Protein AF-A0A954WGZ7-F1 (afdb_monomer_lite)

Radius of gyration: 26.02 Å; chains: 1; bounding box: 59×74×72 Å

Foldseek 3Di:
DKDKAFDQQCPVFFHVVRPSPTIFIDDFADWDPVACPDPVGRTHHDDPADLFLQPLQAQARDPVSNVLQCPPPFLLAGDWVPLDQAPTAAHFQDCVSRVVHGDAADQVPPDDSRRDGRGSDNDCQQFLLSRLVSRLLSSQLSVQSNVVCVVPVVDTSNRSNVVSSLLSSLLSLLQCPPFVCCQALNPCLAPPFPAADQVFDLHQDCCCVLALVCLVQQQDDQWQFFADLVRDGDPVGIDGRLCGGSDCVCCVPRPSLRRLQSLLQDGTHAQALDGDCCQQQAPNHGHVGPGHGNVVNSLSNLVSNVPAAQQVLCVVLVHHGDFALCQQAVDPVLSVVCVVPDVGSNRHRNNNSFSHHDDDVRHRTHPSSSSSVSVSSCSSQNNDCSNPVNPPDDPVSSVVSNPDYPQNSDVVRYPNPDGDPRSSDNFLCVVLVHDPLLLVLQLCLQPVQQLQDADPQGQHGSNRHHPVLCVVQVNPDCSPHRSVSNSNSNQLSVQCVVVVNPLLLSQLCSVPNNVQCVVVVHRHPDPVSVVRSVSSVVSSVVSVD

Structure (mmCIF, N/CA/C/O backbone):
data_AF-A0A954WGZ7-F1
#
_entry.id   AF-A0A954WGZ7-F1
#
loop_
_atom_site.group_PDB
_atom_site.id
_atom_site.type_symbol
_atom_site.label_atom_id
_atom_site.label_alt_id
_atom_site.label_comp_id
_atom_site.label_asym_id
_atom_site.label_entity_id
_atom_site.label_seq_id
_atom_site.pdbx_PDB_ins_code
_atom_site.Cartn_x
_atom_site.Cartn_y
_atom_site.Cartn_z
_atom_site.occupancy
_atom_site.B_iso_or_equiv
_atom_site.auth_seq_id
_atom_site.auth_comp_id
_atom_site.auth_asym_id
_atom_site.auth_atom_id
_atom_site.pdbx_PDB_model_num
ATOM 1 N N . GLU A 1 1 ? -13.674 23.316 -2.506 1.00 91.44 1 GLU A N 1
ATOM 2 C CA . GLU A 1 1 ? -14.527 23.990 -1.492 1.00 91.44 1 GLU A CA 1
ATOM 3 C C . GLU A 1 1 ? -13.855 23.815 -0.132 1.00 91.44 1 GLU A C 1
ATOM 5 O O . GLU A 1 1 ? -13.364 22.717 0.100 1.00 91.44 1 GLU A O 1
ATOM 10 N N . ALA A 1 2 ? -13.756 24.846 0.712 1.00 93.81 2 ALA A N 1
ATOM 11 C CA . ALA A 1 2 ? -13.197 24.692 2.064 1.00 93.81 2 ALA A CA 1
ATOM 12 C C . ALA A 1 2 ? -14.184 23.929 2.965 1.00 93.81 2 ALA A C 1
ATOM 14 O O . ALA A 1 2 ? -15.397 24.124 2.854 1.00 93.81 2 ALA A O 1
ATOM 15 N N . PHE A 1 3 ? -13.672 23.044 3.815 1.00 94.56 3 PHE A N 1
ATOM 16 C CA . PHE A 1 3 ? -14.440 22.211 4.743 1.00 94.56 3 PHE A CA 1
ATOM 17 C C . PHE A 1 3 ? -13.649 21.968 6.030 1.00 94.56 3 PHE A C 1
ATOM 19 O O . PHE A 1 3 ? -13.439 20.835 6.470 1.00 94.56 3 PHE A O 1
ATOM 26 N N . ASP A 1 4 ? -13.188 23.082 6.585 1.00 93.38 4 ASP A N 1
ATOM 27 C CA . ASP A 1 4 ? -12.249 23.137 7.694 1.00 93.38 4 ASP A CA 1
ATOM 28 C C . ASP A 1 4 ? -12.831 22.528 8.974 1.00 93.38 4 ASP A C 1
ATOM 30 O O . ASP A 1 4 ? -14.043 22.538 9.218 1.00 93.38 4 ASP A O 1
ATOM 34 N N . MET A 1 5 ? -11.941 21.988 9.799 1.00 93.50 5 MET A N 1
ATOM 35 C CA . MET A 1 5 ? -12.273 21.335 11.057 1.00 93.50 5 MET A CA 1
ATOM 36 C C . MET A 1 5 ? -12.006 22.303 12.212 1.00 93.50 5 MET A C 1
ATOM 38 O O . MET A 1 5 ? -10.862 22.736 12.373 1.00 93.50 5 MET A O 1
ATOM 42 N N . PRO A 1 6 ? -13.017 22.662 13.022 1.00 93.62 6 PRO A N 1
ATOM 43 C CA . PRO A 1 6 ? -12.785 23.469 14.211 1.00 93.62 6 PRO A CA 1
ATOM 44 C C . PRO A 1 6 ? -11.958 22.678 15.227 1.00 93.62 6 PRO A C 1
ATOM 46 O O . PRO A 1 6 ? -12.286 21.533 15.542 1.00 93.62 6 PRO A O 1
ATOM 49 N N . VAL A 1 7 ? -10.903 23.302 15.746 1.00 93.56 7 VAL A N 1
ATOM 50 C CA . VAL A 1 7 ? -10.070 22.719 16.801 1.00 93.56 7 VAL A CA 1
ATOM 51 C C . VAL A 1 7 ? -10.772 22.919 18.150 1.00 93.56 7 VAL A C 1
ATOM 53 O O . VAL A 1 7 ? -11.239 24.029 18.430 1.00 93.56 7 VAL A O 1
ATOM 56 N N . PRO A 1 8 ? -10.881 21.884 19.005 1.00 94.06 8 PRO A N 1
ATOM 57 C CA . PRO A 1 8 ? -11.407 22.044 20.356 1.00 94.06 8 PRO A CA 1
ATOM 58 C C . PRO A 1 8 ? -10.612 23.081 21.159 1.00 94.06 8 PRO A C 1
ATOM 60 O O . PRO A 1 8 ? -9.384 23.078 21.145 1.00 94.06 8 PRO A O 1
ATOM 63 N N . THR A 1 9 ? -11.305 23.951 21.897 1.00 95.19 9 THR A N 1
ATOM 64 C CA . THR A 1 9 ? -10.639 24.976 22.710 1.00 95.19 9 THR A CA 1
ATOM 65 C C . THR A 1 9 ? -9.693 24.348 23.728 1.00 95.19 9 THR A C 1
ATOM 67 O O . THR A 1 9 ? -10.113 23.518 24.538 1.00 95.19 9 THR A O 1
ATOM 70 N N . GLY A 1 10 ? -8.439 24.796 23.726 1.00 92.69 10 GLY A N 1
ATOM 71 C CA . GLY A 1 10 ? -7.408 24.280 24.626 1.00 92.69 10 GLY A CA 1
ATOM 72 C C . GLY A 1 10 ? -6.817 22.942 24.184 1.00 92.69 10 GLY A C 1
ATOM 73 O O . GLY A 1 10 ? -6.220 22.252 25.013 1.00 92.69 10 GLY A O 1
ATOM 74 N N . ASP A 1 11 ? -6.996 22.558 22.914 1.00 93.44 11 ASP A N 1
ATOM 75 C CA . ASP A 1 11 ? -6.272 21.432 22.332 1.00 93.44 11 ASP A CA 1
ATOM 76 C C . ASP A 1 11 ? -4.757 21.632 22.529 1.00 93.44 11 ASP A C 1
ATOM 78 O O . ASP A 1 11 ? -4.218 22.673 22.146 1.00 93.44 11 ASP A O 1
ATOM 82 N N . PRO A 1 12 ? -4.045 20.663 23.129 1.00 89.88 12 PRO A N 1
ATOM 83 C CA . PRO A 1 12 ? -2.659 20.861 23.542 1.00 89.88 12 PRO A CA 1
ATOM 84 C C . PRO A 1 12 ? -1.691 21.080 22.376 1.00 89.88 12 PRO A C 1
ATOM 86 O O . PRO A 1 12 ? -0.606 21.613 22.601 1.00 89.88 12 PRO A O 1
ATOM 89 N N . GLN A 1 13 ? -2.052 20.658 21.162 1.00 89.00 13 GLN A N 1
ATOM 90 C CA . GLN A 1 13 ? -1.202 20.767 19.981 1.00 89.00 13 GLN A CA 1
ATOM 91 C C . GLN A 1 13 ? -1.642 21.937 19.101 1.00 89.00 13 GLN A C 1
ATOM 93 O O . GLN A 1 13 ? -0.827 22.783 18.736 1.00 89.00 13 GLN A O 1
ATOM 98 N N . PHE A 1 14 ? -2.932 22.009 18.780 1.00 88.44 14 PHE A N 1
ATOM 99 C CA . PHE A 1 14 ? -3.457 22.924 17.771 1.00 88.44 14 PHE A CA 1
ATOM 100 C C . PHE A 1 14 ? -4.070 24.209 18.345 1.00 88.44 14 PHE A C 1
ATOM 102 O O . PHE A 1 14 ? -4.158 25.186 17.609 1.00 88.44 14 PHE A O 1
ATOM 109 N N . ASP A 1 15 ? -4.444 24.254 19.630 1.00 90.69 15 ASP A N 1
ATOM 110 C CA . ASP A 1 15 ? -4.907 25.467 20.333 1.00 90.69 15 ASP A CA 1
ATOM 111 C C . ASP A 1 15 ? -4.331 25.563 21.766 1.00 90.69 15 ASP A C 1
ATOM 113 O O . ASP A 1 15 ? -5.075 25.623 22.753 1.00 90.69 15 ASP A O 1
ATOM 117 N N . PRO A 1 16 ? -2.993 25.597 21.934 1.00 89.12 16 PRO A N 1
ATOM 118 C CA . PRO A 1 16 ? -2.365 25.552 23.258 1.00 89.12 16 PRO A CA 1
ATOM 119 C C . PRO A 1 16 ? -2.657 26.792 24.118 1.00 89.12 16 PRO A C 1
ATOM 121 O O . PRO A 1 16 ? -2.441 26.776 25.332 1.00 89.12 16 PRO A O 1
ATOM 124 N N . PHE A 1 17 ? -3.132 27.881 23.506 1.00 91.31 17 PHE A N 1
ATOM 125 C CA . PHE A 1 17 ? -3.508 29.114 24.199 1.00 91.31 17 PHE A CA 1
ATOM 126 C C . PHE A 1 17 ? -4.993 29.163 24.576 1.00 91.31 17 PHE A C 1
ATOM 128 O O . PHE A 1 17 ? -5.389 30.059 25.325 1.00 91.31 17 PHE A O 1
ATOM 135 N N . GLY A 1 18 ? -5.794 28.200 24.111 1.00 91.38 18 GLY A N 1
ATOM 136 C CA . GLY A 1 18 ? -7.210 28.089 24.438 1.00 91.38 18 GLY A CA 1
ATOM 137 C C . GLY A 1 18 ? -8.041 29.259 23.926 1.00 91.38 18 GLY A C 1
ATOM 138 O O . GLY A 1 18 ? -8.961 29.696 24.621 1.00 91.38 18 GLY A O 1
ATOM 139 N N . ASP A 1 19 ? -7.702 29.803 22.756 1.00 93.00 19 ASP A N 1
ATOM 140 C CA . ASP A 1 19 ? -8.421 30.945 22.190 1.00 93.00 19 ASP A CA 1
ATOM 141 C C . ASP A 1 19 ? -9.704 30.535 21.449 1.00 93.00 19 ASP A C 1
ATOM 143 O O . ASP A 1 19 ? -10.597 31.366 21.255 1.00 93.00 19 ASP A O 1
ATOM 147 N N . GLY A 1 20 ? -9.831 29.248 21.096 1.00 92.19 20 GLY A N 1
ATOM 148 C CA . GLY A 1 20 ? -10.996 28.683 20.421 1.00 92.19 20 GLY A CA 1
ATOM 149 C C . GLY A 1 20 ? -11.215 29.190 18.993 1.00 92.19 20 GLY A C 1
ATOM 150 O O . GLY A 1 20 ? -12.318 29.043 18.466 1.00 92.19 20 GLY A O 1
ATOM 151 N N . MET A 1 21 ? -10.207 29.805 18.369 1.00 92.19 21 MET A N 1
ATOM 152 C CA . MET A 1 21 ? -10.271 30.343 17.004 1.00 92.19 21 MET A CA 1
ATOM 153 C C . MET A 1 21 ? -9.560 29.455 15.974 1.00 92.19 21 MET A C 1
ATOM 155 O O . MET A 1 21 ? -9.631 29.732 14.776 1.00 92.19 21 MET A O 1
ATOM 159 N N . GLN A 1 22 ? -8.866 28.408 16.423 1.00 90.69 22 GLN A N 1
ATOM 160 C CA . GLN A 1 22 ? -8.029 27.569 15.570 1.00 90.69 22 GLN A CA 1
ATOM 161 C C . GLN A 1 22 ? -8.862 26.602 14.717 1.00 90.69 22 GLN A C 1
ATOM 163 O O . GLN A 1 22 ? -9.893 26.068 15.137 1.00 90.69 22 GLN A O 1
ATOM 168 N N . THR A 1 23 ? -8.399 26.371 13.489 1.00 91.50 23 THR A N 1
ATOM 169 C CA . THR A 1 23 ? -8.996 25.411 12.552 1.00 91.50 23 THR A CA 1
ATOM 170 C C . THR A 1 23 ? -7.901 24.623 11.847 1.00 91.50 23 THR A C 1
ATOM 172 O O . THR A 1 23 ? -6.823 25.153 11.582 1.00 91.50 23 THR A O 1
ATOM 175 N N . ILE A 1 24 ? -8.186 23.363 11.523 1.00 90.69 24 ILE A N 1
ATOM 176 C CA . ILE A 1 24 ? -7.359 22.553 10.627 1.00 90.69 24 ILE A CA 1
ATOM 177 C C . ILE A 1 24 ? -8.016 22.592 9.246 1.00 90.69 24 ILE A C 1
ATOM 179 O O . ILE A 1 24 ? -9.169 22.182 9.080 1.00 90.69 24 ILE A O 1
ATOM 183 N N . GLY A 1 25 ? -7.287 23.117 8.261 1.00 88.56 25 GLY A N 1
ATOM 184 C CA . GLY A 1 25 ? -7.800 23.315 6.909 1.00 88.56 25 GLY A CA 1
ATOM 185 C C . GLY A 1 25 ? -8.010 22.001 6.157 1.00 88.56 25 GLY A C 1
ATOM 186 O O . GLY A 1 25 ? -7.159 21.113 6.185 1.00 88.56 25 GLY A O 1
ATOM 187 N N . LEU A 1 26 ? -9.126 21.889 5.434 1.00 90.81 26 LEU A N 1
ATOM 188 C CA . LEU A 1 26 ? -9.377 20.776 4.516 1.00 90.81 26 LEU A CA 1
ATOM 189 C C . LEU A 1 26 ? -10.132 21.279 3.289 1.00 90.81 26 LEU A C 1
ATOM 191 O O . LEU A 1 26 ? -11.188 21.897 3.400 1.00 90.81 26 LEU A O 1
ATOM 195 N N . PHE A 1 27 ? -9.658 20.927 2.096 1.00 92.44 27 PHE A N 1
ATOM 196 C CA . PHE A 1 27 ? -10.444 2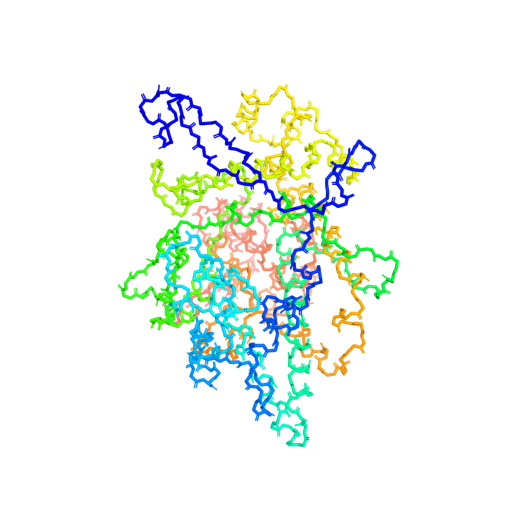1.102 0.878 1.00 92.44 27 PHE A CA 1
ATOM 197 C C . PHE A 1 27 ? -11.245 19.839 0.560 1.00 92.44 27 PHE A C 1
ATOM 199 O O . PHE A 1 27 ? -10.710 18.722 0.529 1.00 92.44 27 PHE A O 1
ATOM 206 N N . ARG A 1 28 ? -12.542 20.026 0.287 1.00 94.25 28 ARG A N 1
ATOM 207 C CA . ARG A 1 28 ? -13.427 18.978 -0.238 1.00 94.25 28 ARG A CA 1
ATOM 208 C C . ARG A 1 28 ? -12.847 18.375 -1.507 1.00 94.25 28 ARG A C 1
ATOM 210 O O . ARG A 1 28 ? -12.218 19.080 -2.298 1.00 94.25 28 ARG A O 1
ATOM 217 N N . ALA A 1 29 ? -13.071 17.081 -1.679 1.00 93.44 29 ALA A N 1
ATOM 218 C CA . ALA A 1 29 ? -12.554 16.329 -2.805 1.00 93.44 29 ALA A CA 1
ATOM 219 C C . ALA A 1 29 ? -13.171 16.851 -4.105 1.00 93.44 29 ALA A C 1
ATOM 221 O O . ALA A 1 29 ? -14.303 17.350 -4.122 1.00 93.44 29 ALA A O 1
ATOM 222 N N . GLY A 1 30 ? -12.430 16.700 -5.206 1.00 92.56 30 GLY A N 1
ATOM 223 C CA . GLY A 1 30 ? -12.993 16.879 -6.540 1.00 92.56 30 GLY A CA 1
ATOM 224 C C . GLY A 1 30 ? -14.230 15.997 -6.717 1.00 92.56 30 GLY A C 1
ATOM 225 O O . GLY A 1 30 ? -14.329 14.920 -6.124 1.00 92.56 30 GLY A O 1
ATOM 226 N N . PHE A 1 31 ? -15.197 16.470 -7.494 1.00 94.56 31 PHE A N 1
ATOM 227 C CA . PHE A 1 31 ? -16.448 15.763 -7.741 1.00 94.56 31 PHE A CA 1
ATOM 228 C C . PHE A 1 31 ? -16.866 15.901 -9.202 1.00 94.56 31 PHE A C 1
ATOM 230 O O . PHE A 1 31 ? -16.431 16.831 -9.882 1.00 94.56 31 PHE A O 1
ATOM 237 N N . ASP A 1 32 ? -17.698 14.976 -9.675 1.00 94.62 32 ASP A N 1
ATOM 238 C CA . ASP A 1 32 ? -18.278 15.036 -11.015 1.00 94.62 32 ASP A CA 1
ATOM 239 C C . ASP A 1 32 ? -19.285 16.200 -11.086 1.00 94.62 32 ASP A C 1
ATOM 241 O O . ASP A 1 32 ? -20.305 16.151 -10.385 1.00 94.62 32 ASP A O 1
ATOM 245 N N . PRO A 1 33 ? -19.054 17.227 -11.930 1.00 94.69 33 PRO A N 1
ATOM 246 C CA . PRO A 1 33 ? -19.950 18.376 -12.055 1.00 94.69 33 PRO A CA 1
ATOM 247 C C . PRO A 1 33 ? -21.384 18.034 -12.489 1.00 94.69 33 PRO A C 1
ATOM 249 O O . PRO A 1 33 ? -22.269 18.875 -12.336 1.00 94.69 33 PRO A O 1
ATOM 252 N N . ALA A 1 34 ? -21.631 16.836 -13.034 1.00 96.25 34 ALA A N 1
ATOM 253 C CA . ALA A 1 34 ? -22.969 16.348 -13.377 1.00 96.25 34 ALA A CA 1
ATOM 254 C C . ALA A 1 34 ? -23.739 15.753 -12.177 1.00 96.25 34 ALA A C 1
ATOM 256 O O . ALA A 1 34 ? -24.905 15.376 -12.313 1.00 96.25 34 ALA A O 1
ATOM 257 N N . THR A 1 35 ? -23.108 15.665 -11.004 1.00 96.12 35 THR A N 1
ATOM 258 C CA . THR A 1 35 ? -23.662 15.065 -9.780 1.00 96.12 35 THR A CA 1
ATOM 259 C C . THR A 1 35 ? -23.760 16.083 -8.644 1.00 96.12 35 THR A C 1
ATOM 261 O O . THR A 1 35 ? -23.229 17.190 -8.727 1.00 96.12 35 THR A O 1
ATOM 264 N N . GLY A 1 36 ? -24.445 15.726 -7.555 1.00 94.12 36 GLY A N 1
ATOM 265 C CA . GLY A 1 36 ? -24.653 16.626 -6.418 1.00 94.12 36 GLY A CA 1
ATOM 266 C C . GLY A 1 36 ? -25.691 17.711 -6.696 1.00 94.12 36 GLY A C 1
ATOM 267 O O . GLY A 1 36 ? -25.577 18.814 -6.164 1.00 94.12 36 GLY A O 1
ATOM 268 N N . THR A 1 37 ? -26.677 17.408 -7.545 1.00 94.75 37 THR A N 1
ATOM 269 C CA . THR A 1 37 ? -27.742 18.344 -7.932 1.00 94.75 37 THR A CA 1
ATOM 270 C C . THR A 1 37 ? -28.934 18.309 -6.978 1.00 94.75 37 THR A C 1
ATOM 272 O O . THR A 1 37 ? -29.560 19.343 -6.751 1.00 94.75 37 THR A O 1
ATOM 275 N N . ASP A 1 38 ? -29.242 17.140 -6.411 1.00 94.44 38 ASP A N 1
ATOM 276 C CA . ASP A 1 38 ? -30.390 16.887 -5.533 1.00 94.44 38 ASP A CA 1
ATOM 277 C C . ASP A 1 38 ? -30.226 15.544 -4.784 1.00 94.44 38 ASP A C 1
ATOM 279 O O . ASP A 1 38 ? -29.176 14.904 -4.856 1.00 94.44 38 ASP A O 1
ATOM 283 N N . THR A 1 39 ? -31.247 15.126 -4.027 1.00 92.50 39 THR A N 1
ATOM 284 C CA . THR A 1 39 ? -31.217 13.906 -3.201 1.00 92.50 39 THR A CA 1
ATOM 285 C C . THR A 1 39 ? -31.200 12.604 -3.998 1.00 92.50 39 THR A C 1
ATOM 287 O O . THR A 1 39 ? -30.720 11.603 -3.478 1.00 92.50 39 THR A O 1
ATOM 290 N N . GLU A 1 40 ? -31.697 12.606 -5.235 1.00 95.56 40 GLU A N 1
ATOM 291 C CA . GLU A 1 40 ? -31.704 11.431 -6.117 1.00 95.56 40 GLU A CA 1
ATOM 292 C C . GLU A 1 40 ? -30.425 11.350 -6.971 1.00 95.56 40 GLU A C 1
ATOM 294 O O . GLU A 1 40 ? -30.124 10.304 -7.544 1.00 95.56 40 GLU A O 1
ATOM 299 N N . ASN A 1 41 ? -29.647 12.436 -7.031 1.00 95.62 41 ASN A N 1
ATOM 300 C CA . ASN A 1 41 ? -28.347 12.512 -7.698 1.00 95.62 41 ASN A CA 1
ATOM 301 C C . ASN A 1 41 ? -27.276 13.102 -6.756 1.00 95.62 41 ASN A C 1
ATOM 303 O O . ASN A 1 41 ? -26.796 14.226 -6.974 1.00 95.62 41 ASN A O 1
ATOM 307 N N . PRO A 1 42 ? -26.904 12.378 -5.681 1.00 95.75 42 PRO A N 1
ATOM 308 C CA . PRO A 1 42 ? -25.914 12.844 -4.719 1.00 95.75 42 PRO A CA 1
ATOM 309 C C . PRO A 1 42 ? -24.533 12.994 -5.365 1.00 95.75 42 PRO A C 1
ATOM 311 O O . PRO A 1 42 ? -24.217 12.342 -6.361 1.00 95.75 42 PRO A O 1
ATOM 314 N N . ARG A 1 43 ? -23.694 13.852 -4.775 1.00 95.50 43 ARG A N 1
ATOM 315 C CA . ARG A 1 43 ? -22.341 14.148 -5.266 1.00 95.50 43 ARG A CA 1
ATOM 316 C C . ARG A 1 43 ? -21.518 12.861 -5.386 1.00 95.50 43 ARG A C 1
ATOM 318 O O . ARG A 1 43 ? -21.433 12.097 -4.431 1.00 95.50 43 ARG A O 1
ATOM 325 N N . GLN A 1 44 ? -20.908 12.649 -6.548 1.00 94.62 44 GLN A N 1
ATOM 326 C CA . GLN A 1 44 ? -20.009 11.533 -6.821 1.00 94.62 44 GLN A CA 1
ATOM 327 C C . GLN A 1 44 ? -18.582 12.039 -6.988 1.00 94.62 44 GLN A C 1
ATOM 329 O O . GLN A 1 44 ? -18.339 13.083 -7.597 1.00 94.62 44 GLN A O 1
ATOM 334 N N . HIS A 1 45 ? -17.632 11.278 -6.463 1.00 94.06 45 HIS A N 1
ATOM 335 C CA . HIS A 1 45 ? -16.219 11.629 -6.471 1.00 94.06 45 HIS A CA 1
ATOM 336 C C . HIS A 1 45 ? -15.479 10.720 -7.457 1.00 94.06 45 HIS A C 1
ATOM 338 O O . HIS A 1 45 ? -15.465 9.503 -7.252 1.00 94.06 45 HIS A O 1
ATOM 344 N N . PRO A 1 46 ? -14.905 11.263 -8.545 1.00 91.69 46 PRO A N 1
ATOM 345 C CA . PRO A 1 46 ? -14.204 10.450 -9.526 1.00 91.69 46 PRO A CA 1
ATOM 346 C C . PRO A 1 46 ? -12.923 9.864 -8.924 1.00 91.69 46 PRO A C 1
ATOM 348 O O . PRO A 1 46 ? -12.198 10.539 -8.193 1.00 91.69 46 PRO A O 1
ATOM 351 N N . ASN A 1 47 ? -12.624 8.613 -9.273 1.00 93.12 47 ASN A N 1
ATOM 352 C CA . ASN A 1 47 ? -11.294 8.053 -9.067 1.00 93.12 47 ASN A CA 1
ATOM 353 C C . ASN A 1 47 ? -10.361 8.614 -10.151 1.00 93.12 47 ASN A C 1
ATOM 355 O O . ASN A 1 47 ? -10.679 8.523 -11.336 1.00 93.12 47 ASN A O 1
ATOM 359 N N . LEU A 1 48 ? -9.242 9.212 -9.744 1.00 91.94 48 LEU A N 1
ATOM 360 C CA . LEU A 1 48 ? -8.286 9.851 -10.658 1.00 91.94 48 LEU A CA 1
ATOM 361 C C . LEU A 1 48 ? -7.268 8.864 -11.247 1.00 91.94 48 LEU A C 1
ATOM 363 O O . LEU A 1 48 ? -6.509 9.232 -12.139 1.00 91.94 48 LEU A O 1
ATOM 367 N N . ILE A 1 49 ? -7.264 7.621 -10.761 1.00 95.50 49 ILE A N 1
ATOM 368 C CA . ILE A 1 49 ? -6.422 6.532 -11.261 1.00 95.50 49 ILE A CA 1
ATOM 369 C C . ILE A 1 49 ? -7.272 5.338 -11.705 1.00 95.50 49 ILE A C 1
ATOM 371 O O . ILE A 1 49 ? -8.477 5.265 -11.433 1.00 95.50 49 ILE A O 1
ATOM 375 N N . THR A 1 50 ? -6.656 4.390 -12.410 1.00 97.31 50 THR A N 1
ATOM 376 C CA . THR A 1 50 ? -7.330 3.151 -12.821 1.00 97.31 50 THR A CA 1
ATOM 377 C C . THR A 1 50 ? -7.799 2.354 -11.593 1.00 97.31 50 THR A C 1
ATOM 379 O O . THR A 1 50 ? -7.182 2.377 -10.532 1.00 97.31 50 THR A O 1
ATOM 382 N N . SER A 1 51 ? -8.951 1.674 -11.698 1.00 97.69 51 SER A N 1
ATOM 383 C CA . SER A 1 51 ? -9.469 0.839 -10.590 1.00 97.69 51 SER A CA 1
ATOM 384 C C . SER A 1 51 ? -8.827 -0.549 -10.536 1.00 97.69 51 SER A C 1
ATOM 386 O O . SER A 1 51 ? -8.942 -1.241 -9.528 1.00 97.69 51 SER A O 1
ATOM 388 N N . PHE A 1 52 ? -8.197 -0.971 -11.630 1.00 98.00 52 PHE A N 1
ATOM 389 C CA . PHE A 1 52 ? -7.545 -2.267 -11.742 1.00 98.00 52 PHE A CA 1
ATOM 390 C C . PHE A 1 52 ? -6.188 -2.252 -11.042 1.00 98.00 52 PHE A C 1
ATOM 392 O O . PHE A 1 52 ? -5.538 -1.215 -10.937 1.00 98.00 52 PHE A O 1
ATOM 399 N N . LEU A 1 53 ? -5.732 -3.426 -10.612 1.00 97.81 53 LEU A N 1
ATOM 400 C CA . LEU A 1 53 ? -4.359 -3.606 -10.154 1.00 97.81 53 LEU A CA 1
ATOM 401 C C . LEU A 1 53 ? -3.473 -3.882 -11.378 1.00 97.81 53 LEU A C 1
ATOM 403 O O . LEU A 1 53 ? -3.120 -5.022 -11.659 1.00 97.81 53 LEU A O 1
ATOM 407 N N . ASP A 1 54 ? -3.195 -2.835 -12.152 1.00 97.94 54 ASP A N 1
ATOM 408 C CA . ASP A 1 54 ? -2.615 -2.890 -13.507 1.00 97.94 54 ASP A CA 1
ATOM 409 C C . ASP A 1 54 ? -1.234 -2.214 -13.609 1.00 97.94 54 ASP A C 1
ATOM 411 O O . ASP A 1 54 ? -0.762 -1.883 -14.700 1.00 97.94 54 ASP A O 1
ATOM 415 N N . ALA A 1 55 ? -0.593 -1.994 -12.458 1.00 98.50 55 ALA A N 1
ATOM 416 C CA . ALA A 1 55 ? 0.653 -1.247 -12.320 1.00 98.50 55 ALA A CA 1
ATOM 417 C C . ALA A 1 55 ? 0.585 0.212 -12.817 1.00 98.50 55 ALA A C 1
ATOM 419 O O . ALA A 1 55 ? 1.623 0.796 -13.134 1.00 98.50 55 ALA A O 1
ATOM 420 N N . SER A 1 56 ? -0.588 0.858 -12.836 1.00 98.50 56 SER A N 1
ATOM 421 C CA . SER A 1 56 ? -0.700 2.300 -13.125 1.00 98.50 56 SER A CA 1
ATOM 422 C C . SER A 1 56 ? 0.160 3.182 -12.209 1.00 98.50 56 SER A C 1
ATOM 424 O O . SER A 1 56 ? 0.613 4.244 -12.626 1.00 98.50 56 SER A O 1
ATOM 426 N N . VAL A 1 57 ? 0.504 2.715 -11.006 1.00 97.94 57 VAL A N 1
ATOM 427 C CA . VAL A 1 57 ? 1.473 3.382 -10.116 1.00 97.94 57 VAL A CA 1
ATOM 428 C C . VAL A 1 57 ? 2.901 3.442 -10.689 1.00 97.94 57 VAL A C 1
ATOM 430 O O . VAL A 1 57 ? 3.675 4.335 -10.345 1.00 97.94 57 VAL A O 1
ATOM 433 N N . VAL A 1 58 ? 3.247 2.534 -11.605 1.00 98.69 58 VAL A N 1
ATOM 434 C CA . VAL A 1 58 ? 4.524 2.503 -12.340 1.00 98.69 58 VAL A CA 1
ATOM 435 C C . VAL A 1 58 ? 4.396 3.245 -13.671 1.00 98.69 58 VAL A C 1
ATOM 437 O O . VAL A 1 58 ? 5.272 4.029 -14.027 1.00 98.69 58 VAL A O 1
ATOM 440 N N . TYR A 1 59 ? 3.291 3.027 -14.391 1.00 98.69 59 TYR A N 1
ATOM 441 C CA . TYR A 1 59 ? 3.141 3.444 -15.791 1.00 98.69 59 TYR A CA 1
ATOM 442 C C . TYR A 1 59 ? 2.302 4.705 -16.013 1.00 98.69 59 TYR A C 1
ATOM 444 O O . TYR A 1 59 ? 2.278 5.213 -17.124 1.00 98.69 59 TYR A O 1
ATOM 452 N N . GLY A 1 60 ? 1.619 5.223 -14.998 1.00 98.12 60 GLY A N 1
ATOM 453 C CA . GLY A 1 60 ? 0.651 6.308 -15.134 1.00 98.12 60 GLY A CA 1
ATOM 454 C C . GLY A 1 60 ? -0.765 5.813 -15.425 1.00 98.12 60 GLY A C 1
ATOM 455 O O . GLY A 1 60 ? -0.979 4.698 -15.901 1.00 98.12 60 GLY A O 1
ATOM 456 N N . SER A 1 61 ? -1.745 6.667 -15.121 1.00 97.69 61 SER A N 1
ATOM 457 C CA . SER A 1 61 ? -3.174 6.416 -15.381 1.00 97.69 61 SER A CA 1
ATOM 458 C C . SER A 1 61 ? -3.697 7.117 -16.640 1.00 97.69 61 SER A C 1
ATOM 460 O O . SER A 1 61 ? -4.874 7.001 -16.974 1.00 97.69 61 SER A O 1
ATOM 462 N N . ASP A 1 62 ? -2.826 7.823 -17.361 1.00 96.50 62 ASP A N 1
ATOM 463 C CA . ASP A 1 62 ? -3.131 8.487 -18.621 1.00 96.50 62 ASP A CA 1
ATOM 464 C C . ASP A 1 62 ? -2.009 8.267 -19.647 1.00 96.50 62 ASP A C 1
ATOM 466 O O . ASP A 1 62 ? -0.856 7.988 -19.307 1.00 96.50 62 ASP A O 1
ATOM 470 N N . ALA A 1 63 ? -2.358 8.386 -20.929 1.00 96.44 63 ALA A N 1
ATOM 471 C CA . ALA A 1 63 ? -1.434 8.111 -22.023 1.00 96.44 63 ALA A CA 1
ATOM 472 C C . ALA A 1 63 ? -0.262 9.102 -22.085 1.00 96.44 63 ALA A C 1
ATOM 474 O O . ALA A 1 63 ? 0.830 8.710 -22.487 1.00 96.44 63 ALA A O 1
ATOM 475 N N . ALA A 1 64 ? -0.461 10.365 -21.691 1.00 96.75 64 ALA A N 1
ATOM 476 C CA . ALA A 1 64 ? 0.595 11.369 -21.757 1.00 96.75 64 ALA A CA 1
ATOM 477 C C . ALA A 1 64 ? 1.688 11.062 -20.728 1.00 96.75 64 ALA A C 1
ATOM 479 O O . ALA A 1 64 ? 2.864 11.008 -21.090 1.00 96.75 64 ALA A O 1
ATOM 480 N N . ARG A 1 65 ? 1.305 10.766 -19.480 1.00 97.62 65 ARG A N 1
ATOM 481 C CA . ARG A 1 65 ? 2.240 10.344 -18.432 1.00 97.62 65 ARG A CA 1
ATOM 482 C C . ARG A 1 65 ? 2.930 9.028 -18.787 1.00 97.62 65 ARG A C 1
ATOM 484 O O . ARG A 1 65 ? 4.154 8.946 -18.691 1.00 97.62 65 ARG A O 1
ATOM 491 N N . ALA A 1 66 ? 2.180 8.043 -19.284 1.00 98.06 66 ALA A N 1
ATOM 492 C CA . ALA A 1 66 ? 2.742 6.761 -19.710 1.00 98.06 66 ALA A CA 1
ATOM 493 C C . ALA A 1 66 ? 3.780 6.906 -20.826 1.00 98.06 66 ALA A C 1
ATOM 495 O O . ALA A 1 66 ? 4.846 6.299 -20.758 1.00 98.06 66 ALA A O 1
ATOM 496 N N . THR A 1 67 ? 3.514 7.738 -21.836 1.00 97.81 67 THR A N 1
ATOM 497 C CA . THR A 1 67 ? 4.485 8.028 -22.898 1.00 97.81 67 THR A CA 1
ATOM 498 C C . THR A 1 67 ? 5.688 8.804 -22.367 1.00 97.81 67 THR A C 1
ATOM 500 O O . THR A 1 67 ? 6.818 8.467 -22.715 1.00 97.81 67 THR A O 1
ATOM 503 N N . ALA A 1 68 ? 5.475 9.805 -21.509 1.00 97.88 68 ALA A N 1
ATOM 504 C CA . ALA A 1 68 ? 6.545 10.657 -20.993 1.00 97.88 68 ALA A CA 1
ATOM 505 C C . ALA A 1 68 ? 7.587 9.887 -20.165 1.00 97.88 68 ALA A C 1
ATOM 507 O O . ALA A 1 68 ? 8.768 10.241 -20.196 1.00 97.88 68 ALA A O 1
ATOM 508 N N . LEU A 1 69 ? 7.170 8.837 -19.452 1.00 98.25 69 LEU A N 1
ATOM 509 C CA . LEU A 1 69 ? 8.044 8.003 -18.619 1.00 98.25 69 LEU A CA 1
ATOM 510 C C . LEU A 1 69 ? 8.906 7.008 -19.419 1.00 98.25 69 LEU A C 1
ATOM 512 O O . LEU A 1 69 ? 9.839 6.432 -18.864 1.00 98.25 69 LEU A O 1
ATOM 516 N N . ARG A 1 70 ? 8.636 6.800 -20.713 1.00 98.00 70 ARG A N 1
ATOM 517 C CA . ARG A 1 70 ? 9.373 5.856 -21.575 1.00 98.00 70 ARG A CA 1
ATOM 518 C C . ARG A 1 70 ? 10.621 6.498 -22.175 1.00 98.00 70 ARG A C 1
ATOM 520 O O . ARG A 1 70 ? 10.623 7.691 -22.470 1.00 98.00 70 ARG A O 1
ATOM 527 N N . THR A 1 71 ? 11.669 5.710 -22.419 1.00 96.50 71 THR A N 1
ATOM 528 C CA . THR A 1 71 ? 12.883 6.197 -23.107 1.00 96.50 71 THR A CA 1
ATOM 529 C C . THR A 1 71 ? 12.635 6.504 -24.586 1.00 96.50 71 THR A C 1
ATOM 531 O O . THR A 1 71 ? 13.246 7.418 -25.132 1.00 96.50 71 THR A O 1
ATOM 534 N N . LEU A 1 72 ? 11.725 5.754 -25.225 1.00 95.88 72 LEU A N 1
ATOM 535 C CA . LEU A 1 72 ? 11.373 5.853 -26.652 1.00 95.88 72 LEU A CA 1
ATOM 536 C C . LEU A 1 72 ? 12.580 5.717 -27.606 1.00 95.88 72 LEU A C 1
ATOM 538 O O . LEU A 1 72 ? 12.572 6.237 -28.719 1.00 95.88 72 LEU A O 1
ATOM 542 N N . ASP A 1 73 ? 13.602 4.972 -27.187 1.00 95.62 73 ASP A N 1
ATOM 543 C CA . ASP A 1 73 ? 14.853 4.732 -27.922 1.00 95.62 73 ASP A CA 1
ATOM 544 C C . ASP A 1 73 ? 14.930 3.331 -28.563 1.00 95.62 73 ASP A C 1
ATOM 546 O O . ASP A 1 73 ? 15.971 2.922 -29.072 1.00 95.62 73 ASP A O 1
ATOM 550 N N . GLY A 1 74 ? 13.818 2.590 -28.543 1.00 96.38 74 GLY A N 1
ATOM 551 C CA . GLY A 1 74 ? 13.717 1.226 -29.067 1.00 96.38 74 GLY A CA 1
ATOM 552 C C . GLY A 1 74 ? 14.048 0.124 -28.058 1.00 96.38 74 GLY A C 1
ATOM 553 O O . GLY A 1 74 ? 13.793 -1.035 -28.360 1.00 96.38 74 GLY A O 1
ATOM 554 N N . THR A 1 75 ? 14.533 0.456 -26.856 1.00 96.44 75 THR A N 1
ATOM 555 C CA . THR A 1 75 ? 14.837 -0.542 -25.808 1.00 96.44 75 THR A CA 1
ATOM 556 C C . THR A 1 75 ? 13.593 -1.070 -25.090 1.00 96.44 75 THR A C 1
ATOM 558 O O . THR A 1 75 ? 13.653 -2.088 -24.410 1.00 96.44 75 THR A O 1
ATOM 561 N N . GLY A 1 76 ? 12.468 -0.358 -25.204 1.00 97.88 76 GLY A N 1
ATOM 562 C CA . GLY A 1 76 ? 11.250 -0.645 -24.445 1.00 97.88 76 GLY A CA 1
ATOM 563 C C . GLY A 1 76 ? 11.325 -0.275 -22.964 1.00 97.88 76 GLY A C 1
ATOM 564 O O . GLY A 1 76 ? 10.369 -0.542 -22.249 1.00 97.88 76 GLY A O 1
ATOM 565 N N . ARG A 1 77 ? 12.414 0.364 -22.513 1.00 97.88 77 ARG A N 1
ATOM 566 C CA . ARG A 1 77 ? 12.633 0.751 -21.116 1.00 97.88 77 ARG A CA 1
ATOM 567 C C . ARG A 1 77 ? 11.823 1.978 -20.682 1.00 97.88 77 ARG A C 1
ATOM 569 O O . ARG A 1 77 ? 11.412 2.831 -21.479 1.00 97.88 77 ARG A O 1
ATOM 576 N N . LEU A 1 78 ? 11.681 2.098 -19.367 1.00 98.31 78 LEU A N 1
ATOM 577 C CA . LEU A 1 78 ? 11.345 3.333 -18.668 1.00 98.31 78 LEU A CA 1
ATOM 578 C C . LEU A 1 78 ? 12.613 4.150 -18.385 1.00 98.31 78 LEU A C 1
ATOM 580 O O . LEU A 1 78 ? 13.694 3.594 -18.170 1.00 98.31 78 LEU A O 1
ATOM 584 N N . LYS A 1 79 ? 12.473 5.480 -18.370 1.00 97.50 79 LYS A N 1
ATOM 585 C CA . LYS A 1 79 ? 13.543 6.413 -17.989 1.00 97.50 79 LYS A CA 1
ATOM 586 C C . LYS A 1 79 ? 13.984 6.151 -16.545 1.00 97.50 79 LYS A C 1
ATOM 588 O O . LYS A 1 79 ? 13.152 5.855 -15.694 1.00 97.50 79 LYS A O 1
ATOM 593 N N . THR A 1 80 ? 15.274 6.315 -16.272 1.00 96.06 80 THR A N 1
ATOM 594 C CA . THR A 1 80 ? 15.898 6.239 -14.938 1.00 96.06 80 THR A CA 1
ATOM 595 C C . THR A 1 80 ? 16.999 7.298 -14.819 1.00 96.06 80 THR A C 1
ATOM 597 O O . THR A 1 80 ? 17.358 7.923 -15.819 1.00 96.06 80 THR A O 1
ATOM 600 N N . SER A 1 81 ? 17.533 7.527 -13.616 1.00 87.81 81 SER A N 1
ATOM 601 C CA . SER A 1 81 ? 18.548 8.563 -13.349 1.00 87.81 81 SER A CA 1
ATOM 602 C C . SER A 1 81 ? 19.872 8.388 -14.109 1.00 87.81 81 SER A C 1
ATOM 604 O O . SER A 1 81 ? 20.534 9.379 -14.404 1.00 87.81 81 SER A O 1
ATOM 606 N N . ASP A 1 82 ? 20.276 7.154 -14.418 1.00 76.69 82 ASP A N 1
ATOM 607 C CA . ASP A 1 82 ? 21.553 6.838 -15.080 1.00 76.69 82 ASP A CA 1
ATOM 608 C C . ASP A 1 82 ? 21.443 5.751 -16.173 1.00 76.69 82 ASP A C 1
ATOM 610 O O . ASP A 1 82 ? 22.453 5.290 -16.705 1.00 76.69 82 ASP A O 1
ATOM 614 N N . GLY A 1 83 ? 20.221 5.351 -16.546 1.00 61.78 83 GLY A N 1
ATOM 615 C CA . GLY A 1 83 ? 19.956 4.358 -17.593 1.00 61.78 83 GLY A CA 1
ATOM 616 C C . GLY A 1 83 ? 20.272 2.904 -17.212 1.00 61.78 83 GLY A C 1
ATOM 617 O O . GLY A 1 83 ? 20.062 2.015 -18.042 1.00 61.78 83 GLY A O 1
ATOM 618 N N . GLY A 1 84 ? 20.764 2.642 -15.993 1.00 66.62 84 GLY A N 1
ATOM 619 C CA . GLY A 1 84 ? 21.047 1.300 -15.473 1.00 66.62 84 GLY A CA 1
ATOM 620 C C . GLY A 1 84 ? 19.809 0.550 -14.956 1.00 66.62 84 GLY A C 1
ATOM 621 O O . GLY A 1 84 ? 18.681 1.036 -15.059 1.00 66.62 84 GLY A O 1
ATOM 622 N N . VAL A 1 85 ? 20.035 -0.642 -14.381 1.00 70.38 85 VAL A N 1
ATOM 623 C CA . VAL A 1 85 ? 19.016 -1.427 -13.646 1.00 70.38 85 VAL A CA 1
ATOM 624 C C . VAL A 1 85 ? 19.327 -1.409 -12.146 1.00 70.38 85 VAL A C 1
ATOM 626 O O . VAL A 1 85 ? 18.605 -0.777 -11.387 1.00 70.38 85 VAL A O 1
ATOM 629 N N . VAL A 1 86 ? 20.426 -2.031 -11.704 1.00 76.12 86 VAL A N 1
ATOM 630 C CA . VAL A 1 86 ? 20.874 -1.953 -10.299 1.00 76.12 86 VAL A CA 1
ATOM 631 C C . VAL A 1 86 ? 21.545 -0.603 -10.048 1.00 76.12 86 VAL A C 1
ATOM 633 O O . VAL A 1 86 ? 22.332 -0.147 -10.875 1.00 76.12 86 VAL A O 1
ATOM 636 N N . GLY A 1 87 ? 21.212 0.040 -8.927 1.00 83.19 87 GLY A N 1
ATOM 637 C CA . GLY A 1 87 ? 21.669 1.392 -8.585 1.00 83.19 87 GLY A CA 1
ATOM 638 C C . GLY A 1 87 ? 20.876 2.519 -9.258 1.00 83.19 87 GLY A C 1
ATOM 639 O O . GLY A 1 87 ? 20.845 3.630 -8.738 1.00 83.19 87 GLY A O 1
ATOM 640 N N . ALA A 1 88 ? 20.148 2.228 -10.341 1.00 91.19 88 ALA A N 1
ATOM 641 C CA . ALA A 1 88 ? 19.337 3.220 -11.036 1.00 91.19 88 ALA A CA 1
ATOM 642 C C . ALA A 1 88 ? 18.162 3.687 -10.168 1.00 91.19 88 ALA A C 1
ATOM 644 O O . ALA A 1 88 ? 17.440 2.874 -9.584 1.00 91.19 88 ALA A O 1
ATOM 645 N N . LEU A 1 89 ? 17.954 4.997 -10.091 1.00 96.44 89 LEU A N 1
ATOM 646 C CA . LEU A 1 89 ? 16.794 5.594 -9.438 1.00 96.44 89 LEU A CA 1
ATOM 647 C C . LEU A 1 89 ? 15.747 5.972 -10.484 1.00 96.44 89 LEU A C 1
ATOM 649 O O . LEU A 1 89 ? 15.994 5.935 -11.694 1.00 96.44 89 LEU A O 1
ATOM 653 N N . LEU A 1 90 ? 14.566 6.363 -10.017 1.00 97.62 90 LEU A N 1
ATOM 654 C CA . LEU A 1 90 ? 13.569 6.998 -10.871 1.00 97.62 90 LEU A CA 1
ATOM 655 C C . LEU A 1 90 ? 14.148 8.233 -11.597 1.00 97.62 90 LEU A C 1
ATOM 657 O O . LEU A 1 90 ? 15.146 8.814 -11.157 1.00 97.62 90 LEU A O 1
ATOM 661 N N . PRO A 1 91 ? 13.552 8.650 -12.725 1.00 96.31 91 PRO A N 1
ATOM 662 C CA . PRO A 1 91 ? 13.988 9.846 -13.432 1.00 96.31 91 PRO A CA 1
ATOM 663 C C . PRO A 1 91 ? 13.758 11.093 -12.571 1.00 96.31 91 PRO A C 1
ATOM 665 O O . PRO A 1 91 ? 12.718 11.215 -11.921 1.00 96.31 91 PRO A O 1
ATOM 668 N N . ARG A 1 92 ? 14.698 12.045 -12.589 1.00 94.75 92 ARG A N 1
ATOM 669 C CA . ARG A 1 92 ? 14.473 13.374 -12.000 1.00 94.75 92 ARG A CA 1
ATOM 670 C C . ARG A 1 92 ? 13.384 14.098 -12.780 1.00 94.75 92 ARG A C 1
ATOM 672 O O . ARG A 1 92 ? 13.325 14.001 -14.005 1.00 94.75 92 ARG A O 1
ATOM 679 N N . ASN A 1 93 ? 12.522 14.824 -12.081 1.00 95.56 93 ASN A N 1
ATOM 680 C CA . ASN A 1 93 ? 11.420 15.559 -12.689 1.00 95.56 93 ASN A CA 1
ATOM 681 C C . ASN A 1 93 ? 11.871 16.926 -13.229 1.00 95.56 93 ASN A C 1
ATOM 683 O O . ASN A 1 93 ? 11.298 17.956 -12.896 1.00 95.56 93 ASN A O 1
ATOM 687 N N . ASP A 1 94 ? 12.918 16.941 -14.052 1.00 94.75 94 ASP A N 1
ATOM 688 C CA . ASP A 1 94 ? 13.522 18.155 -14.600 1.00 94.75 94 ASP A CA 1
ATOM 689 C C . ASP A 1 94 ? 13.284 18.300 -16.113 1.00 94.75 94 ASP A C 1
ATOM 691 O O . ASP A 1 94 ? 12.858 17.375 -16.808 1.00 94.75 94 ASP A O 1
ATOM 695 N N . LEU A 1 95 ? 13.582 19.485 -16.653 1.00 95.19 95 LEU A N 1
ATOM 696 C CA . LEU A 1 95 ? 13.441 19.764 -18.088 1.00 95.19 95 LEU A CA 1
ATOM 697 C C . LEU A 1 95 ? 14.488 19.050 -18.959 1.00 95.19 95 LEU A C 1
ATOM 699 O O . LEU A 1 95 ? 14.325 19.002 -20.177 1.00 95.19 95 LEU A O 1
ATOM 703 N N . ALA A 1 96 ? 15.560 18.511 -18.370 1.00 93.62 96 ALA A N 1
ATOM 704 C CA . ALA A 1 96 ? 16.519 17.697 -19.113 1.00 93.62 96 ALA A CA 1
ATOM 705 C C . ALA A 1 96 ? 15.923 16.315 -19.429 1.00 93.62 96 ALA A C 1
ATOM 707 O O . ALA A 1 96 ? 16.119 15.786 -20.523 1.00 93.62 96 ALA A O 1
ATOM 708 N N . THR A 1 97 ? 15.147 15.768 -18.495 1.00 94.50 97 THR A N 1
ATOM 709 C CA . THR A 1 97 ? 14.492 14.462 -18.590 1.00 94.50 97 THR A CA 1
ATOM 710 C C . THR A 1 97 ? 13.112 14.554 -19.251 1.00 94.50 97 THR A C 1
ATOM 712 O O . THR A 1 97 ? 12.701 13.648 -19.992 1.00 94.50 97 THR A O 1
ATOM 715 N N . PHE A 1 98 ? 12.405 15.666 -19.029 1.00 95.81 98 PHE A N 1
ATOM 716 C CA . PHE A 1 98 ? 11.068 15.956 -19.551 1.00 95.81 98 PHE A CA 1
ATOM 717 C C . PHE A 1 98 ? 11.042 17.313 -20.285 1.00 95.81 98 PHE A C 1
ATOM 719 O O . PHE A 1 98 ? 10.551 18.310 -19.751 1.00 95.81 98 PHE A O 1
ATOM 726 N N . PRO A 1 99 ? 11.561 17.377 -21.529 1.00 93.44 99 PRO A N 1
ATOM 727 C CA . PRO A 1 99 ? 11.708 18.634 -22.271 1.00 93.44 99 PRO A CA 1
ATOM 728 C C . PRO A 1 99 ? 10.377 19.308 -22.639 1.00 93.44 99 PRO A C 1
ATOM 730 O O . PRO A 1 99 ? 10.343 20.523 -22.821 1.00 93.44 99 PRO A O 1
ATOM 733 N N . ASP A 1 100 ? 9.285 18.542 -22.714 1.00 91.88 100 ASP A N 1
ATOM 734 C CA . ASP A 1 100 ? 7.938 19.052 -23.008 1.00 91.88 100 ASP A CA 1
ATOM 735 C C . ASP A 1 100 ? 7.213 19.603 -21.764 1.00 91.88 100 ASP A C 1
ATOM 737 O O . ASP A 1 100 ? 6.101 20.123 -21.866 1.00 91.88 100 ASP A O 1
ATOM 741 N N . GLY A 1 101 ? 7.847 19.515 -20.591 1.00 93.31 101 GLY A N 1
ATOM 742 C CA . GLY A 1 101 ? 7.316 19.970 -19.312 1.00 93.31 101 GLY A CA 1
ATOM 743 C C . GLY A 1 101 ? 7.464 18.911 -18.224 1.00 93.31 101 GLY A C 1
ATOM 744 O O . GLY A 1 101 ? 7.282 17.721 -18.470 1.00 93.31 101 GLY A O 1
ATOM 745 N N . MET A 1 102 ? 7.774 19.366 -17.010 1.00 94.50 102 MET A N 1
ATOM 746 C CA . MET A 1 102 ? 7.842 18.511 -15.823 1.00 94.50 102 MET A CA 1
ATOM 747 C C . MET A 1 102 ? 6.485 17.845 -15.564 1.00 94.50 102 MET A C 1
ATOM 749 O O . MET A 1 102 ? 5.430 18.434 -15.818 1.00 94.50 102 MET A O 1
ATOM 753 N N . LEU A 1 103 ? 6.513 16.622 -15.044 1.00 95.31 103 LEU A N 1
ATOM 754 C CA . LEU A 1 103 ? 5.314 15.884 -14.675 1.00 95.31 103 LEU A CA 1
ATOM 755 C C . LEU A 1 103 ? 4.734 16.417 -13.361 1.00 95.31 103 LEU A C 1
ATOM 757 O O . LEU A 1 103 ? 5.459 16.870 -12.473 1.00 95.31 103 LEU A O 1
ATOM 761 N N . GLU A 1 104 ? 3.409 16.345 -13.235 1.00 93.88 104 GLU A N 1
ATOM 762 C CA . GLU A 1 104 ? 2.722 16.655 -11.982 1.00 93.88 104 GLU A CA 1
ATOM 763 C C . GLU A 1 104 ? 3.208 15.717 -10.870 1.00 93.88 104 GLU A C 1
ATOM 765 O O . GLU A 1 104 ? 3.251 14.498 -11.063 1.00 93.88 104 GLU A O 1
ATOM 770 N N . ASN A 1 105 ? 3.551 16.294 -9.721 1.00 92.00 105 ASN A N 1
ATOM 771 C CA . ASN A 1 105 ? 3.961 15.587 -8.514 1.00 92.00 105 ASN A CA 1
ATOM 772 C C . ASN A 1 105 ? 3.327 16.265 -7.297 1.00 92.00 105 ASN A C 1
ATOM 774 O O . ASN A 1 105 ? 3.394 17.488 -7.148 1.00 92.00 105 ASN A O 1
ATOM 778 N N . GLU A 1 106 ? 2.737 15.462 -6.418 1.00 88.88 106 GLU A N 1
ATOM 779 C CA . GLU A 1 106 ? 2.247 15.929 -5.129 1.00 88.88 106 GLU A CA 1
ATOM 780 C C . GLU A 1 106 ? 3.430 16.066 -4.164 1.00 88.88 106 GLU A C 1
ATOM 782 O O . GLU A 1 106 ? 4.249 15.160 -4.030 1.00 88.88 106 GLU A O 1
ATOM 787 N N . ASN A 1 107 ? 3.550 17.243 -3.550 1.00 82.12 107 ASN A N 1
ATOM 788 C CA . ASN A 1 107 ? 4.706 17.614 -2.726 1.00 82.12 107 ASN A CA 1
ATOM 789 C C . ASN A 1 107 ? 4.349 18.569 -1.574 1.00 82.12 107 ASN A C 1
ATOM 791 O O . ASN A 1 107 ? 5.215 19.115 -0.898 1.00 82.12 107 ASN A O 1
ATOM 795 N N . ASN A 1 108 ? 3.062 18.902 -1.428 1.00 76.69 108 ASN A N 1
ATOM 796 C CA . ASN A 1 108 ? 2.570 19.883 -0.455 1.00 76.69 108 ASN A CA 1
ATOM 797 C C . ASN A 1 108 ? 3.347 21.231 -0.436 1.00 76.69 108 ASN A C 1
ATOM 799 O O . ASN A 1 108 ? 3.420 21.913 0.583 1.00 76.69 108 ASN A O 1
ATOM 803 N N . GLY A 1 109 ? 3.970 21.608 -1.562 1.00 77.62 109 GLY A N 1
ATOM 804 C CA . GLY A 1 109 ? 4.799 22.811 -1.693 1.00 77.62 109 GLY A CA 1
ATOM 805 C C . GLY A 1 109 ? 6.140 22.793 -0.944 1.00 77.62 109 GLY A C 1
ATOM 806 O O . GLY A 1 109 ? 6.719 23.862 -0.768 1.00 77.62 109 GLY A O 1
ATOM 807 N N . GLN A 1 110 ? 6.631 21.632 -0.492 1.00 78.56 110 GLN A N 1
ATOM 808 C CA . GLN A 1 110 ? 7.828 21.536 0.357 1.00 78.56 110 GLN A CA 1
ATOM 809 C C . GLN A 1 110 ? 9.161 21.647 -0.401 1.00 78.56 110 GLN A C 1
ATOM 811 O O . GLN A 1 110 ? 10.134 22.155 0.151 1.00 78.56 110 GLN A O 1
ATOM 816 N N . HIS A 1 111 ? 9.201 21.230 -1.668 1.00 85.00 111 HIS A N 1
ATOM 817 C CA . HIS A 1 111 ? 10.407 21.214 -2.510 1.00 85.00 111 HIS A CA 1
ATOM 818 C C . HIS A 1 111 ? 10.142 21.791 -3.910 1.00 85.00 111 HIS A C 1
ATOM 820 O O . HIS A 1 111 ? 8.992 21.872 -4.358 1.00 85.00 111 HIS A O 1
ATOM 826 N N . ASP A 1 112 ? 11.207 22.168 -4.623 1.00 89.62 112 ASP A N 1
ATOM 827 C CA . ASP A 1 112 ? 11.106 22.446 -6.056 1.00 89.62 112 ASP A CA 1
ATOM 828 C C . ASP A 1 112 ? 10.694 21.145 -6.775 1.00 89.62 112 ASP A C 1
ATOM 830 O O . ASP A 1 112 ? 11.299 20.099 -6.525 1.00 89.62 112 ASP A O 1
ATOM 834 N N . PRO A 1 113 ? 9.673 21.154 -7.654 1.00 88.75 113 PRO A N 1
ATOM 835 C CA . PRO A 1 113 ? 9.305 19.973 -8.428 1.00 88.75 113 PRO A CA 1
ATOM 836 C C . PRO A 1 113 ? 10.475 19.317 -9.169 1.00 88.75 113 PRO A C 1
ATOM 838 O O . PRO A 1 113 ? 10.422 18.103 -9.356 1.00 88.75 113 PRO A O 1
ATOM 841 N N . ALA A 1 114 ? 11.505 20.080 -9.557 1.00 91.69 114 ALA A N 1
ATOM 842 C CA . ALA A 1 114 ? 12.702 19.568 -10.225 1.00 91.69 114 ALA A CA 1
ATOM 843 C C . ALA A 1 114 ? 13.601 18.706 -9.319 1.00 91.69 114 ALA A C 1
ATOM 845 O O . ALA A 1 114 ? 14.341 17.857 -9.822 1.00 91.69 114 ALA A O 1
ATOM 846 N N . ASP A 1 115 ? 13.510 18.876 -7.998 1.00 90.62 115 ASP A N 1
ATOM 847 C CA . ASP A 1 115 ? 14.268 18.082 -7.026 1.00 90.62 115 ASP A CA 1
ATOM 848 C C . ASP A 1 115 ? 13.624 16.709 -6.777 1.00 90.62 115 ASP A C 1
ATOM 850 O O . ASP A 1 115 ? 14.261 15.809 -6.228 1.00 90.62 115 ASP A O 1
ATOM 854 N N . LEU A 1 116 ? 12.378 16.505 -7.205 1.00 94.38 116 LEU A N 1
ATOM 855 C CA . LEU A 1 116 ? 11.637 15.261 -7.007 1.00 94.38 116 LEU A CA 1
ATOM 856 C C . LEU A 1 116 ? 11.921 14.228 -8.101 1.00 94.38 116 LEU A C 1
ATOM 858 O O . LEU A 1 116 ? 12.381 14.535 -9.204 1.00 94.38 116 LEU A O 1
ATOM 862 N N . PHE A 1 117 ? 11.565 12.980 -7.813 1.00 96.31 117 PHE A N 1
ATOM 863 C CA . PHE A 1 117 ? 11.531 11.919 -8.811 1.00 96.31 117 PHE A CA 1
ATOM 864 C C . PHE A 1 117 ? 10.174 11.855 -9.515 1.00 96.31 117 PHE A C 1
ATOM 866 O O . PHE A 1 117 ? 9.140 12.177 -8.933 1.00 96.31 117 PHE A O 1
ATOM 873 N N . ALA A 1 118 ? 10.151 11.424 -10.772 1.00 97.06 118 ALA A N 1
ATOM 874 C CA . ALA A 1 118 ? 8.920 11.234 -11.525 1.00 97.06 118 ALA A CA 1
ATOM 875 C C . ALA A 1 118 ? 8.567 9.742 -11.639 1.00 97.06 118 ALA A C 1
ATOM 877 O O . ALA A 1 118 ? 9.418 8.911 -11.953 1.00 97.06 118 ALA A O 1
ATOM 878 N N . ALA A 1 119 ? 7.299 9.408 -11.405 1.00 97.50 119 ALA A N 1
ATOM 879 C CA . ALA A 1 119 ? 6.775 8.041 -11.449 1.00 97.50 119 ALA A CA 1
ATOM 880 C C . ALA A 1 119 ? 5.393 7.991 -12.115 1.00 97.50 119 ALA A C 1
ATOM 882 O O . ALA A 1 119 ? 4.829 9.030 -12.463 1.00 97.50 119 ALA A O 1
ATOM 883 N N . GLY A 1 120 ? 4.817 6.795 -12.252 1.00 98.25 120 GLY A N 1
ATOM 884 C CA . GLY A 1 120 ? 3.446 6.619 -12.736 1.00 98.25 120 GLY A CA 1
ATOM 885 C C . GLY A 1 120 ? 2.402 7.317 -11.862 1.00 98.25 120 GLY A C 1
ATOM 886 O O . GLY A 1 120 ? 1.553 8.030 -12.387 1.00 98.25 120 GLY A O 1
ATOM 887 N N . ASP A 1 121 ? 2.501 7.189 -10.540 1.00 98.06 121 ASP A N 1
ATOM 888 C CA . ASP A 1 121 ? 1.655 7.937 -9.603 1.00 98.06 121 ASP A CA 1
ATOM 889 C C . ASP A 1 121 ? 2.286 9.283 -9.209 1.00 98.06 121 ASP A C 1
ATOM 891 O O . ASP A 1 121 ? 3.503 9.388 -9.045 1.00 98.06 121 ASP A O 1
ATOM 895 N N . VAL A 1 122 ? 1.457 10.318 -9.034 1.00 96.75 122 VAL A N 1
ATOM 896 C CA . VAL A 1 122 ? 1.904 11.670 -8.647 1.00 96.75 122 VAL A CA 1
ATOM 897 C C . VAL A 1 122 ? 2.403 11.743 -7.200 1.00 96.75 122 VAL A C 1
ATOM 899 O O . VAL A 1 122 ? 3.132 12.669 -6.858 1.00 96.75 122 VAL A O 1
ATOM 902 N N . ARG A 1 123 ? 2.046 10.770 -6.353 1.00 95.75 123 ARG A N 1
ATOM 903 C CA . ARG A 1 123 ? 2.386 10.718 -4.919 1.00 95.75 123 ARG A CA 1
ATOM 904 C C . ARG A 1 123 ? 3.609 9.860 -4.619 1.00 95.75 123 ARG A C 1
ATOM 906 O O . ARG A 1 123 ? 3.883 9.586 -3.459 1.00 95.75 123 ARG A O 1
ATOM 913 N N . ALA A 1 124 ? 4.367 9.433 -5.628 1.00 96.50 124 ALA A N 1
ATOM 914 C CA . ALA A 1 124 ? 5.508 8.536 -5.421 1.00 96.50 124 ALA A CA 1
ATOM 915 C C . ALA A 1 124 ? 6.582 9.089 -4.467 1.00 96.50 124 ALA A C 1
ATOM 917 O O . ALA A 1 124 ? 7.330 8.309 -3.888 1.00 96.50 124 ALA A O 1
ATOM 918 N N . ASN A 1 125 ? 6.651 10.413 -4.293 1.00 95.50 125 ASN A N 1
ATOM 919 C CA . ASN A 1 125 ? 7.582 11.067 -3.371 1.00 95.50 125 ASN A CA 1
ATOM 920 C C . ASN A 1 125 ? 6.992 11.280 -1.969 1.00 95.50 125 ASN A C 1
ATOM 922 O O . ASN A 1 125 ? 7.663 11.906 -1.163 1.00 95.50 125 ASN A O 1
ATOM 926 N N . ASP A 1 126 ? 5.775 10.804 -1.666 1.00 92.75 126 ASP A N 1
ATOM 927 C CA . ASP A 1 126 ? 5.127 11.026 -0.364 1.00 92.75 126 ASP A CA 1
ATOM 928 C C . ASP A 1 126 ? 6.048 10.642 0.791 1.00 92.75 126 ASP A C 1
ATOM 930 O O . ASP A 1 126 ? 6.253 11.452 1.679 1.00 92.75 126 ASP A O 1
ATOM 934 N N . ASN A 1 127 ? 6.684 9.471 0.736 1.00 93.88 127 ASN A N 1
ATOM 935 C CA . ASN A 1 127 ? 7.724 9.082 1.682 1.00 93.88 127 ASN A CA 1
ATOM 936 C C . ASN A 1 127 ? 8.792 8.195 1.025 1.00 93.88 127 ASN A C 1
ATOM 938 O O . ASN A 1 127 ? 8.566 7.599 -0.033 1.00 93.88 127 ASN A O 1
ATOM 942 N N . VAL A 1 128 ? 9.960 8.088 1.666 1.00 96.19 128 VAL A N 1
ATOM 943 C CA . VAL A 1 128 ? 11.113 7.339 1.129 1.00 96.19 128 VAL A CA 1
ATOM 944 C C . VAL A 1 128 ? 10.817 5.853 0.905 1.00 96.19 128 VAL A C 1
ATOM 946 O O . VAL A 1 128 ? 11.293 5.282 -0.075 1.00 96.19 128 VAL A O 1
ATOM 949 N N . GLN A 1 129 ? 10.002 5.220 1.755 1.00 96.81 129 GLN A N 1
ATOM 950 C CA . GLN A 1 129 ? 9.629 3.811 1.599 1.00 96.81 129 GLN A CA 1
ATOM 951 C C . GLN A 1 129 ? 8.782 3.582 0.344 1.00 96.81 129 GLN A C 1
ATOM 953 O O . GLN A 1 129 ? 9.044 2.658 -0.430 1.00 96.81 129 GLN A O 1
ATOM 958 N N . LEU A 1 130 ? 7.794 4.449 0.110 1.00 97.56 130 LEU A N 1
ATOM 959 C CA . LEU A 1 130 ? 6.972 4.410 -1.094 1.00 97.56 130 LEU A CA 1
ATOM 960 C C . LEU A 1 130 ? 7.834 4.639 -2.341 1.00 97.56 130 LEU A C 1
ATOM 962 O O . LEU A 1 130 ? 7.756 3.869 -3.301 1.00 97.56 130 LEU A O 1
ATOM 966 N N . LEU A 1 131 ? 8.710 5.641 -2.303 1.00 97.62 131 LEU A N 1
ATOM 967 C CA . LEU A 1 131 ? 9.632 5.953 -3.392 1.00 97.62 131 LEU A CA 1
ATOM 968 C C . LEU A 1 131 ? 10.570 4.773 -3.721 1.00 97.62 131 LEU A C 1
ATOM 970 O O . LEU A 1 131 ? 10.814 4.481 -4.899 1.00 97.62 131 LEU A O 1
ATOM 974 N N . ALA A 1 132 ? 11.045 4.048 -2.703 1.00 98.12 132 ALA A N 1
ATOM 975 C CA . ALA A 1 132 ? 11.836 2.831 -2.871 1.00 98.12 132 ALA A CA 1
ATOM 976 C C . ALA A 1 132 ? 11.054 1.733 -3.614 1.00 98.12 132 ALA A C 1
ATOM 978 O O . ALA A 1 132 ? 11.583 1.141 -4.558 1.00 98.12 132 ALA A O 1
ATOM 979 N N . LEU A 1 133 ? 9.782 1.504 -3.265 1.00 98.38 133 LEU A N 1
ATOM 980 C CA . LEU A 1 133 ? 8.925 0.525 -3.949 1.00 98.38 133 LEU A CA 1
ATOM 981 C C . LEU A 1 133 ? 8.611 0.927 -5.400 1.00 98.38 133 LEU A C 1
ATOM 983 O O . LEU A 1 133 ? 8.645 0.073 -6.288 1.00 98.38 133 LEU A O 1
ATOM 987 N N . HIS A 1 134 ? 8.366 2.213 -5.676 1.00 98.62 134 HIS A N 1
ATOM 988 C CA . HIS A 1 134 ? 8.212 2.692 -7.057 1.00 98.62 134 HIS A CA 1
ATOM 989 C C . HIS A 1 134 ? 9.481 2.445 -7.881 1.00 98.62 134 HIS A C 1
ATOM 991 O O . HIS A 1 134 ? 9.404 1.945 -9.005 1.00 98.62 134 HIS A O 1
ATOM 997 N N . THR A 1 135 ? 10.647 2.759 -7.313 1.00 98.38 135 THR A N 1
ATOM 998 C CA . THR A 1 135 ? 11.943 2.531 -7.963 1.00 98.38 135 THR A CA 1
ATOM 999 C C . THR A 1 135 ? 12.159 1.045 -8.245 1.00 98.38 135 THR A C 1
ATOM 1001 O O . THR A 1 135 ? 12.506 0.684 -9.369 1.00 98.38 135 THR A O 1
ATOM 1004 N N . LEU A 1 136 ? 11.888 0.175 -7.266 1.00 98.56 136 LEU A N 1
ATOM 1005 C CA . LEU A 1 136 ? 12.017 -1.277 -7.398 1.00 98.56 136 LEU A CA 1
ATOM 1006 C C . LEU A 1 136 ? 11.222 -1.819 -8.597 1.00 98.56 136 LEU A C 1
ATOM 1008 O O . LEU A 1 136 ? 11.747 -2.601 -9.389 1.00 98.56 136 LEU A O 1
ATOM 1012 N N . MET A 1 137 ? 9.979 -1.369 -8.771 1.00 98.62 137 MET A N 1
ATOM 1013 C CA . MET A 1 137 ? 9.118 -1.850 -9.856 1.00 98.62 137 MET A CA 1
ATOM 1014 C C . MET A 1 137 ? 9.526 -1.309 -11.235 1.00 98.62 137 MET A C 1
ATOM 1016 O O . MET A 1 137 ? 9.368 -2.007 -12.238 1.00 98.62 137 MET A O 1
ATOM 1020 N N . VAL A 1 138 ? 10.105 -0.104 -11.307 1.00 98.62 138 VAL A N 1
ATOM 1021 C CA . VAL A 1 138 ? 10.720 0.408 -12.547 1.00 98.62 138 VAL A CA 1
ATOM 1022 C C . VAL A 1 138 ? 11.975 -0.389 -12.911 1.00 98.62 138 VAL A C 1
ATOM 1024 O O . VAL A 1 138 ? 12.182 -0.697 -14.088 1.00 98.62 138 VAL A O 1
ATOM 1027 N N . ARG A 1 139 ? 12.784 -0.786 -11.920 1.00 98.19 139 ARG A N 1
ATOM 1028 C CA . ARG A 1 139 ? 13.929 -1.679 -12.150 1.00 98.19 139 ARG A CA 1
ATOM 1029 C C . ARG A 1 139 ? 13.476 -3.034 -12.696 1.00 98.19 139 ARG A C 1
ATOM 1031 O O . ARG A 1 139 ? 14.018 -3.465 -13.711 1.00 98.19 139 ARG A O 1
ATOM 1038 N N . GLU A 1 140 ? 12.429 -3.636 -12.123 1.00 98.50 140 GLU A N 1
ATOM 1039 C CA . GLU A 1 140 ? 11.885 -4.915 -12.612 1.00 98.50 140 GLU A CA 1
ATOM 1040 C C . GLU A 1 140 ? 11.366 -4.810 -14.053 1.00 98.50 140 GLU A C 1
ATOM 1042 O O . GLU A 1 140 ? 11.600 -5.713 -14.860 1.00 98.50 140 GLU A O 1
ATOM 1047 N N . HIS A 1 141 ? 10.725 -3.692 -14.414 1.00 98.69 141 HIS A N 1
ATOM 1048 C CA . HIS A 1 141 ? 10.333 -3.431 -15.799 1.00 98.69 141 HIS A CA 1
ATOM 1049 C C . HIS A 1 141 ? 11.545 -3.435 -16.739 1.00 98.69 141 HIS A C 1
ATOM 1051 O O . HIS A 1 141 ? 11.557 -4.170 -17.728 1.00 98.69 141 HIS A O 1
ATOM 1057 N N . ASN A 1 142 ? 12.568 -2.630 -16.434 1.00 98.56 142 ASN A N 1
ATOM 1058 C CA . ASN A 1 142 ? 13.750 -2.503 -17.289 1.00 98.56 142 ASN A CA 1
ATOM 1059 C C . ASN A 1 142 ? 14.521 -3.827 -17.385 1.00 98.56 142 ASN A C 1
ATOM 1061 O O . ASN A 1 142 ? 14.924 -4.214 -18.481 1.00 98.56 142 ASN A O 1
ATOM 1065 N N . ARG A 1 143 ? 14.644 -4.563 -16.272 1.00 97.94 143 ARG A N 1
ATOM 1066 C CA . ARG A 1 143 ? 15.224 -5.912 -16.235 1.00 97.94 143 ARG A CA 1
ATOM 1067 C C . ARG A 1 143 ? 14.485 -6.854 -17.187 1.00 97.94 143 ARG A C 1
ATOM 1069 O O . ARG A 1 143 ? 15.118 -7.537 -17.988 1.00 97.94 143 ARG A O 1
ATOM 1076 N N . ARG A 1 144 ? 13.148 -6.876 -17.139 1.00 98.06 144 ARG A N 1
ATOM 1077 C CA . ARG A 1 144 ? 12.339 -7.743 -18.007 1.00 98.06 144 ARG A CA 1
ATOM 1078 C C . ARG A 1 144 ? 12.410 -7.323 -19.477 1.00 98.06 144 ARG A C 1
ATOM 1080 O O . ARG A 1 144 ? 12.490 -8.196 -20.336 1.00 98.06 144 ARG A O 1
ATOM 1087 N N . ALA A 1 145 ? 12.407 -6.023 -19.774 1.00 98.19 145 ALA A N 1
ATOM 1088 C CA . ALA A 1 145 ? 12.583 -5.520 -21.138 1.00 98.19 145 ALA A CA 1
ATOM 1089 C C . ALA A 1 145 ? 13.929 -5.973 -21.733 1.00 98.19 145 ALA A C 1
ATOM 1091 O O . ALA A 1 145 ? 13.970 -6.450 -22.867 1.00 98.19 145 ALA A O 1
ATOM 1092 N N . ASP A 1 146 ? 15.005 -5.921 -20.941 1.00 97.25 146 ASP A N 1
ATOM 1093 C CA . ASP A 1 146 ? 16.335 -6.382 -21.349 1.00 97.25 146 ASP A CA 1
ATOM 1094 C C . ASP A 1 146 ? 16.391 -7.890 -21.611 1.00 97.25 146 ASP A C 1
ATOM 1096 O O . ASP A 1 146 ? 16.974 -8.323 -22.606 1.00 97.25 146 ASP A O 1
ATOM 1100 N N . GLU A 1 147 ? 15.769 -8.699 -20.751 1.00 97.25 147 GLU A N 1
ATOM 1101 C CA . GLU A 1 147 ? 15.684 -10.151 -20.950 1.00 97.25 147 GLU A CA 1
ATOM 1102 C C . GLU A 1 147 ? 14.953 -10.512 -22.243 1.00 97.25 147 GLU A C 1
ATOM 1104 O O . GLU A 1 147 ? 15.405 -11.379 -22.993 1.00 97.25 147 GLU A O 1
ATOM 1109 N N . LEU A 1 148 ? 13.836 -9.835 -22.518 1.00 97.50 148 LEU A N 1
ATOM 1110 C CA . LEU A 1 148 ? 13.045 -10.053 -23.726 1.00 97.50 148 LEU A CA 1
ATOM 1111 C C . LEU A 1 148 ? 13.816 -9.624 -24.982 1.00 97.50 148 LEU A C 1
ATOM 1113 O O . LEU A 1 148 ? 13.852 -10.370 -25.960 1.00 97.50 148 LEU A O 1
ATOM 1117 N N . ALA A 1 149 ? 14.493 -8.473 -24.938 1.00 97.69 149 ALA A N 1
ATOM 1118 C CA . ALA A 1 149 ? 15.326 -7.991 -26.039 1.00 97.69 149 ALA A CA 1
ATOM 1119 C C . ALA A 1 149 ? 16.518 -8.922 -26.317 1.00 97.69 149 ALA A C 1
ATOM 1121 O O . ALA A 1 149 ? 16.896 -9.131 -27.470 1.00 97.69 149 ALA A O 1
ATOM 1122 N N . ALA A 1 150 ? 17.107 -9.505 -25.268 1.00 97.75 150 ALA A N 1
ATOM 1123 C CA . ALA A 1 150 ? 18.183 -10.483 -25.398 1.00 97.75 150 ALA A CA 1
ATOM 1124 C C . ALA A 1 150 ? 17.691 -11.827 -25.962 1.00 97.75 150 ALA A C 1
ATOM 1126 O O . ALA A 1 150 ? 18.431 -12.486 -26.697 1.00 97.75 150 ALA A O 1
ATOM 1127 N N . ALA A 1 151 ? 16.463 -12.233 -25.628 1.00 96.94 151 ALA A N 1
ATOM 1128 C CA . ALA A 1 151 ? 15.853 -13.465 -26.118 1.00 96.94 151 ALA A CA 1
ATOM 1129 C C . ALA A 1 151 ? 15.453 -13.378 -27.601 1.00 96.94 151 ALA A C 1
ATOM 1131 O O . ALA A 1 151 ? 15.665 -14.339 -28.343 1.00 96.94 151 ALA A O 1
ATOM 1132 N N . ASP A 1 152 ? 14.920 -12.234 -28.041 1.00 96.00 152 ASP A N 1
ATOM 1133 C CA . ASP A 1 152 ? 14.604 -11.965 -29.446 1.00 96.00 152 ASP A CA 1
ATOM 1134 C C . ASP A 1 152 ? 14.955 -10.515 -29.838 1.00 96.00 152 ASP A C 1
ATOM 1136 O O . ASP A 1 152 ? 14.129 -9.606 -29.680 1.00 96.00 152 ASP A O 1
ATOM 1140 N N . PRO A 1 153 ? 16.149 -10.296 -30.429 1.00 93.50 153 PRO A N 1
ATOM 1141 C CA . PRO A 1 153 ? 16.606 -8.977 -30.871 1.00 93.50 153 PRO A CA 1
ATOM 1142 C C . PRO A 1 153 ? 15.777 -8.339 -31.996 1.00 93.50 153 PRO A C 1
ATOM 1144 O O . PRO A 1 153 ? 16.071 -7.212 -32.392 1.00 93.50 153 PRO A O 1
ATOM 1147 N N . THR A 1 154 ? 14.805 -9.055 -32.574 1.00 95.50 154 THR A N 1
ATOM 1148 C CA . THR A 1 154 ? 13.919 -8.515 -33.618 1.00 95.50 154 THR A CA 1
ATOM 1149 C C . THR A 1 154 ? 12.657 -7.859 -33.059 1.00 95.50 154 THR A C 1
ATOM 1151 O O . THR A 1 154 ? 11.979 -7.140 -33.795 1.00 95.50 154 THR A O 1
ATOM 1154 N N . THR A 1 155 ? 12.376 -8.057 -31.768 1.00 96.56 155 THR A N 1
ATOM 1155 C CA . THR A 1 155 ? 11.232 -7.466 -31.064 1.00 96.56 155 THR A CA 1
ATOM 1156 C C . THR A 1 155 ? 11.350 -5.944 -31.023 1.00 96.56 155 THR A C 1
ATOM 1158 O O . THR A 1 155 ? 12.409 -5.395 -30.712 1.00 96.56 155 THR A O 1
ATOM 1161 N N . THR A 1 156 ? 10.264 -5.237 -31.328 1.00 97.81 156 THR A N 1
ATOM 1162 C CA . THR A 1 156 ? 10.259 -3.768 -31.306 1.00 97.81 156 THR A CA 1
ATOM 1163 C C . THR A 1 156 ? 10.208 -3.215 -29.880 1.00 97.81 156 THR A C 1
ATOM 1165 O O . THR A 1 156 ? 9.696 -3.855 -28.964 1.00 97.81 156 THR A O 1
ATOM 1168 N N . GLY A 1 157 ? 10.665 -1.974 -29.682 1.00 98.00 157 GLY A N 1
ATOM 1169 C CA . GLY A 1 157 ? 10.611 -1.320 -28.368 1.00 98.00 157 GLY A CA 1
ATOM 1170 C C . GLY A 1 157 ? 9.197 -1.179 -27.785 1.00 98.00 157 GLY A C 1
ATOM 1171 O O . GLY A 1 157 ? 9.033 -1.225 -26.569 1.00 98.00 157 GLY A O 1
ATOM 1172 N N . ASP A 1 158 ? 8.167 -1.037 -28.624 1.00 98.31 158 ASP A N 1
ATOM 1173 C CA . ASP A 1 158 ? 6.771 -1.013 -28.164 1.00 98.31 158 ASP A CA 1
ATOM 1174 C C . ASP A 1 158 ? 6.315 -2.395 -27.670 1.00 98.31 158 ASP A C 1
ATOM 1176 O O . ASP A 1 158 ? 5.682 -2.497 -26.620 1.00 98.31 158 ASP A O 1
ATOM 1180 N N . GLU A 1 159 ? 6.676 -3.463 -28.385 1.00 98.38 159 GLU A N 1
ATOM 1181 C CA . GLU A 1 159 ? 6.370 -4.840 -27.981 1.00 98.38 159 GLU A CA 1
ATOM 1182 C C . GLU A 1 159 ? 7.101 -5.226 -26.688 1.00 98.38 159 GLU A C 1
ATOM 1184 O O . GLU A 1 159 ? 6.485 -5.814 -25.797 1.00 98.38 159 GLU A O 1
ATOM 1189 N N . LEU A 1 160 ? 8.376 -4.839 -26.547 1.00 98.75 160 LEU A N 1
ATOM 1190 C CA . LEU A 1 160 ? 9.161 -5.028 -25.322 1.00 98.75 160 LEU A CA 1
ATOM 1191 C C . LEU A 1 160 ? 8.523 -4.306 -24.128 1.00 98.75 160 LEU A C 1
ATOM 1193 O O . LEU A 1 160 ? 8.323 -4.917 -23.077 1.00 98.75 160 LEU A O 1
ATOM 1197 N N . TYR A 1 161 ? 8.152 -3.033 -24.307 1.00 98.81 161 TYR A N 1
ATOM 1198 C CA . TYR A 1 161 ? 7.505 -2.226 -23.272 1.00 98.81 161 TYR A CA 1
ATOM 1199 C C . TYR A 1 161 ? 6.188 -2.853 -22.801 1.00 98.81 161 TYR A C 1
ATOM 1201 O O . TYR A 1 161 ? 5.993 -3.038 -21.601 1.00 98.81 161 TYR A O 1
ATOM 1209 N N . GLU A 1 162 ? 5.287 -3.217 -23.720 1.00 98.62 162 GLU A N 1
ATOM 1210 C CA . GLU A 1 162 ? 3.984 -3.783 -23.348 1.00 98.62 162 GLU A CA 1
ATOM 1211 C C . GLU A 1 162 ? 4.111 -5.185 -22.731 1.00 98.62 162 GLU A C 1
ATOM 1213 O O . GLU A 1 162 ? 3.341 -5.545 -21.837 1.00 98.62 162 GLU A O 1
ATOM 1218 N N . ALA A 1 163 ? 5.092 -5.986 -23.160 1.00 98.31 163 ALA A N 1
ATOM 1219 C CA . ALA A 1 163 ? 5.371 -7.286 -22.557 1.00 98.31 163 ALA A CA 1
ATOM 1220 C C . ALA A 1 163 ? 5.915 -7.150 -21.122 1.00 98.31 163 ALA A C 1
ATOM 1222 O O . ALA A 1 163 ? 5.403 -7.805 -20.209 1.00 98.31 163 ALA A O 1
ATOM 1223 N N . ALA A 1 164 ? 6.890 -6.262 -20.896 1.00 98.75 164 ALA A N 1
ATOM 1224 C CA . ALA A 1 164 ? 7.423 -5.970 -19.564 1.00 98.75 164 ALA A CA 1
ATOM 1225 C C . ALA A 1 164 ? 6.370 -5.316 -18.651 1.00 98.75 164 ALA A C 1
ATOM 1227 O O . ALA A 1 164 ? 6.245 -5.674 -17.480 1.00 98.75 164 ALA A O 1
ATOM 1228 N N . ARG A 1 165 ? 5.539 -4.418 -19.195 1.00 98.75 165 ARG A N 1
ATOM 1229 C CA . ARG A 1 165 ? 4.405 -3.806 -18.490 1.00 98.75 165 ARG A CA 1
ATOM 1230 C C . ARG A 1 165 ? 3.416 -4.840 -17.977 1.00 98.75 165 ARG A C 1
ATOM 1232 O O . ARG A 1 165 ? 3.055 -4.813 -16.801 1.00 98.75 165 ARG A O 1
ATOM 1239 N N . ARG A 1 166 ? 3.007 -5.765 -18.846 1.00 98.44 166 ARG A N 1
ATOM 1240 C CA . ARG A 1 166 ? 2.086 -6.849 -18.492 1.00 98.44 166 ARG A CA 1
ATOM 1241 C C . ARG A 1 166 ? 2.668 -7.748 -17.405 1.00 98.44 166 ARG A C 1
ATOM 1243 O O . ARG A 1 166 ? 1.959 -8.097 -16.468 1.00 98.44 166 ARG A O 1
ATOM 1250 N N . TRP A 1 167 ? 3.957 -8.076 -17.506 1.00 98.75 167 TRP A N 1
ATOM 1251 C CA . TRP A 1 167 ? 4.681 -8.858 -16.503 1.00 98.75 167 TRP A CA 1
ATOM 1252 C C . TRP A 1 167 ? 4.672 -8.184 -15.125 1.00 98.75 167 TRP A C 1
ATOM 1254 O O . TRP A 1 167 ? 4.246 -8.799 -14.155 1.00 98.75 167 TRP A O 1
ATOM 1264 N N . VAL A 1 168 ? 5.049 -6.904 -15.032 1.00 98.88 168 VAL A N 1
ATOM 1265 C CA . VAL A 1 168 ? 5.033 -6.160 -13.756 1.00 98.88 168 VAL A CA 1
ATOM 1266 C C . VAL A 1 168 ? 3.617 -6.040 -13.185 1.00 98.88 168 VAL A C 1
ATOM 1268 O O . VAL A 1 168 ? 3.433 -6.213 -11.982 1.00 98.88 168 VAL A O 1
ATOM 1271 N N . GLY A 1 169 ? 2.606 -5.802 -14.029 1.00 98.81 169 GLY A N 1
ATOM 1272 C CA . GLY A 1 169 ? 1.201 -5.831 -13.607 1.00 98.81 169 GLY A CA 1
ATOM 1273 C C . GLY A 1 169 ? 0.818 -7.170 -12.973 1.00 98.81 169 GLY A C 1
ATOM 1274 O O . GLY A 1 169 ? 0.241 -7.200 -11.888 1.00 98.81 169 GLY A O 1
ATOM 1275 N N . ALA A 1 170 ? 1.221 -8.278 -13.595 1.00 98.88 170 ALA A N 1
ATOM 1276 C CA . ALA A 1 170 ? 0.983 -9.616 -13.071 1.00 98.88 170 ALA A CA 1
ATOM 1277 C C . ALA A 1 170 ? 1.737 -9.907 -11.767 1.00 98.88 170 ALA A C 1
ATOM 1279 O O . ALA A 1 170 ? 1.169 -10.539 -10.882 1.00 98.88 170 ALA A O 1
ATOM 1280 N N . LEU A 1 171 ? 2.971 -9.417 -11.608 1.00 98.81 171 LEU A N 1
ATOM 1281 C CA . LEU A 1 171 ? 3.709 -9.548 -10.349 1.00 98.81 171 LEU A CA 1
ATOM 1282 C C . LEU A 1 171 ? 3.025 -8.785 -9.211 1.00 98.81 171 LEU A C 1
ATOM 1284 O O . LEU A 1 171 ? 2.851 -9.342 -8.130 1.00 98.81 171 LEU A O 1
ATOM 1288 N N . LEU A 1 172 ? 2.563 -7.552 -9.450 1.00 98.75 172 LEU A N 1
ATOM 1289 C CA . LEU A 1 172 ? 1.797 -6.811 -8.441 1.00 98.75 172 LEU A CA 1
ATOM 1290 C C . LEU A 1 172 ? 0.510 -7.548 -8.059 1.00 98.75 172 LEU A C 1
ATOM 1292 O O . LEU A 1 172 ? 0.180 -7.619 -6.875 1.00 98.75 172 LEU A O 1
ATOM 1296 N N . GLN A 1 173 ? -0.197 -8.128 -9.033 1.00 98.62 173 GLN A N 1
ATOM 1297 C CA . GLN A 1 173 ? -1.376 -8.959 -8.783 1.00 98.62 173 GLN A CA 1
ATOM 1298 C C . GLN A 1 173 ? -1.041 -10.206 -7.959 1.00 98.62 173 GLN A C 1
ATOM 1300 O O . GLN A 1 173 ? -1.686 -10.456 -6.942 1.00 98.62 173 GLN A O 1
ATOM 1305 N N . GLN A 1 174 ? -0.013 -10.955 -8.350 1.00 96.75 174 GLN A N 1
ATOM 1306 C CA . GLN A 1 174 ? 0.436 -12.153 -7.649 1.00 96.75 174 GLN A CA 1
ATOM 1307 C C . GLN A 1 174 ? 0.796 -11.852 -6.189 1.00 96.75 174 GLN A C 1
ATOM 1309 O O . GLN A 1 174 ? 0.226 -12.461 -5.285 1.00 96.75 174 GLN A O 1
ATOM 1314 N N . ILE A 1 175 ? 1.696 -10.894 -5.966 1.00 95.81 175 ILE A N 1
ATOM 1315 C CA . ILE A 1 175 ? 2.207 -10.528 -4.638 1.00 95.81 175 ILE A CA 1
ATOM 1316 C C . ILE A 1 175 ? 1.063 -10.014 -3.757 1.00 95.81 175 ILE A C 1
ATOM 1318 O O . ILE A 1 175 ? 0.898 -10.436 -2.613 1.00 95.81 175 ILE A O 1
ATOM 1322 N N . THR A 1 176 ? 0.207 -9.142 -4.300 1.00 97.69 176 THR A N 1
ATOM 1323 C CA . THR A 1 176 ? -0.910 -8.581 -3.529 1.00 97.69 176 THR A CA 1
ATOM 1324 C C . THR A 1 176 ? -1.870 -9.677 -3.073 1.00 97.69 176 THR A C 1
ATOM 1326 O O . THR A 1 176 ? -2.216 -9.740 -1.896 1.00 97.69 176 THR A O 1
ATOM 1329 N N . TYR A 1 177 ? -2.307 -10.555 -3.979 1.00 94.62 177 TYR A N 1
ATOM 1330 C CA . TYR A 1 177 ? -3.364 -11.519 -3.669 1.00 94.62 177 TYR A CA 1
ATOM 1331 C C . TYR A 1 177 ? -2.878 -12.768 -2.938 1.00 94.62 177 TYR A C 1
ATOM 1333 O O . TYR A 1 177 ? -3.674 -13.359 -2.207 1.00 94.62 177 TYR A O 1
ATOM 1341 N N . ASN A 1 178 ? -1.616 -13.161 -3.124 1.00 84.81 178 ASN A N 1
ATOM 1342 C CA . ASN A 1 178 ? -1.088 -14.420 -2.599 1.00 84.81 178 ASN A CA 1
ATOM 1343 C C . ASN A 1 178 ? -0.043 -14.251 -1.487 1.00 84.81 178 ASN A C 1
ATOM 1345 O O . ASN A 1 178 ? 0.236 -15.236 -0.814 1.00 84.81 178 ASN A O 1
ATOM 1349 N N . GLU A 1 179 ? 0.474 -13.042 -1.238 1.00 82.12 179 GLU A N 1
ATOM 1350 C CA . GLU A 1 179 ? 1.342 -12.763 -0.081 1.00 82.12 179 GLU A CA 1
ATOM 1351 C C . GLU A 1 179 ? 0.706 -11.741 0.874 1.00 82.12 179 GLU A C 1
ATOM 1353 O O . GLU A 1 179 ? 0.469 -12.036 2.044 1.00 82.12 179 GLU A O 1
ATOM 1358 N N . PHE A 1 180 ? 0.330 -10.555 0.382 1.00 88.69 180 PHE A N 1
ATOM 1359 C CA . PHE A 1 180 ? -0.149 -9.468 1.249 1.00 88.69 180 PHE A CA 1
ATOM 1360 C C . PHE A 1 180 ? -1.558 -9.700 1.828 1.00 88.69 180 PHE A C 1
ATOM 1362 O O . PHE A 1 180 ? -1.777 -9.585 3.037 1.00 88.69 180 PHE A O 1
ATOM 1369 N N . LEU A 1 181 ? -2.550 -10.017 0.985 1.00 88.12 181 LEU A N 1
ATOM 1370 C CA . LEU A 1 181 ? -3.940 -10.171 1.433 1.00 88.12 181 LEU A CA 1
ATOM 1371 C C . LEU A 1 181 ? -4.163 -11.322 2.431 1.00 88.12 181 LEU A C 1
ATOM 1373 O O . LEU A 1 181 ? -4.970 -11.123 3.343 1.00 88.12 181 LEU A O 1
ATOM 1377 N N . PRO A 1 182 ? -3.501 -12.492 2.319 1.00 81.06 182 PRO A N 1
ATOM 1378 C CA . PRO A 1 182 ? -3.589 -13.541 3.335 1.00 81.06 182 PRO A CA 1
ATOM 1379 C C . PRO A 1 182 ? -3.116 -13.085 4.720 1.00 81.06 182 PRO A C 1
ATOM 1381 O O . PRO A 1 182 ? -3.766 -13.412 5.713 1.00 81.06 182 PRO A O 1
ATOM 1384 N N . VAL A 1 183 ? -2.061 -12.266 4.795 1.00 78.81 183 VAL A N 1
ATOM 1385 C CA . VAL A 1 183 ? -1.578 -11.681 6.058 1.00 78.81 183 VAL A CA 1
ATOM 1386 C C . VAL A 1 183 ? -2.600 -10.703 6.632 1.00 78.81 183 VAL A C 1
ATOM 1388 O O . VAL A 1 183 ? -2.952 -10.776 7.810 1.00 78.81 183 VAL A O 1
ATOM 1391 N N . LEU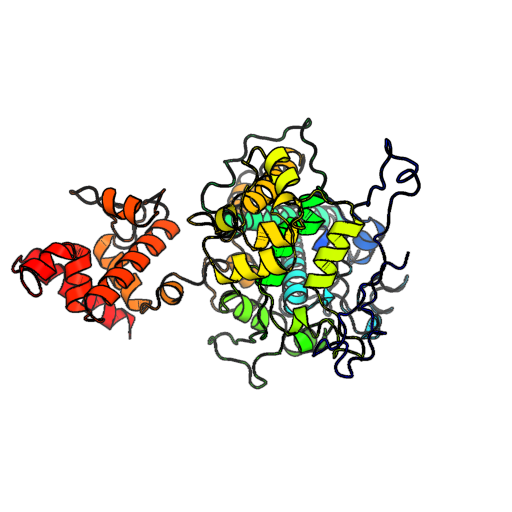 A 1 184 ? -3.130 -9.816 5.788 1.00 84.06 184 LEU A N 1
ATOM 1392 C CA . LEU A 1 184 ? -4.059 -8.773 6.212 1.00 84.06 184 LEU A CA 1
ATOM 1393 C C . LEU A 1 184 ? -5.435 -9.327 6.626 1.00 84.06 184 LEU A C 1
ATOM 1395 O O . LEU A 1 184 ? -5.981 -8.963 7.670 1.00 84.06 184 LEU A O 1
ATOM 1399 N N . LEU A 1 185 ? -6.026 -10.186 5.794 1.00 82.25 185 LEU A N 1
ATOM 1400 C CA . LEU A 1 185 ? -7.418 -10.645 5.912 1.00 82.25 185 LEU A CA 1
ATOM 1401 C C . LEU A 1 185 ? -7.554 -12.033 6.547 1.00 82.25 185 LEU A C 1
ATOM 1403 O O . LEU A 1 185 ? -8.679 -12.491 6.796 1.00 82.25 185 LEU A O 1
ATOM 1407 N N . GLY A 1 186 ? -6.430 -12.698 6.787 1.00 73.62 186 GLY A N 1
ATOM 1408 C CA . GLY A 1 186 ? -6.354 -14.085 7.204 1.00 73.62 186 GLY A CA 1
ATOM 1409 C C . GLY A 1 186 ? -6.442 -15.074 6.044 1.00 73.62 186 GLY A C 1
ATOM 1410 O O . GLY A 1 186 ? -7.085 -14.847 5.014 1.00 73.62 186 GLY A O 1
ATOM 1411 N N . GLU A 1 187 ? -5.817 -16.222 6.268 1.00 72.19 187 GLU A N 1
ATOM 1412 C CA . GLU A 1 187 ? -5.724 -17.327 5.319 1.00 72.19 187 GLU A CA 1
ATOM 1413 C C . GLU A 1 187 ? -7.084 -17.757 4.752 1.00 72.19 187 GLU A C 1
ATOM 1415 O O . GLU A 1 187 ? -8.075 -17.923 5.471 1.00 72.19 187 GLU A O 1
ATOM 1420 N N . GLY A 1 188 ? -7.136 -17.942 3.431 1.00 70.75 188 GLY A N 1
ATOM 1421 C CA . GLY A 1 188 ? -8.353 -18.333 2.713 1.00 70.75 188 GLY A CA 1
ATOM 1422 C C . GLY A 1 188 ? -9.445 -17.257 2.643 1.00 70.75 188 GLY A C 1
ATOM 1423 O O . GLY A 1 188 ? -10.567 -17.560 2.228 1.00 70.75 188 GLY A O 1
ATOM 1424 N N . ALA A 1 189 ? -9.164 -16.005 3.030 1.00 78.12 189 ALA A N 1
ATOM 1425 C CA . ALA A 1 189 ? -10.106 -14.900 2.839 1.00 78.12 189 ALA A CA 1
ATOM 1426 C C . ALA A 1 189 ? -10.456 -14.688 1.360 1.00 78.12 189 ALA A C 1
ATOM 1428 O O . ALA A 1 189 ? -11.623 -14.457 1.026 1.00 78.12 189 ALA A O 1
ATOM 1429 N N . ILE A 1 190 ? -9.459 -14.811 0.488 1.00 85.56 190 ILE A N 1
ATOM 1430 C CA . ILE A 1 190 ? -9.612 -14.771 -0.961 1.00 85.56 190 ILE A CA 1
ATOM 1431 C C . ILE A 1 190 ? -9.709 -16.222 -1.473 1.00 85.56 190 ILE A C 1
ATOM 1433 O O . ILE A 1 190 ? -8.768 -16.990 -1.290 1.00 85.56 190 ILE A O 1
ATOM 1437 N N . PRO A 1 191 ? -10.838 -16.646 -2.076 1.00 86.56 191 PRO A N 1
ATOM 1438 C CA . PRO A 1 191 ? -10.953 -17.975 -2.675 1.00 86.56 191 PRO A CA 1
ATOM 1439 C C . PRO A 1 191 ? -10.101 -18.084 -3.944 1.00 86.56 191 PRO A C 1
ATOM 1441 O O . PRO A 1 191 ? -9.758 -17.069 -4.547 1.00 86.56 191 PRO A O 1
ATOM 1444 N N . GLN A 1 192 ? -9.837 -19.308 -4.405 1.00 87.62 192 GLN A N 1
ATOM 1445 C CA . GLN A 1 192 ? -9.203 -19.535 -5.707 1.00 87.62 192 GLN A CA 1
ATOM 1446 C C . GLN A 1 192 ? -9.974 -18.819 -6.829 1.00 87.62 192 GLN A C 1
ATOM 1448 O O . GLN A 1 192 ? -11.205 -18.738 -6.797 1.00 87.62 192 GLN A O 1
ATOM 1453 N N . TYR A 1 193 ? -9.245 -18.289 -7.810 1.00 94.75 193 TYR A N 1
ATOM 1454 C CA . TYR A 1 193 ? -9.834 -17.623 -8.963 1.00 94.75 193 TYR A CA 1
ATOM 1455 C C . TYR A 1 193 ? -10.721 -18.578 -9.775 1.00 94.75 193 TYR A C 1
ATOM 1457 O O . TYR A 1 193 ? -10.320 -19.699 -10.091 1.00 94.75 193 TYR A O 1
ATOM 1465 N N . ALA A 1 194 ? -11.933 -18.126 -10.103 1.00 95.94 194 ALA A N 1
ATOM 1466 C CA . ALA A 1 194 ? -12.942 -18.919 -10.811 1.00 95.94 194 ALA A CA 1
ATOM 1467 C C . ALA A 1 194 ? -13.090 -18.540 -12.297 1.00 95.94 194 ALA A C 1
ATOM 1469 O O . ALA A 1 194 ? -13.912 -19.131 -12.998 1.00 95.94 194 ALA A O 1
ATOM 1470 N N . GLY A 1 195 ? -12.289 -17.587 -12.780 1.00 96.81 195 GLY A N 1
ATOM 1471 C CA . GLY A 1 195 ? -12.393 -17.026 -14.124 1.00 96.81 195 GLY A CA 1
ATOM 1472 C C . GLY A 1 195 ? -12.983 -15.617 -14.134 1.00 96.81 195 GLY A C 1
ATOM 1473 O O . GLY A 1 195 ? -13.564 -15.158 -13.153 1.00 96.81 195 GLY A O 1
ATOM 1474 N N . TYR A 1 196 ? -12.798 -14.933 -15.261 1.00 98.62 196 TYR A N 1
ATOM 1475 C CA . TYR A 1 196 ? -13.279 -13.572 -15.475 1.00 98.62 196 TYR A CA 1
ATOM 1476 C C . TYR A 1 196 ? -14.803 -13.544 -15.620 1.00 98.62 196 TYR A C 1
ATOM 1478 O O . TYR A 1 196 ? -15.371 -14.301 -16.414 1.00 98.62 196 TYR A O 1
ATOM 1486 N N . ASP A 1 197 ? -15.447 -12.627 -14.902 1.00 98.38 197 ASP A N 1
ATOM 1487 C CA . ASP A 1 197 ? -16.877 -12.363 -14.987 1.00 98.38 197 ASP A CA 1
ATOM 1488 C C . ASP A 1 197 ? -17.126 -10.932 -15.503 1.00 98.38 197 ASP A C 1
ATOM 1490 O O . ASP A 1 197 ? -16.933 -9.957 -14.771 1.00 98.38 197 ASP A O 1
ATOM 1494 N N . PRO A 1 198 ? -17.601 -10.763 -16.754 1.00 98.00 198 PRO A N 1
ATOM 1495 C CA . PRO A 1 198 ? -17.874 -9.445 -17.322 1.00 98.00 198 PRO A CA 1
ATOM 1496 C C . PRO A 1 198 ? -19.066 -8.719 -16.681 1.00 98.00 198 PRO A C 1
ATOM 1498 O O . PRO A 1 198 ? -19.307 -7.560 -17.018 1.00 98.00 198 PRO A O 1
ATOM 1501 N N . SER A 1 199 ? -19.843 -9.380 -15.816 1.00 98.38 199 SER A N 1
ATOM 1502 C CA . SER A 1 199 ? -20.963 -8.765 -15.095 1.00 98.38 199 SER A CA 1
ATOM 1503 C C . SER A 1 199 ? -20.554 -8.102 -13.775 1.00 98.38 199 SER A C 1
ATOM 1505 O O . SER A 1 199 ? -21.346 -7.352 -13.200 1.00 98.38 199 SER A O 1
ATOM 1507 N N . VAL A 1 200 ? -19.326 -8.342 -13.308 1.00 98.56 200 VAL A N 1
ATOM 1508 C CA . VAL A 1 200 ? -18.776 -7.740 -12.090 1.00 98.56 200 VAL A CA 1
ATOM 1509 C C . VAL A 1 200 ? -18.365 -6.291 -12.350 1.00 98.56 200 VAL A C 1
ATOM 1511 O O . VAL A 1 200 ? -17.730 -5.984 -13.355 1.00 98.56 200 VAL A O 1
ATOM 1514 N N . ASP A 1 201 ? -18.699 -5.394 -11.418 1.00 98.25 201 ASP A N 1
ATOM 1515 C CA . ASP A 1 201 ? -18.255 -3.998 -11.433 1.00 98.25 201 ASP A CA 1
ATOM 1516 C C . ASP A 1 201 ? -16.949 -3.826 -10.630 1.00 98.25 201 ASP A C 1
ATOM 1518 O O . ASP A 1 201 ? -16.982 -3.848 -9.390 1.00 98.25 201 ASP A O 1
ATOM 1522 N N . PRO A 1 202 ? -15.795 -3.628 -11.296 1.00 98.06 202 PRO A N 1
ATOM 1523 C CA . PRO A 1 202 ? -14.497 -3.557 -10.634 1.00 98.06 202 PRO A CA 1
ATOM 1524 C C . PRO A 1 202 ? -14.200 -2.174 -10.038 1.00 98.06 202 PRO A C 1
ATOM 1526 O O . PRO A 1 202 ? -13.142 -1.989 -9.441 1.00 98.06 202 PRO A O 1
ATOM 1529 N N . ARG A 1 203 ? -15.083 -1.176 -10.197 1.00 97.81 203 ARG A N 1
ATOM 1530 C CA . ARG A 1 203 ? -14.814 0.191 -9.722 1.00 97.81 203 ARG A CA 1
ATOM 1531 C C . ARG A 1 203 ? -14.533 0.220 -8.218 1.00 97.81 203 ARG A C 1
ATOM 1533 O O . ARG A 1 203 ? -15.124 -0.529 -7.432 1.00 97.81 203 ARG A O 1
ATOM 1540 N N . ILE A 1 204 ? -13.628 1.106 -7.806 1.00 98.00 204 ILE A N 1
ATOM 1541 C CA . ILE A 1 204 ? -13.323 1.314 -6.387 1.00 98.00 204 ILE A CA 1
ATOM 1542 C C . ILE A 1 204 ? -14.519 1.964 -5.683 1.00 98.00 204 ILE A C 1
ATOM 1544 O O . ILE A 1 204 ? -15.012 3.006 -6.110 1.00 98.00 204 ILE A O 1
ATOM 1548 N N . SER A 1 205 ? -14.981 1.352 -4.593 1.00 97.44 205 SER A N 1
ATOM 1549 C CA . SER A 1 205 ? -16.065 1.879 -3.764 1.00 97.44 205 SER A CA 1
ATOM 1550 C C . SER A 1 205 ? -15.570 2.983 -2.824 1.00 97.44 205 SER A C 1
ATOM 1552 O O . SER A 1 205 ? -14.440 2.942 -2.331 1.00 97.44 205 SER A O 1
ATOM 1554 N N . GLY A 1 206 ? -16.442 3.948 -2.515 1.00 96.56 206 GLY A N 1
ATOM 1555 C CA . GLY A 1 206 ? -16.118 5.029 -1.579 1.00 96.56 206 GLY A CA 1
ATOM 1556 C C . GLY A 1 206 ? -15.802 4.529 -0.166 1.00 96.56 206 GLY A C 1
ATOM 1557 O O . GLY A 1 206 ? -14.902 5.052 0.479 1.00 96.56 206 GLY A O 1
ATOM 1558 N N . VAL A 1 207 ? -16.476 3.475 0.308 1.00 98.25 207 VAL A N 1
ATOM 1559 C CA . VAL A 1 207 ? -16.200 2.882 1.631 1.00 98.25 207 VAL A CA 1
ATOM 1560 C C . VAL A 1 207 ? -14.839 2.181 1.693 1.00 98.25 207 VAL A C 1
ATOM 1562 O O . VAL A 1 207 ? -14.209 2.172 2.750 1.00 98.25 207 VAL A O 1
ATOM 1565 N N . PHE A 1 208 ? -14.346 1.653 0.567 1.00 98.62 208 PHE A N 1
ATOM 1566 C CA . PHE A 1 208 ? -13.002 1.089 0.480 1.00 98.62 208 PHE A CA 1
ATOM 1567 C C . PHE A 1 208 ? -11.933 2.186 0.541 1.00 98.62 208 PHE A C 1
ATOM 1569 O O . PHE A 1 208 ? -11.107 2.178 1.448 1.00 98.62 208 PHE A O 1
ATOM 1576 N N . SER A 1 209 ? -11.961 3.160 -0.373 1.00 96.44 209 SER A N 1
ATOM 1577 C CA . SER A 1 209 ? -10.909 4.190 -0.470 1.00 96.44 209 SER A CA 1
ATOM 1578 C C . SER A 1 209 ? -11.022 5.296 0.589 1.00 96.44 209 SER A C 1
ATOM 1580 O O . SER A 1 209 ? -10.028 5.895 1.013 1.00 96.44 209 SER A O 1
ATOM 1582 N N . GLY A 1 210 ? -12.241 5.592 1.030 1.00 96.19 210 GLY A N 1
ATOM 1583 C CA . GLY A 1 210 ? -12.537 6.635 2.006 1.00 96.19 210 GLY A CA 1
ATOM 1584 C C . GLY A 1 210 ? -12.393 6.185 3.459 1.00 96.19 210 GLY A C 1
ATOM 1585 O O . GLY A 1 210 ? -12.225 7.042 4.321 1.00 96.19 210 GLY A O 1
ATOM 1586 N N . ALA A 1 211 ? -12.417 4.875 3.735 1.00 98.06 211 ALA A N 1
ATOM 1587 C CA . ALA A 1 211 ? -12.297 4.345 5.094 1.00 98.06 211 ALA A CA 1
ATOM 1588 C C . ALA A 1 211 ? -11.465 3.055 5.181 1.00 98.06 211 ALA A C 1
ATOM 1590 O O . ALA A 1 211 ? -10.377 3.083 5.748 1.00 98.06 211 ALA A O 1
ATOM 1591 N N . ALA A 1 212 ? -11.941 1.934 4.631 1.00 98.25 212 ALA A N 1
ATOM 1592 C CA . ALA A 1 212 ? -11.404 0.613 4.976 1.00 98.25 212 ALA A CA 1
ATOM 1593 C C . ALA A 1 212 ? -9.945 0.386 4.547 1.00 98.25 212 ALA A C 1
ATOM 1595 O O . ALA A 1 212 ? -9.200 -0.281 5.252 1.00 98.25 212 ALA A O 1
ATOM 1596 N N . PHE A 1 213 ? -9.502 0.956 3.425 1.00 97.62 213 PHE A N 1
ATOM 1597 C CA . PHE A 1 213 ? -8.118 0.834 2.954 1.00 97.62 213 PHE A CA 1
ATOM 1598 C C . PHE A 1 213 ? -7.203 1.965 3.457 1.00 97.62 213 PHE A C 1
ATOM 1600 O O . PHE A 1 213 ? -6.076 2.107 2.997 1.00 97.62 213 PHE A O 1
ATOM 1607 N N . ARG A 1 214 ? -7.669 2.755 4.440 1.00 96.88 214 ARG A N 1
ATOM 1608 C CA . ARG A 1 214 ? -6.847 3.721 5.197 1.00 96.88 214 ARG A CA 1
ATOM 1609 C C . ARG A 1 214 ? -6.199 3.112 6.444 1.00 96.88 214 ARG A C 1
ATOM 1611 O O . ARG A 1 214 ? -5.548 3.827 7.198 1.00 96.88 214 ARG A O 1
ATOM 1618 N N . ILE A 1 215 ? -6.346 1.800 6.642 1.00 94.50 215 ILE A N 1
ATOM 1619 C CA . ILE A 1 215 ? -5.723 1.030 7.731 1.00 94.50 215 ILE A CA 1
ATOM 1620 C C . ILE A 1 215 ? -4.202 1.214 7.813 1.00 94.50 215 ILE A C 1
ATOM 1622 O O . ILE A 1 215 ? -3.651 1.196 8.908 1.00 94.50 215 ILE A O 1
ATOM 1626 N N . GLY A 1 216 ? -3.531 1.480 6.685 1.00 91.69 216 GLY A N 1
ATOM 1627 C CA . GLY A 1 216 ? -2.089 1.734 6.651 1.00 91.69 216 GLY A CA 1
ATOM 1628 C C . GLY A 1 216 ? -1.652 2.926 7.509 1.00 91.69 216 GLY A C 1
ATOM 1629 O O . GLY A 1 216 ? -0.529 2.935 7.998 1.00 91.69 216 GLY A O 1
ATOM 1630 N N . HIS A 1 217 ? -2.539 3.894 7.771 1.00 94.75 217 HIS A N 1
ATOM 1631 C CA . HIS A 1 217 ? -2.230 5.022 8.656 1.00 94.75 217 HIS A CA 1
ATOM 1632 C C . HIS A 1 217 ? -2.093 4.616 10.130 1.00 94.75 217 HIS A C 1
ATOM 1634 O O . HIS A 1 217 ? -1.394 5.292 10.874 1.00 94.75 217 HIS A O 1
ATOM 1640 N N . SER A 1 218 ? -2.752 3.535 10.555 1.00 91.50 218 SER A N 1
ATOM 1641 C CA . SER A 1 218 ? -2.611 2.988 11.912 1.00 91.50 218 SER A CA 1
ATOM 1642 C C . SER A 1 218 ? -1.408 2.037 12.010 1.00 91.50 218 SER A C 1
ATOM 1644 O O . SER A 1 218 ? -0.788 1.942 13.055 1.00 91.50 218 SER A O 1
ATOM 1646 N N . MET A 1 219 ? -0.983 1.438 10.889 1.00 90.56 219 MET A N 1
ATOM 1647 C CA . MET A 1 219 ? 0.192 0.551 10.809 1.00 90.56 219 MET A CA 1
ATOM 1648 C C . MET A 1 219 ? 1.545 1.282 10.820 1.00 90.56 219 MET A C 1
ATOM 1650 O O . MET A 1 219 ? 2.589 0.642 10.972 1.00 90.56 219 MET A O 1
ATOM 1654 N N . ALA A 1 220 ? 1.552 2.594 10.586 1.00 91.50 220 ALA A N 1
ATOM 1655 C CA . ALA A 1 220 ? 2.773 3.365 10.391 1.00 91.50 220 ALA A CA 1
ATOM 1656 C C . ALA A 1 220 ? 3.623 3.451 11.668 1.00 91.50 220 ALA A C 1
ATOM 1658 O O . ALA A 1 220 ? 3.097 3.623 12.763 1.00 91.50 220 ALA A O 1
ATOM 1659 N N . ASN A 1 221 ? 4.946 3.392 11.509 1.00 90.94 221 ASN A N 1
ATOM 1660 C CA . ASN A 1 221 ? 5.920 3.572 12.586 1.00 90.94 221 ASN A CA 1
ATOM 1661 C C . ASN A 1 221 ? 6.467 5.006 12.627 1.00 90.94 221 ASN A C 1
ATOM 1663 O O . ASN A 1 221 ? 6.529 5.675 11.599 1.00 90.94 221 ASN A O 1
ATOM 1667 N N . GLU A 1 222 ? 6.903 5.452 13.809 1.00 91.00 222 GLU A N 1
ATOM 1668 C CA . GLU A 1 222 ? 7.557 6.762 14.002 1.00 91.00 222 GLU A CA 1
ATOM 1669 C C . GLU A 1 222 ? 8.935 6.842 13.335 1.00 91.00 222 GLU A C 1
ATOM 1671 O O . GLU A 1 222 ? 9.354 7.914 12.906 1.00 91.00 222 GLU A O 1
ATOM 1676 N N . ASP A 1 223 ? 9.622 5.704 13.222 1.00 93.12 223 ASP A N 1
ATOM 1677 C CA . ASP A 1 223 ? 10.971 5.599 12.672 1.00 93.12 223 ASP A CA 1
ATOM 1678 C C . ASP A 1 223 ? 10.982 4.759 11.391 1.00 93.12 223 ASP A C 1
ATOM 1680 O O . ASP A 1 223 ? 10.238 3.785 11.257 1.00 93.12 223 ASP A O 1
ATOM 1684 N N . VAL A 1 224 ? 11.895 5.100 10.487 1.00 96.00 224 VAL A N 1
ATOM 1685 C CA . VAL A 1 224 ? 12.191 4.433 9.219 1.00 96.00 224 VAL A CA 1
ATOM 1686 C C . VAL A 1 224 ? 13.613 3.866 9.289 1.00 96.00 224 VAL A C 1
ATOM 1688 O O . VAL A 1 224 ? 14.591 4.606 9.119 1.00 96.00 224 VAL A O 1
ATOM 1691 N N . PRO A 1 225 ? 13.769 2.560 9.570 1.00 94.44 225 PRO A N 1
ATOM 1692 C CA . PRO A 1 225 ? 15.077 1.929 9.640 1.00 94.44 225 PRO A CA 1
ATOM 1693 C C . PRO A 1 225 ? 15.791 1.937 8.289 1.00 94.44 225 PRO A C 1
ATOM 1695 O O . PRO A 1 225 ? 15.179 1.744 7.241 1.00 94.44 225 PRO A O 1
ATOM 1698 N N . ARG A 1 226 ? 17.112 2.119 8.340 1.00 96.06 226 ARG A N 1
ATOM 1699 C CA . ARG A 1 226 ? 18.016 2.031 7.189 1.00 96.06 226 ARG A CA 1
ATOM 1700 C C . ARG A 1 226 ? 19.069 0.984 7.498 1.00 96.06 226 ARG A C 1
ATOM 1702 O O . ARG A 1 226 ? 19.915 1.233 8.358 1.00 96.06 226 ARG A O 1
ATOM 1709 N N . LEU A 1 227 ? 18.983 -0.181 6.863 1.00 93.81 227 LEU A N 1
ATOM 1710 C CA . LEU A 1 227 ? 19.813 -1.340 7.202 1.00 93.81 227 LEU A CA 1
ATOM 1711 C C . LEU A 1 227 ? 20.782 -1.699 6.073 1.00 93.81 227 LEU A C 1
ATOM 1713 O O . LEU A 1 227 ? 20.431 -1.640 4.905 1.00 93.81 227 LEU A O 1
ATOM 1717 N N . ASP A 1 228 ? 22.002 -2.099 6.408 1.00 92.19 228 ASP A N 1
ATOM 1718 C CA . ASP A 1 228 ? 22.932 -2.683 5.445 1.00 92.19 228 ASP A CA 1
ATOM 1719 C C . ASP A 1 228 ? 22.691 -4.193 5.248 1.00 92.19 228 ASP A C 1
ATOM 1721 O O . ASP A 1 228 ? 21.871 -4.824 5.917 1.00 92.19 228 ASP A O 1
ATOM 1725 N N . ASN A 1 229 ? 23.466 -4.805 4.350 1.00 89.62 229 ASN A N 1
ATOM 1726 C CA . ASN A 1 229 ? 23.424 -6.246 4.078 1.00 89.62 229 ASN A CA 1
ATOM 1727 C C . ASN A 1 229 ? 23.776 -7.146 5.281 1.00 89.62 229 ASN A C 1
ATOM 1729 O O . ASN A 1 229 ? 23.555 -8.355 5.221 1.00 89.62 229 ASN A O 1
ATOM 1733 N N . ALA A 1 230 ? 24.340 -6.596 6.359 1.00 82.06 230 ALA A N 1
ATOM 1734 C CA . ALA A 1 230 ? 24.590 -7.305 7.612 1.00 82.06 230 ALA A CA 1
ATOM 1735 C C . ALA A 1 230 ? 23.461 -7.090 8.644 1.00 82.06 230 ALA A C 1
ATOM 1737 O O . ALA A 1 230 ? 23.606 -7.487 9.807 1.00 82.06 230 ALA A O 1
ATOM 1738 N N . GLY A 1 231 ? 22.356 -6.452 8.243 1.00 81.75 231 GLY A N 1
ATOM 1739 C CA . GLY A 1 231 ? 21.242 -6.089 9.116 1.00 81.75 231 GLY A CA 1
ATOM 1740 C C . GLY A 1 231 ? 21.615 -5.025 10.149 1.00 81.75 231 GLY A C 1
ATOM 1741 O O . GLY A 1 231 ? 20.956 -4.917 11.180 1.00 81.75 231 GLY A O 1
ATOM 1742 N N . GLN A 1 232 ? 22.704 -4.282 9.934 1.00 86.56 232 GLN A N 1
ATOM 1743 C CA . GLN A 1 232 ? 23.132 -3.210 10.829 1.00 86.56 232 GLN A CA 1
ATOM 1744 C C . GLN A 1 232 ? 22.587 -1.875 10.340 1.00 86.56 232 GLN A C 1
ATOM 1746 O O . GLN A 1 232 ? 22.500 -1.630 9.139 1.00 86.56 232 GLN A O 1
ATOM 1751 N N . SER A 1 233 ? 22.240 -0.983 11.267 1.00 92.00 233 SER A N 1
ATOM 1752 C CA . SER A 1 233 ? 21.843 0.373 10.895 1.00 92.00 233 SER A CA 1
ATOM 1753 C C . SER A 1 233 ? 22.983 1.111 10.192 1.00 92.00 233 SER A C 1
ATOM 1755 O O . SER A 1 233 ? 24.141 1.010 10.609 1.00 92.00 233 SER A O 1
ATOM 1757 N N . LEU A 1 234 ? 22.650 1.899 9.168 1.00 94.81 234 LEU A N 1
ATOM 1758 C CA . LEU A 1 234 ? 23.604 2.819 8.548 1.00 94.81 234 LEU A CA 1
ATOM 1759 C C . LEU A 1 234 ? 24.156 3.824 9.574 1.00 94.81 234 LEU A C 1
ATOM 1761 O O . LEU A 1 234 ? 23.547 4.075 10.616 1.00 94.81 234 LEU A O 1
ATOM 1765 N N . ALA A 1 235 ? 25.312 4.421 9.265 1.00 90.81 235 ALA A N 1
ATOM 1766 C CA . ALA A 1 235 ? 26.049 5.292 10.188 1.00 90.81 235 ALA A CA 1
ATOM 1767 C C . ALA A 1 235 ? 25.225 6.484 10.710 1.00 90.81 235 ALA A C 1
ATOM 1769 O O . ALA A 1 235 ? 25.384 6.868 11.869 1.00 90.81 235 ALA A O 1
ATOM 1770 N N . ASP A 1 236 ? 24.321 7.015 9.886 1.00 90.19 236 ASP A N 1
ATOM 1771 C CA . ASP A 1 236 ? 23.446 8.139 10.235 1.00 90.19 236 ASP A CA 1
ATOM 1772 C C . ASP A 1 236 ? 22.141 7.703 10.939 1.00 90.19 236 ASP A C 1
ATOM 1774 O O . ASP A 1 236 ? 21.272 8.533 11.193 1.00 90.19 236 ASP A O 1
ATOM 1778 N N . GLY A 1 237 ? 21.979 6.415 11.272 1.00 92.69 237 GLY A N 1
ATOM 1779 C CA . GLY A 1 237 ? 20.834 5.884 12.026 1.00 92.69 237 GLY A CA 1
ATOM 1780 C C . GLY A 1 237 ? 19.525 5.780 11.224 1.00 92.69 237 GLY A C 1
ATOM 1781 O O . GLY A 1 237 ? 19.538 5.928 10.005 1.00 92.69 237 GLY A O 1
ATOM 1782 N N . PRO A 1 238 ? 18.378 5.480 11.859 1.00 94.88 238 PRO A N 1
ATOM 1783 C CA . PRO A 1 238 ? 17.067 5.559 11.204 1.00 94.88 238 PRO A CA 1
ATOM 1784 C C . PRO A 1 238 ? 16.675 7.016 10.901 1.00 94.88 238 PRO A C 1
ATOM 1786 O O . PRO A 1 238 ? 17.172 7.934 11.551 1.00 94.88 238 PRO A O 1
ATOM 1789 N N . LEU A 1 239 ? 15.774 7.223 9.938 1.00 95.81 239 LEU A N 1
ATOM 1790 C CA . LEU A 1 239 ? 15.065 8.502 9.788 1.00 95.81 239 LEU A CA 1
ATOM 1791 C C . LEU A 1 239 ? 13.828 8.490 10.684 1.00 95.81 239 LEU A C 1
ATOM 1793 O O . LEU A 1 239 ? 13.240 7.434 10.891 1.00 95.81 239 LEU A O 1
ATOM 1797 N N . THR A 1 240 ? 13.363 9.644 11.141 1.00 94.75 240 THR A N 1
ATOM 1798 C CA . THR A 1 240 ? 11.970 9.755 11.593 1.00 94.75 240 THR A CA 1
ATOM 1799 C C . THR A 1 240 ? 11.035 9.742 10.380 1.00 94.75 240 THR A C 1
ATOM 1801 O O . THR A 1 240 ? 11.399 10.204 9.296 1.00 94.75 240 THR A O 1
ATOM 1804 N N . LEU A 1 241 ? 9.793 9.280 10.541 1.00 91.56 241 LEU A N 1
ATOM 1805 C CA . LEU A 1 241 ? 8.788 9.326 9.474 1.00 91.56 241 LEU A CA 1
ATOM 1806 C C . LEU A 1 241 ? 8.571 10.762 8.976 1.00 91.56 241 LEU A C 1
ATOM 1808 O O . LEU A 1 241 ? 8.363 11.000 7.790 1.00 91.56 241 LEU A O 1
ATOM 1812 N N . ARG A 1 242 ? 8.700 11.740 9.876 1.00 87.31 242 ARG A N 1
ATOM 1813 C CA . ARG A 1 242 ? 8.637 13.160 9.532 1.00 87.31 242 ARG A CA 1
ATOM 1814 C C . ARG A 1 242 ? 9.740 13.588 8.563 1.00 87.31 242 ARG A C 1
ATOM 1816 O O . ARG A 1 242 ? 9.459 14.361 7.656 1.00 87.31 242 ARG A O 1
ATOM 1823 N N . GLU A 1 243 ? 10.971 13.128 8.765 1.00 91.19 243 GLU A N 1
ATOM 1824 C CA . GLU A 1 243 ? 12.105 13.417 7.871 1.00 91.19 243 GLU A CA 1
ATOM 1825 C C . GLU A 1 243 ? 12.000 12.676 6.534 1.00 91.19 243 GLU A C 1
ATOM 1827 O O . GLU A 1 243 ? 12.612 13.095 5.551 1.00 91.19 243 GLU A O 1
ATOM 1832 N N . ALA A 1 244 ? 11.233 11.585 6.503 1.00 92.44 244 ALA A N 1
ATOM 1833 C CA . ALA A 1 244 ? 10.985 10.794 5.310 1.00 92.44 244 ALA A CA 1
ATOM 1834 C C . ALA A 1 244 ? 9.909 11.390 4.386 1.00 92.44 244 ALA A C 1
ATOM 1836 O O . ALA A 1 244 ? 9.912 11.058 3.200 1.00 92.44 244 ALA A O 1
ATOM 1837 N N . PHE A 1 245 ? 8.999 12.236 4.888 1.00 90.75 245 PHE A N 1
ATOM 1838 C CA . PHE A 1 245 ? 7.923 12.805 4.072 1.00 90.75 245 PHE A CA 1
ATOM 1839 C C . PHE A 1 245 ? 8.443 13.792 3.026 1.00 90.75 245 PHE A C 1
ATOM 1841 O O . PHE A 1 245 ? 9.202 14.699 3.356 1.00 90.75 245 PHE A O 1
ATOM 1848 N N . PHE A 1 246 ? 8.000 13.624 1.777 1.00 90.56 246 PHE A N 1
ATOM 1849 C CA . PHE A 1 246 ? 8.309 14.476 0.624 1.00 90.56 246 PHE A CA 1
ATOM 1850 C C . PHE A 1 246 ? 9.800 14.718 0.365 1.00 90.56 246 PHE A C 1
ATOM 1852 O O . PHE A 1 246 ? 10.161 15.602 -0.406 1.00 90.56 246 PHE A O 1
ATOM 1859 N N . ASN A 1 247 ? 10.668 13.893 0.951 1.00 91.62 247 ASN A N 1
ATOM 1860 C CA . ASN A 1 247 ? 12.105 14.093 0.944 1.00 91.62 247 ASN A CA 1
ATOM 1861 C C . ASN A 1 247 ? 12.807 13.055 0.049 1.00 91.62 247 ASN A C 1
ATOM 1863 O O . ASN A 1 247 ? 12.993 11.909 0.465 1.00 91.62 247 ASN A O 1
ATOM 1867 N N . PRO A 1 248 ? 13.231 13.422 -1.175 1.00 91.50 248 PRO A N 1
ATOM 1868 C CA . PRO A 1 248 ? 13.907 12.499 -2.084 1.00 91.50 248 PRO A CA 1
ATOM 1869 C C . PRO A 1 248 ? 15.411 12.350 -1.795 1.00 91.50 248 PRO A C 1
ATOM 1871 O O . PRO A 1 248 ? 16.052 11.475 -2.384 1.00 91.50 248 PRO A O 1
ATOM 1874 N N . GLU A 1 249 ? 16.003 13.199 -0.945 1.00 93.06 249 GLU A N 1
ATOM 1875 C CA . GLU A 1 249 ? 17.454 13.214 -0.704 1.00 93.06 249 GLU A CA 1
ATOM 1876 C C . GLU A 1 249 ? 17.994 11.881 -0.166 1.00 93.06 249 GLU A C 1
ATOM 1878 O O . GLU A 1 249 ? 18.990 11.405 -0.720 1.00 93.06 249 GLU A O 1
ATOM 1883 N N . PRO A 1 250 ? 17.354 11.219 0.823 1.00 94.81 250 PRO A N 1
ATOM 1884 C CA . PRO A 1 250 ? 17.877 9.976 1.376 1.00 94.81 250 PRO A CA 1
ATOM 1885 C C . PRO A 1 250 ? 17.920 8.841 0.345 1.00 94.81 250 PRO A C 1
ATOM 1887 O O . PRO A 1 250 ? 18.898 8.106 0.294 1.00 94.81 250 PRO A O 1
ATOM 1890 N N . ILE A 1 251 ? 16.928 8.747 -0.551 1.00 94.88 251 ILE A N 1
ATOM 1891 C CA . ILE A 1 251 ? 16.949 7.785 -1.669 1.00 94.88 251 ILE A CA 1
ATOM 1892 C C . ILE A 1 251 ? 18.054 8.131 -2.675 1.00 94.88 251 ILE A C 1
ATOM 1894 O O . ILE A 1 251 ? 18.721 7.242 -3.202 1.00 94.88 251 ILE A O 1
ATOM 1898 N N . GLY A 1 252 ? 18.277 9.423 -2.929 1.00 92.38 252 GLY A N 1
ATOM 1899 C CA . GLY A 1 252 ? 19.366 9.895 -3.784 1.00 92.38 252 GLY A CA 1
ATOM 1900 C C . GLY A 1 252 ? 20.765 9.577 -3.246 1.00 92.38 252 GLY A C 1
ATOM 1901 O O . GLY A 1 252 ? 21.683 9.387 -4.043 1.00 92.38 252 GLY A O 1
ATOM 1902 N N . ALA A 1 253 ? 20.927 9.538 -1.923 1.00 92.12 253 ALA A N 1
ATOM 1903 C CA . ALA A 1 253 ? 22.203 9.292 -1.254 1.00 92.12 253 ALA A CA 1
ATOM 1904 C C . ALA A 1 253 ? 22.457 7.803 -0.975 1.00 92.12 253 ALA A C 1
ATOM 1906 O O . ALA A 1 253 ? 23.543 7.301 -1.265 1.00 92.12 253 ALA A O 1
ATOM 1907 N N . ASP A 1 254 ? 21.457 7.110 -0.430 1.00 93.50 254 ASP A N 1
ATOM 1908 C CA . ASP A 1 254 ? 21.604 5.765 0.131 1.00 93.50 254 ASP A CA 1
ATOM 1909 C C . ASP A 1 254 ? 21.199 4.657 -0.859 1.00 93.50 254 ASP A C 1
ATOM 1911 O O . ASP A 1 254 ? 21.499 3.486 -0.628 1.00 93.50 254 ASP A O 1
ATOM 1915 N N . GLY A 1 255 ? 20.505 5.000 -1.951 1.00 94.69 255 GLY A N 1
ATOM 1916 C CA . GLY A 1 255 ? 19.811 4.023 -2.788 1.00 94.69 255 GLY A CA 1
ATOM 1917 C C . GLY A 1 255 ? 18.485 3.578 -2.166 1.00 94.69 255 GLY A C 1
ATOM 1918 O O . GLY A 1 255 ? 17.907 4.274 -1.333 1.00 94.69 255 GLY A O 1
ATOM 1919 N N . ILE A 1 256 ? 17.969 2.420 -2.585 1.00 97.38 256 ILE A N 1
ATOM 1920 C CA . ILE A 1 256 ? 16.663 1.905 -2.121 1.00 97.38 256 ILE A CA 1
ATOM 1921 C C . ILE A 1 256 ? 16.807 0.721 -1.165 1.00 97.38 256 ILE A C 1
ATOM 1923 O O . ILE A 1 256 ? 15.912 0.430 -0.373 1.00 97.38 256 ILE A O 1
ATOM 1927 N N . GLU A 1 257 ? 17.943 0.041 -1.235 1.00 96.75 257 GLU A N 1
ATOM 1928 C CA . GLU A 1 257 ? 18.243 -1.209 -0.556 1.00 96.75 257 GLU A CA 1
ATOM 1929 C C . GLU A 1 257 ? 18.138 -1.090 0.968 1.00 96.75 257 GLU A C 1
ATOM 1931 O O . GLU A 1 257 ? 17.461 -1.934 1.567 1.00 96.75 257 GLU A O 1
ATOM 1936 N N . PRO A 1 258 ? 18.661 -0.022 1.608 1.00 97.38 258 PRO A N 1
ATOM 1937 C CA . PRO A 1 258 ? 18.560 0.098 3.056 1.00 97.38 258 PRO A CA 1
ATOM 1938 C C . PRO A 1 258 ? 17.133 0.236 3.578 1.00 97.38 258 PRO A C 1
ATOM 1940 O O . PRO A 1 258 ? 16.834 -0.224 4.681 1.00 97.38 258 PRO A O 1
ATOM 1943 N N . TYR A 1 259 ? 16.252 0.838 2.780 1.00 97.69 259 TYR A N 1
ATOM 1944 C CA . TYR A 1 259 ? 14.843 1.033 3.113 1.00 97.69 259 TYR A CA 1
ATOM 1945 C C . TYR A 1 259 ? 14.031 -0.241 2.882 1.00 97.69 259 TYR A C 1
ATOM 1947 O O . TYR A 1 259 ? 13.152 -0.554 3.680 1.00 97.69 259 TYR A O 1
ATOM 1955 N N . LEU A 1 260 ? 14.339 -1.009 1.829 1.00 97.19 260 LEU A N 1
ATOM 1956 C CA . LEU A 1 260 ? 13.717 -2.316 1.583 1.00 97.19 260 LEU A CA 1
ATOM 1957 C C . LEU A 1 260 ? 14.054 -3.311 2.702 1.00 97.19 260 LEU A C 1
ATOM 1959 O O . LEU A 1 260 ? 13.161 -3.990 3.206 1.00 97.19 260 LEU A O 1
ATOM 1963 N N . LEU A 1 261 ? 15.319 -3.350 3.135 1.00 94.56 261 LEU A N 1
ATOM 1964 C CA . LEU A 1 261 ? 15.746 -4.157 4.280 1.00 94.56 261 LEU A CA 1
ATOM 1965 C C . LEU A 1 261 ? 15.103 -3.676 5.585 1.00 94.56 261 LEU A C 1
ATOM 1967 O O . LEU A 1 261 ? 14.615 -4.494 6.361 1.00 94.56 261 LEU A O 1
ATOM 1971 N N . GLY A 1 262 ? 15.048 -2.359 5.804 1.00 92.81 262 GLY A N 1
ATOM 1972 C CA . GLY A 1 262 ? 14.382 -1.772 6.966 1.00 92.81 262 GLY A CA 1
ATOM 1973 C C . GLY A 1 262 ? 12.898 -2.129 7.050 1.00 92.81 262 GLY A C 1
ATOM 1974 O O . GLY A 1 262 ? 12.432 -2.533 8.110 1.00 92.81 262 GLY A O 1
ATOM 1975 N N . MET A 1 263 ? 12.164 -2.050 5.935 1.00 93.62 263 MET A N 1
ATOM 1976 C CA . MET A 1 263 ? 10.751 -2.443 5.880 1.00 93.62 263 MET A CA 1
ATOM 1977 C C . MET A 1 263 ? 10.534 -3.936 6.134 1.00 93.62 263 MET A C 1
ATOM 1979 O O . MET A 1 263 ? 9.553 -4.296 6.775 1.00 93.62 263 MET A O 1
ATOM 1983 N N . ALA A 1 264 ? 11.425 -4.798 5.641 1.00 85.69 264 ALA A N 1
ATOM 1984 C CA . ALA A 1 264 ? 11.311 -6.241 5.844 1.00 85.69 264 ALA A CA 1
ATOM 1985 C C . ALA A 1 264 ? 11.642 -6.678 7.286 1.00 85.69 264 ALA A C 1
ATOM 1987 O O . ALA A 1 264 ? 11.155 -7.713 7.737 1.00 85.69 264 ALA A O 1
ATOM 1988 N N . ASP A 1 265 ? 12.465 -5.910 8.007 1.00 82.31 265 ASP A N 1
ATOM 1989 C CA . ASP A 1 265 ? 12.837 -6.186 9.404 1.00 82.31 265 ASP A CA 1
ATOM 1990 C C . ASP A 1 265 ? 11.859 -5.567 10.420 1.00 82.31 265 ASP A C 1
ATOM 1992 O O . ASP A 1 265 ? 11.575 -6.146 11.478 1.00 82.31 265 ASP A O 1
ATOM 1996 N N . GLN A 1 266 ? 11.326 -4.382 10.112 1.00 85.25 266 GLN A N 1
ATOM 1997 C CA . GLN A 1 266 ? 10.526 -3.610 11.053 1.00 85.25 266 GLN A CA 1
ATOM 1998 C C . GLN A 1 266 ? 9.096 -4.142 11.171 1.00 85.25 266 GLN A C 1
ATOM 2000 O O . GLN A 1 266 ? 8.334 -4.208 10.209 1.00 85.25 266 GLN A O 1
ATOM 2005 N N . GLN A 1 267 ? 8.677 -4.426 12.404 1.00 79.50 267 GLN A N 1
ATOM 2006 C CA . GLN A 1 267 ? 7.281 -4.723 12.691 1.00 79.50 267 GLN A CA 1
ATOM 2007 C C . GLN A 1 267 ? 6.426 -3.448 12.591 1.00 79.50 267 GLN A C 1
ATOM 2009 O O . GLN A 1 267 ? 6.767 -2.415 13.166 1.00 79.50 267 GLN A O 1
ATOM 2014 N N . VAL A 1 268 ? 5.298 -3.535 11.889 1.00 83.25 268 VAL A N 1
ATOM 2015 C CA . VAL A 1 268 ? 4.277 -2.475 11.821 1.00 83.25 268 VAL A CA 1
ATOM 2016 C C . VAL A 1 268 ? 3.556 -2.279 13.159 1.00 83.25 268 VAL A C 1
ATOM 2018 O O . VAL A 1 268 ? 3.479 -3.208 13.971 1.00 83.25 268 VAL A O 1
ATOM 2021 N N . GLN A 1 269 ? 2.990 -1.089 13.369 1.00 85.12 269 GLN A N 1
ATOM 2022 C CA . GLN A 1 269 ? 2.065 -0.843 14.478 1.00 85.12 269 GLN A CA 1
ATOM 2023 C C . GLN A 1 269 ? 0.777 -1.668 14.323 1.00 85.12 269 GLN A C 1
ATOM 2025 O O . GLN A 1 269 ? 0.449 -2.171 13.242 1.00 85.12 269 GLN A O 1
ATOM 2030 N N . GLU A 1 270 ? 0.059 -1.840 15.430 1.00 81.75 270 GLU A N 1
ATOM 2031 C CA . GLU A 1 270 ? -1.238 -2.513 15.440 1.00 81.75 270 GLU A CA 1
ATOM 2032 C C . GLU A 1 270 ? -2.283 -1.690 14.670 1.00 81.75 270 GLU A C 1
ATOM 2034 O O . GLU A 1 270 ? -2.266 -0.468 14.725 1.00 81.75 270 GLU A O 1
ATOM 2039 N N . ILE A 1 271 ? -3.186 -2.351 13.934 1.00 88.12 271 ILE A N 1
ATOM 2040 C CA . ILE A 1 271 ? -4.321 -1.667 13.297 1.00 88.12 271 ILE A CA 1
ATOM 2041 C C . ILE A 1 271 ? -5.396 -1.466 14.359 1.00 88.12 271 ILE A C 1
ATOM 2043 O O . ILE A 1 271 ? -6.158 -2.385 14.647 1.00 88.12 271 ILE A O 1
ATOM 2047 N N . ASP A 1 272 ? -5.482 -0.280 14.932 1.00 87.56 272 ASP A N 1
ATOM 2048 C CA . ASP A 1 272 ? -6.444 0.037 15.978 1.00 87.56 272 ASP A CA 1
ATOM 2049 C C . ASP A 1 272 ? -6.934 1.495 15.884 1.00 87.56 272 ASP A C 1
ATOM 2051 O O . ASP A 1 272 ? -6.731 2.204 14.895 1.00 87.56 272 ASP A O 1
ATOM 2055 N N . ALA A 1 273 ? -7.653 1.952 16.911 1.00 90.50 273 ALA A N 1
ATOM 2056 C CA . ALA A 1 273 ? -8.137 3.329 16.996 1.00 90.50 273 ALA A CA 1
ATOM 2057 C C . ALA A 1 273 ? -7.035 4.345 17.375 1.00 90.50 273 ALA A C 1
ATOM 2059 O O . ALA A 1 273 ? -7.352 5.504 17.665 1.00 90.50 273 ALA A O 1
ATOM 2060 N N . GLN A 1 274 ? -5.763 3.935 17.398 1.00 87.88 274 GLN A N 1
ATOM 2061 C CA . GLN A 1 274 ? -4.608 4.770 17.695 1.00 87.88 274 GLN A CA 1
ATOM 2062 C C . GLN A 1 274 ? -3.761 5.012 16.442 1.00 87.88 274 GLN A C 1
ATOM 2064 O O . GLN A 1 274 ? -3.702 4.222 15.498 1.00 87.88 274 GLN A O 1
ATOM 2069 N N . LEU A 1 275 ? -3.121 6.179 16.426 1.00 90.00 275 LEU A N 1
ATOM 2070 C CA . LEU A 1 275 ? -2.149 6.570 15.417 1.00 90.00 275 LEU A CA 1
ATOM 2071 C C . LEU A 1 275 ? -0.973 7.245 16.114 1.00 90.00 275 LEU A C 1
ATOM 2073 O O . LEU A 1 275 ? -1.155 7.945 17.115 1.00 90.00 275 LEU A O 1
ATOM 2077 N N . ILE A 1 276 ? 0.205 7.061 15.529 1.00 89.12 276 ILE A N 1
ATOM 2078 C CA . ILE A 1 276 ? 1.452 7.693 15.949 1.00 89.12 276 ILE A CA 1
ATOM 2079 C C . ILE A 1 276 ? 1.391 9.227 15.836 1.00 89.12 276 ILE A C 1
ATOM 2081 O O . ILE A 1 276 ? 0.639 9.783 15.023 1.00 89.12 276 ILE A O 1
ATOM 2085 N N . ASP A 1 277 ? 2.207 9.928 16.621 1.00 85.38 277 ASP A N 1
ATOM 2086 C CA . ASP A 1 277 ? 2.186 11.389 16.708 1.00 85.38 277 ASP A CA 1
ATOM 2087 C C . ASP A 1 277 ? 2.636 12.040 15.396 1.00 85.38 277 ASP A C 1
ATOM 2089 O O . ASP A 1 277 ? 2.064 13.066 15.009 1.00 85.38 277 ASP A O 1
ATOM 2093 N N . ALA A 1 278 ? 3.581 11.434 14.662 1.00 83.19 278 ALA A N 1
ATOM 2094 C CA . ALA A 1 278 ? 3.992 11.932 13.345 1.00 83.19 278 ALA A CA 1
ATOM 2095 C C . ALA A 1 278 ? 2.819 12.108 12.365 1.00 83.19 278 ALA A C 1
ATOM 2097 O O . ALA A 1 278 ? 2.842 13.025 11.545 1.00 83.19 278 ALA A O 1
ATOM 2098 N N . LEU A 1 279 ? 1.779 11.273 12.468 1.00 87.12 279 LEU A N 1
ATOM 2099 C CA . LEU A 1 279 ? 0.585 11.355 11.623 1.00 87.12 279 LEU A CA 1
ATOM 2100 C C . LEU A 1 279 ? -0.560 12.123 12.285 1.00 87.12 279 LEU A C 1
ATOM 2102 O O . LEU A 1 279 ? -1.320 12.810 11.605 1.00 87.12 279 LEU A O 1
ATOM 2106 N N . ARG A 1 280 ? -0.710 11.997 13.604 1.00 88.44 280 ARG A N 1
ATOM 2107 C CA . ARG A 1 280 ? -1.825 12.589 14.349 1.00 88.44 280 ARG A CA 1
ATOM 2108 C C . ARG A 1 280 ? -1.629 14.072 14.658 1.00 88.44 280 ARG A C 1
ATOM 2110 O O . ARG A 1 280 ? -2.604 14.807 14.715 1.00 88.44 280 ARG A O 1
ATOM 2117 N N . ASN A 1 281 ? -0.396 14.510 14.881 1.00 81.88 281 ASN A N 1
ATOM 2118 C CA . ASN A 1 281 ? -0.107 15.862 15.361 1.00 81.88 281 ASN A CA 1
ATOM 2119 C C . ASN A 1 281 ? 0.823 16.631 14.415 1.00 81.88 281 ASN A C 1
ATOM 2121 O O . ASN A 1 281 ? 0.754 17.855 14.344 1.00 81.88 281 ASN A O 1
ATOM 2125 N N . PHE A 1 282 ? 1.697 15.935 13.685 1.00 74.94 282 PHE A N 1
ATOM 2126 C CA . PHE A 1 282 ? 2.789 16.566 12.938 1.00 74.94 282 PHE A CA 1
ATOM 2127 C C . PHE A 1 282 ? 2.734 16.340 11.426 1.00 74.94 282 PHE A C 1
ATOM 2129 O O . PHE A 1 282 ? 3.754 16.532 10.754 1.00 74.94 282 PHE A O 1
ATOM 2136 N N . LEU A 1 283 ? 1.579 15.944 10.872 1.00 74.12 283 LEU A N 1
ATOM 2137 C CA . LEU A 1 283 ? 1.494 15.601 9.455 1.00 74.12 283 LEU A CA 1
ATOM 2138 C C . LEU A 1 283 ? 1.941 16.805 8.613 1.00 74.12 283 LEU A C 1
ATOM 2140 O O . LEU A 1 283 ? 1.295 17.852 8.614 1.00 74.12 283 LEU A O 1
ATOM 2144 N N . PHE A 1 284 ? 3.074 16.638 7.929 1.00 68.00 284 PHE A N 1
ATOM 2145 C CA . PHE A 1 284 ? 3.738 17.627 7.075 1.00 68.00 284 PHE A CA 1
ATOM 2146 C C . PHE A 1 284 ? 4.204 18.935 7.747 1.00 68.00 284 PHE A C 1
ATOM 2148 O O . PHE A 1 284 ? 4.598 19.867 7.044 1.00 68.00 284 PHE A O 1
ATOM 2155 N N . GLY A 1 285 ? 4.240 19.020 9.083 1.00 66.06 285 GLY A N 1
ATOM 2156 C CA . GLY A 1 285 ? 4.731 20.212 9.785 1.00 66.06 285 GLY A CA 1
ATOM 2157 C C . GLY A 1 285 ? 4.432 20.239 11.290 1.00 66.06 285 GLY A C 1
ATOM 2158 O O . GLY A 1 285 ? 3.769 19.347 11.805 1.00 66.06 285 GLY A O 1
ATOM 2159 N N . PRO A 1 286 ? 4.913 21.249 12.041 1.00 59.56 286 PRO A N 1
ATOM 2160 C CA . PRO A 1 286 ? 4.549 21.420 13.448 1.00 59.56 286 PRO A CA 1
ATOM 2161 C C . PRO A 1 286 ? 3.094 21.915 13.620 1.00 59.56 286 PRO A C 1
ATOM 2163 O O . PRO A 1 286 ? 2.661 22.762 12.828 1.00 59.56 286 PRO A O 1
ATOM 2166 N N . PRO A 1 287 ? 2.359 21.476 14.666 1.00 57.09 287 PRO A N 1
ATOM 2167 C CA . PRO A 1 287 ? 1.055 22.030 15.032 1.00 57.09 287 PRO A CA 1
ATOM 2168 C C . PRO A 1 287 ? 1.063 23.562 15.092 1.00 57.09 287 PRO A C 1
ATOM 2170 O O . PRO A 1 287 ? 2.022 24.171 15.570 1.00 57.09 287 PRO A O 1
ATOM 2173 N N . GLY A 1 288 ? 0.016 24.201 14.561 1.00 56.75 288 GLY A N 1
ATOM 2174 C CA . GLY A 1 288 ? -0.094 25.668 14.503 1.00 56.75 288 GLY A CA 1
ATOM 2175 C C . GLY A 1 288 ? 0.882 26.363 13.535 1.00 56.75 288 GLY A C 1
ATOM 2176 O O . GLY A 1 288 ? 0.846 27.584 13.400 1.00 56.75 288 GLY A O 1
ATOM 2177 N N . ALA A 1 289 ? 1.736 25.604 12.838 1.00 57.94 289 ALA A N 1
ATOM 2178 C CA . ALA A 1 289 ? 2.733 26.092 11.884 1.00 57.94 289 ALA A CA 1
ATOM 2179 C C . ALA A 1 289 ? 2.773 25.242 10.594 1.00 57.94 289 ALA A C 1
ATOM 2181 O O . ALA A 1 289 ? 3.830 25.071 9.989 1.00 57.94 289 ALA A O 1
ATOM 2182 N N . GLY A 1 290 ? 1.618 24.707 10.178 1.00 61.12 290 GLY A N 1
ATOM 2183 C CA . GLY A 1 290 ? 1.452 23.912 8.952 1.00 61.12 290 GLY A CA 1
ATOM 2184 C C . GLY A 1 290 ? 1.287 22.403 9.163 1.00 61.12 290 GLY A C 1
ATOM 2185 O O . GLY A 1 290 ? 0.985 21.707 8.201 1.00 61.12 290 GLY A O 1
ATOM 2186 N N . GLY A 1 291 ? 1.443 21.905 10.395 1.00 71.31 291 GLY A N 1
ATOM 2187 C CA . GLY A 1 291 ? 1.111 20.527 10.765 1.00 71.31 291 GLY A CA 1
ATOM 2188 C C . GLY A 1 291 ? -0.390 20.252 10.726 1.00 71.31 291 GLY A C 1
ATOM 2189 O O . GLY A 1 291 ? -1.193 21.129 11.055 1.00 71.31 291 GLY A O 1
ATOM 2190 N N . LEU A 1 292 ? -0.758 19.037 10.329 1.00 81.75 292 LEU A N 1
ATOM 2191 C CA . LEU A 1 292 ? -2.135 18.553 10.232 1.00 81.75 292 LEU A CA 1
ATOM 2192 C C . LEU A 1 292 ? -2.340 17.311 11.117 1.00 81.75 292 LEU A C 1
ATOM 2194 O O . LEU A 1 292 ? -1.382 16.680 11.565 1.00 81.75 292 LEU A O 1
ATOM 2198 N N . ASP A 1 293 ? -3.605 16.948 11.332 1.00 90.19 293 ASP A N 1
ATOM 2199 C CA . ASP A 1 293 ? -4.007 15.692 11.975 1.00 90.19 293 ASP A CA 1
ATOM 2200 C C . ASP A 1 293 ? -4.615 14.751 10.928 1.00 90.19 293 ASP A C 1
ATOM 2202 O O . ASP A 1 293 ? -5.736 14.967 10.449 1.00 90.19 293 ASP A O 1
ATOM 2206 N N . LEU A 1 294 ? -3.884 13.688 10.579 1.00 91.31 294 LEU A N 1
ATOM 2207 C CA . LEU A 1 294 ? -4.301 12.743 9.548 1.00 91.31 294 LEU A CA 1
ATOM 2208 C C . LEU A 1 294 ? -5.594 12.003 9.904 1.00 91.31 294 LEU A C 1
ATOM 2210 O O . LEU A 1 294 ? -6.412 11.763 9.013 1.00 91.31 294 LEU A O 1
ATOM 2214 N N . ILE A 1 295 ? -5.817 11.624 11.168 1.00 93.31 295 ILE A N 1
ATOM 2215 C CA . ILE A 1 295 ? -7.032 10.879 11.525 1.00 93.31 295 ILE A CA 1
ATOM 2216 C C . ILE A 1 295 ? -8.251 11.798 11.531 1.00 93.31 295 ILE A C 1
ATOM 2218 O O . ILE A 1 295 ? -9.293 11.418 10.988 1.00 93.31 295 ILE A O 1
ATOM 2222 N N . SER A 1 296 ? -8.105 13.034 12.012 1.00 94.38 296 SER A N 1
ATOM 2223 C CA . SER A 1 296 ? -9.148 14.055 11.889 1.00 94.38 296 SER A CA 1
ATOM 2224 C C . SER A 1 296 ? -9.482 14.320 10.416 1.00 94.38 296 SER A C 1
ATOM 2226 O O . SER A 1 296 ? -10.655 14.295 10.031 1.00 94.38 296 SER A O 1
ATOM 2228 N N . MET A 1 297 ? -8.467 14.444 9.551 1.00 94.19 297 MET A N 1
ATOM 2229 C CA . MET A 1 297 ? -8.661 14.568 8.102 1.00 94.19 297 MET A CA 1
ATOM 2230 C C . MET A 1 297 ? -9.340 13.342 7.483 1.00 94.19 297 MET A C 1
ATOM 2232 O O . MET A 1 297 ? -10.185 13.508 6.605 1.00 94.19 297 MET A O 1
ATOM 2236 N N . ASN A 1 298 ? -9.018 12.119 7.916 1.00 95.81 298 ASN A N 1
ATOM 2237 C CA . ASN A 1 298 ? -9.666 10.902 7.420 1.00 95.81 298 ASN A CA 1
ATOM 2238 C C . ASN A 1 298 ? -11.157 10.869 7.780 1.00 95.81 298 ASN A C 1
ATOM 2240 O O . ASN A 1 298 ? -11.989 10.582 6.919 1.00 95.81 298 ASN A O 1
ATOM 2244 N N . ILE A 1 299 ? -11.501 11.203 9.028 1.00 97.06 299 ILE A N 1
ATOM 2245 C CA . ILE A 1 299 ? -12.892 11.287 9.493 1.00 97.06 299 ILE A CA 1
ATOM 2246 C C . ILE A 1 299 ? -13.646 12.347 8.683 1.00 97.06 299 ILE A C 1
ATOM 2248 O O . ILE A 1 299 ? -14.706 12.075 8.115 1.00 97.06 299 ILE A O 1
ATOM 2252 N N . GLN A 1 300 ? -13.071 13.543 8.560 1.00 97.12 300 GLN A N 1
ATOM 2253 C CA . GLN A 1 300 ? -13.684 14.639 7.819 1.00 97.12 300 GLN A CA 1
ATOM 2254 C C . GLN A 1 300 ? -13.790 14.341 6.318 1.00 97.12 300 GLN A C 1
ATOM 2256 O O . GLN A 1 300 ? -14.788 14.701 5.694 1.00 97.12 300 GLN A O 1
ATOM 2261 N N . ARG A 1 301 ? -12.824 13.619 5.734 1.00 97.12 301 ARG A N 1
ATOM 2262 C CA . ARG A 1 301 ? -12.907 13.117 4.357 1.00 97.12 301 ARG A CA 1
ATOM 2263 C C . ARG A 1 301 ? -14.033 12.099 4.203 1.00 97.12 301 ARG A C 1
ATOM 2265 O O . ARG A 1 301 ? -14.752 12.162 3.215 1.00 97.12 301 ARG A O 1
ATOM 2272 N N . GLY A 1 302 ? -14.239 11.205 5.169 1.00 97.62 302 GLY A N 1
ATOM 2273 C CA . GLY A 1 302 ? -15.384 10.293 5.162 1.00 97.62 302 GLY A CA 1
ATOM 2274 C C . GLY A 1 302 ? -16.722 11.041 5.120 1.00 97.62 302 GLY A C 1
ATOM 2275 O O . GLY A 1 302 ? -17.600 10.710 4.324 1.00 97.62 302 GLY A O 1
ATOM 2276 N N . ARG A 1 303 ? -16.845 12.117 5.903 1.00 97.25 303 ARG A N 1
ATOM 2277 C CA . ARG A 1 303 ? -18.027 12.996 5.899 1.00 97.25 303 ARG A CA 1
ATOM 2278 C C . ARG A 1 303 ? -18.176 13.769 4.588 1.00 97.25 303 ARG A C 1
ATOM 2280 O O . ARG A 1 303 ? -19.282 13.878 4.068 1.00 97.25 303 ARG A O 1
ATOM 2287 N N . ASP A 1 304 ? -17.073 14.272 4.037 1.00 97.12 304 ASP A N 1
ATOM 2288 C CA . ASP A 1 304 ? -17.031 14.964 2.743 1.00 97.12 304 ASP A CA 1
ATOM 2289 C C . ASP A 1 304 ? -17.547 14.081 1.600 1.00 97.12 304 ASP A C 1
ATOM 2291 O O . ASP A 1 304 ? -18.373 14.532 0.803 1.00 97.12 304 ASP A O 1
ATOM 2295 N N . LEU A 1 305 ? -17.097 12.822 1.577 1.00 96.31 305 LEU A N 1
ATOM 2296 C CA . LEU A 1 305 ? -17.487 11.801 0.604 1.00 96.31 305 LEU A CA 1
ATOM 2297 C C . LEU A 1 305 ? -18.903 11.247 0.838 1.00 96.31 305 LEU A C 1
ATOM 2299 O O . LEU A 1 305 ? -19.372 10.432 0.046 1.00 96.31 305 LEU A O 1
ATOM 2303 N N . GLY A 1 306 ? -19.575 11.647 1.923 1.00 96.44 306 GLY A N 1
ATOM 2304 C CA . GLY A 1 306 ? -20.906 11.155 2.273 1.00 96.44 306 GLY A CA 1
ATOM 2305 C C . GLY A 1 306 ? -20.930 9.666 2.619 1.00 96.44 306 GLY A C 1
ATOM 2306 O O . GLY A 1 306 ? -21.893 8.981 2.276 1.00 96.44 306 GLY A O 1
ATOM 2307 N N . LEU A 1 307 ? -19.875 9.147 3.259 1.00 98.00 307 LEU A N 1
ATOM 2308 C CA . LEU A 1 307 ? -19.833 7.737 3.642 1.00 98.00 307 LEU A CA 1
ATOM 2309 C C . LEU A 1 307 ? -20.950 7.402 4.649 1.00 98.00 307 LEU A C 1
ATOM 2311 O O . LEU A 1 307 ? -21.240 8.210 5.538 1.00 98.00 307 LEU A O 1
ATOM 2315 N N . PRO A 1 308 ? -21.564 6.209 4.545 1.00 98.06 308 PRO A N 1
ATOM 2316 C CA . PRO A 1 308 ? -22.518 5.733 5.540 1.00 98.06 308 PRO A CA 1
ATOM 2317 C C . PRO A 1 308 ? -21.871 5.607 6.926 1.00 98.06 308 PRO A C 1
ATOM 2319 O O . PRO A 1 308 ? -20.653 5.475 7.062 1.00 98.06 308 PRO A O 1
ATOM 2322 N N . SER A 1 309 ? -22.696 5.610 7.978 1.00 98.44 309 SER A N 1
ATOM 2323 C CA . SER A 1 309 ? -22.203 5.333 9.329 1.00 98.44 309 SER A CA 1
ATOM 2324 C C . SER A 1 309 ? -21.700 3.894 9.452 1.00 98.44 309 SER A C 1
ATOM 2326 O O . SER A 1 309 ? -22.036 3.019 8.645 1.00 98.44 309 SER A O 1
ATOM 2328 N N . TYR A 1 310 ? -20.936 3.624 10.507 1.00 98.69 310 TYR A N 1
ATOM 2329 C CA . TYR A 1 310 ? -20.460 2.286 10.850 1.00 98.69 310 TYR A CA 1
ATOM 2330 C C . TYR A 1 310 ? -21.585 1.235 10.824 1.00 98.69 310 TYR A C 1
ATOM 2332 O O . TYR A 1 310 ? -21.490 0.239 10.108 1.00 98.69 310 TYR A O 1
ATOM 2340 N N . ASN A 1 311 ? -22.699 1.479 11.526 1.00 98.62 311 ASN A N 1
ATOM 2341 C CA . ASN A 1 311 ? -23.806 0.520 11.580 1.00 98.62 311 ASN A CA 1
ATOM 2342 C C . ASN A 1 311 ? -24.530 0.351 10.244 1.00 98.62 311 ASN A C 1
ATOM 2344 O O . ASN A 1 311 ? -24.910 -0.773 9.923 1.00 98.62 311 ASN A O 1
ATOM 2348 N N . GLN A 1 312 ? -24.723 1.426 9.473 1.00 98.69 312 GLN A N 1
ATOM 2349 C CA . GLN A 1 312 ? -25.345 1.293 8.155 1.00 98.69 312 GLN A CA 1
ATOM 2350 C C . GLN A 1 312 ? -24.463 0.441 7.236 1.00 98.69 312 GLN A C 1
ATOM 2352 O O . GLN A 1 312 ? -24.948 -0.507 6.631 1.00 98.69 312 GLN A O 1
ATOM 2357 N N . THR A 1 313 ? -23.151 0.681 7.245 1.00 98.69 313 THR A N 1
ATOM 2358 C CA . THR A 1 313 ? -22.198 -0.109 6.452 1.00 98.69 313 THR A CA 1
ATOM 2359 C C . THR A 1 313 ? -22.178 -1.576 6.887 1.00 98.69 313 THR A C 1
ATOM 2361 O O . THR A 1 313 ? -22.131 -2.467 6.046 1.00 98.69 313 THR A O 1
ATOM 2364 N N . ARG A 1 314 ? -22.279 -1.867 8.193 1.00 98.75 314 ARG A N 1
ATOM 2365 C CA . ARG A 1 314 ? -22.431 -3.251 8.676 1.00 98.75 314 ARG A CA 1
ATOM 2366 C C . ARG A 1 314 ? -23.652 -3.931 8.075 1.00 98.75 314 ARG A C 1
ATOM 2368 O O . ARG A 1 314 ? -23.520 -5.044 7.578 1.00 98.75 314 ARG A O 1
ATOM 2375 N N . ILE A 1 315 ? -24.800 -3.257 8.072 1.00 98.62 315 ILE A N 1
ATOM 2376 C CA . ILE A 1 315 ? -26.039 -3.779 7.481 1.00 98.62 315 ILE A CA 1
ATOM 2377 C C . ILE A 1 315 ? -25.856 -4.033 5.979 1.00 98.62 315 ILE A C 1
ATOM 2379 O O . ILE A 1 315 ? -26.210 -5.113 5.506 1.00 98.62 315 ILE A O 1
ATOM 2383 N N . ASP A 1 316 ? -25.256 -3.086 5.256 1.00 98.38 316 ASP A N 1
ATOM 2384 C CA . ASP A 1 316 ? -25.024 -3.183 3.809 1.00 98.38 316 ASP A CA 1
ATOM 2385 C C . ASP A 1 316 ? -24.112 -4.371 3.446 1.00 98.38 316 ASP A C 1
ATOM 2387 O O . ASP A 1 316 ? -24.295 -5.006 2.408 1.00 98.38 316 ASP A O 1
ATOM 2391 N N . PHE A 1 317 ? -23.181 -4.732 4.337 1.00 98.44 317 PHE A N 1
ATOM 2392 C CA . PHE A 1 317 ? -22.297 -5.898 4.211 1.00 98.44 317 PHE A CA 1
ATOM 2393 C C . PHE A 1 317 ? -22.831 -7.169 4.903 1.00 98.44 317 PHE A C 1
ATOM 2395 O O . PHE A 1 317 ? -22.104 -8.154 5.052 1.00 98.44 317 PHE A O 1
ATOM 2402 N N . GLY A 1 318 ? -24.102 -7.186 5.319 1.00 98.31 318 GLY A N 1
ATOM 2403 C CA . GLY A 1 318 ? -24.756 -8.365 5.898 1.00 98.31 318 GLY A CA 1
ATOM 2404 C C . GLY A 1 318 ? -24.310 -8.721 7.322 1.00 98.31 318 GLY A C 1
ATOM 2405 O O . GLY A 1 318 ? -24.529 -9.845 7.779 1.00 98.31 318 GLY A O 1
ATOM 2406 N N . LEU A 1 319 ? -23.688 -7.784 8.033 1.00 98.44 319 LEU A N 1
ATOM 2407 C CA . LEU A 1 319 ? -23.281 -7.907 9.429 1.00 98.44 319 LEU A CA 1
ATOM 2408 C C . LEU A 1 319 ? -24.354 -7.320 10.358 1.00 98.44 319 LEU A C 1
ATOM 2410 O O . LEU A 1 319 ? -25.062 -6.372 10.019 1.00 98.44 319 LEU A O 1
ATOM 2414 N N . ALA A 1 320 ? -24.462 -7.859 11.574 1.00 98.25 320 ALA A N 1
ATOM 2415 C CA . ALA A 1 320 ? -25.366 -7.305 12.581 1.00 98.25 320 ALA A CA 1
ATOM 2416 C C . ALA A 1 320 ? -24.880 -5.912 13.030 1.00 98.25 320 ALA A C 1
ATOM 2418 O O . ALA A 1 320 ? -23.696 -5.787 13.361 1.00 98.25 320 ALA A O 1
ATOM 2419 N N . PRO A 1 321 ? -25.737 -4.876 13.081 1.00 98.31 321 PRO A N 1
ATOM 2420 C CA . PRO A 1 321 ? -25.347 -3.574 13.619 1.00 98.31 321 PRO A CA 1
ATOM 2421 C C . PRO A 1 321 ? -25.022 -3.684 15.117 1.00 98.31 321 PRO A C 1
ATOM 2423 O O . PRO A 1 321 ? -25.638 -4.475 15.831 1.00 98.31 321 PRO A O 1
ATOM 2426 N N . ALA A 1 322 ? -24.077 -2.877 15.599 1.00 98.38 322 ALA A N 1
ATOM 2427 C CA . ALA A 1 322 ? -23.749 -2.798 17.020 1.00 98.38 322 ALA A CA 1
ATOM 2428 C C . ALA A 1 322 ? -24.874 -2.088 17.789 1.00 98.38 322 ALA A C 1
ATOM 2430 O O . ALA A 1 322 ? -25.299 -0.993 17.405 1.00 98.38 322 ALA A O 1
ATOM 2431 N N . ALA A 1 323 ? -25.353 -2.693 18.877 1.00 98.19 323 ALA A N 1
ATOM 2432 C CA . ALA A 1 323 ? -26.358 -2.094 19.755 1.00 98.19 323 ALA A CA 1
ATOM 2433 C C . ALA A 1 323 ? -25.705 -1.274 20.878 1.00 98.19 323 ALA A C 1
ATOM 2435 O O . ALA A 1 323 ? -26.255 -0.268 21.326 1.00 98.19 323 ALA A O 1
ATOM 2436 N N . THR A 1 324 ? -24.516 -1.690 21.309 1.00 98.25 324 THR A N 1
ATOM 2437 C CA . THR A 1 324 ? -23.700 -1.057 22.347 1.00 98.25 324 THR A CA 1
ATOM 2438 C C . THR A 1 324 ? -22.244 -0.948 21.891 1.00 98.25 324 THR A C 1
ATOM 2440 O O . THR A 1 324 ? -21.830 -1.638 20.963 1.00 98.25 324 THR A O 1
ATOM 2443 N N . PHE A 1 325 ? -21.438 -0.097 22.533 1.00 98.38 325 PHE A N 1
ATOM 2444 C CA . PHE A 1 325 ? -20.007 0.002 22.205 1.00 98.38 325 PHE A CA 1
ATOM 2445 C C . PHE A 1 325 ? -19.239 -1.298 22.494 1.00 98.38 325 PHE A C 1
ATOM 2447 O O . PHE A 1 325 ? -18.260 -1.587 21.814 1.00 98.38 325 PHE A O 1
ATOM 2454 N N . ALA A 1 326 ? -19.726 -2.123 23.428 1.00 97.69 326 ALA A N 1
ATOM 2455 C CA . ALA A 1 326 ? -19.174 -3.448 23.704 1.00 97.69 326 ALA A CA 1
ATOM 2456 C C . ALA A 1 326 ? -19.377 -4.451 22.550 1.00 97.69 326 ALA A C 1
ATOM 2458 O O . ALA A 1 326 ? -18.690 -5.466 22.500 1.00 97.69 326 ALA A O 1
ATOM 2459 N N . ASP A 1 327 ? -20.292 -4.172 21.611 1.00 97.69 327 ASP A N 1
ATOM 2460 C CA . ASP A 1 327 ? -20.442 -4.971 20.387 1.00 97.69 327 ASP A CA 1
ATOM 2461 C C . ASP A 1 327 ? -19.399 -4.598 19.312 1.00 97.69 327 ASP A C 1
ATOM 2463 O O . ASP A 1 327 ? -19.286 -5.302 18.309 1.00 97.69 327 ASP A O 1
ATOM 2467 N N . ILE A 1 328 ? -18.673 -3.482 19.485 1.00 97.31 328 ILE A N 1
ATOM 2468 C CA . ILE A 1 328 ? -17.574 -3.057 18.601 1.00 97.31 328 ILE A CA 1
ATOM 2469 C C . ILE A 1 328 ? -16.254 -3.648 19.105 1.00 97.31 328 ILE A C 1
ATOM 2471 O O . ILE A 1 328 ? -15.531 -4.282 18.342 1.00 97.31 328 ILE A O 1
ATOM 2475 N N . THR A 1 329 ? -15.964 -3.472 20.396 1.00 95.62 329 THR A N 1
ATOM 2476 C CA . THR A 1 329 ? -14.683 -3.850 21.002 1.00 95.62 329 THR A CA 1
ATOM 2477 C C . THR A 1 329 ? -14.847 -4.350 22.427 1.00 95.62 329 THR A C 1
ATOM 2479 O O . THR A 1 329 ? -15.726 -3.887 23.158 1.00 95.62 329 THR A O 1
ATOM 2482 N N . SER A 1 330 ? -13.975 -5.269 22.842 1.00 93.75 330 SER A N 1
ATOM 2483 C CA . SER A 1 330 ? -13.901 -5.737 24.228 1.00 93.75 330 SER A CA 1
ATOM 2484 C C . SER A 1 330 ? -13.146 -4.773 25.159 1.00 93.75 330 SER A C 1
ATOM 2486 O O . SER A 1 330 ? -13.284 -4.881 26.382 1.00 93.75 330 SER A O 1
ATOM 2488 N N . ASP A 1 331 ? -12.417 -3.801 24.601 1.00 94.12 331 ASP A N 1
ATOM 2489 C CA . ASP A 1 331 ? -11.653 -2.799 25.346 1.00 94.12 331 ASP A CA 1
ATOM 2490 C C . ASP A 1 331 ? -12.576 -1.743 25.982 1.00 94.12 331 ASP A C 1
ATOM 2492 O O . ASP A 1 331 ? -13.245 -0.958 25.306 1.00 94.12 331 ASP A O 1
ATOM 2496 N N . VAL A 1 332 ? -12.611 -1.718 27.316 1.00 96.88 332 VAL A N 1
ATOM 2497 C CA . VAL A 1 332 ? -13.480 -0.821 28.093 1.00 96.88 332 VAL A CA 1
ATOM 2498 C C . VAL A 1 332 ? -13.047 0.644 27.981 1.00 96.88 332 VAL A C 1
ATOM 2500 O O . VAL A 1 332 ? -13.899 1.532 28.034 1.00 96.88 332 VAL A O 1
ATOM 2503 N N . ASP A 1 333 ? -11.759 0.924 27.799 1.00 95.75 333 ASP A N 1
ATOM 2504 C CA . ASP A 1 333 ? -11.266 2.290 27.649 1.00 95.75 333 ASP A CA 1
ATOM 2505 C C . ASP A 1 333 ? -11.667 2.851 26.284 1.00 95.75 333 ASP A C 1
ATOM 2507 O O . ASP A 1 333 ? -12.200 3.962 26.217 1.00 95.75 333 ASP A O 1
ATOM 2511 N N . VAL A 1 334 ? -11.543 2.058 25.215 1.00 95.69 334 VAL A N 1
ATOM 2512 C CA . VAL A 1 334 ? -12.046 2.437 23.883 1.00 95.69 334 VAL A CA 1
ATOM 2513 C C . VAL A 1 334 ? -13.567 2.616 23.906 1.00 95.69 334 VAL A C 1
ATOM 2515 O O . VAL A 1 334 ? -14.076 3.606 23.379 1.00 95.69 334 VAL A O 1
ATOM 2518 N N . GLN A 1 335 ? -14.316 1.730 24.577 1.00 97.69 335 GLN A N 1
ATOM 2519 C CA . GLN A 1 335 ? -15.766 1.900 24.759 1.00 97.69 335 GLN A CA 1
ATOM 2520 C C . GLN A 1 335 ? -16.108 3.233 25.440 1.00 97.69 335 GLN A C 1
ATOM 2522 O O . GLN A 1 335 ? -17.004 3.946 24.983 1.00 97.69 335 GLN A O 1
ATOM 2527 N N . ASN A 1 336 ? -15.398 3.583 26.516 1.00 98.00 336 ASN A N 1
ATOM 2528 C CA . ASN A 1 336 ? -15.608 4.832 27.246 1.00 98.00 336 ASN A CA 1
ATOM 2529 C C . ASN A 1 336 ? -15.253 6.058 26.394 1.00 98.00 336 ASN A C 1
ATOM 2531 O O . ASN A 1 336 ? -15.978 7.054 26.426 1.00 98.00 336 ASN A O 1
ATOM 2535 N N . GLN A 1 337 ? -14.177 5.988 25.606 1.00 96.88 337 GLN A N 1
ATOM 2536 C CA . GLN A 1 337 ? -13.785 7.060 24.690 1.00 96.88 337 GLN A CA 1
ATOM 2537 C C . GLN A 1 337 ? -14.842 7.270 23.603 1.00 96.88 337 GLN A C 1
ATOM 2539 O O . GLN A 1 337 ? -15.303 8.397 23.408 1.00 96.88 337 GLN A O 1
ATOM 2544 N N . LEU A 1 338 ? -15.311 6.192 22.967 1.00 97.62 338 LEU A N 1
ATOM 2545 C CA . LEU A 1 338 ? -16.395 6.251 21.985 1.00 97.62 338 LEU A CA 1
ATOM 2546 C C . LEU A 1 338 ? -17.674 6.832 22.598 1.00 97.62 338 LEU A C 1
ATOM 2548 O O . LEU A 1 338 ? -18.278 7.719 22.001 1.00 97.62 338 LEU A O 1
ATOM 2552 N N . ALA A 1 339 ? -18.049 6.403 23.806 1.00 97.94 339 ALA A N 1
ATOM 2553 C CA . ALA A 1 339 ? -19.223 6.911 24.516 1.00 97.94 339 ALA A CA 1
ATOM 2554 C C . ALA A 1 339 ? -19.102 8.382 24.944 1.00 97.94 339 ALA A C 1
ATOM 2556 O O . ALA A 1 339 ? -20.118 9.034 25.184 1.00 97.94 339 ALA A O 1
ATOM 2557 N N . SER A 1 340 ? -17.881 8.918 25.038 1.00 97.25 340 SER A N 1
ATOM 2558 C CA . SER A 1 340 ? -17.669 10.335 25.343 1.00 97.25 340 SER A CA 1
ATOM 2559 C C . SER A 1 340 ? -17.899 11.249 24.132 1.00 97.25 340 SER A C 1
ATOM 2561 O O . SER A 1 340 ? -18.176 12.433 24.314 1.00 97.25 340 SER A O 1
ATOM 2563 N N . VAL A 1 341 ? -17.836 10.699 22.911 1.00 96.12 341 VAL A N 1
ATOM 2564 C CA . VAL A 1 341 ? -17.969 11.447 21.647 1.00 96.12 341 VAL A CA 1
ATOM 2565 C C . VAL A 1 341 ? -19.278 11.134 20.914 1.00 96.12 341 VAL A C 1
ATOM 2567 O O . VAL A 1 341 ? -19.924 12.039 20.389 1.00 96.12 341 VAL A O 1
ATOM 2570 N N . TYR A 1 342 ? -19.702 9.870 20.887 1.00 97.94 342 TYR A N 1
ATOM 2571 C CA . TYR A 1 342 ? -20.889 9.410 20.166 1.00 97.94 342 TYR A CA 1
ATOM 2572 C C . TYR A 1 342 ? -22.011 9.037 21.133 1.00 97.94 342 TYR A C 1
ATOM 2574 O O . TYR A 1 342 ? -21.808 8.290 22.087 1.00 97.94 342 TYR A O 1
ATOM 2582 N N . ALA A 1 343 ? -23.241 9.476 20.847 1.00 97.38 343 ALA A N 1
ATOM 2583 C CA . ALA A 1 343 ? -24.393 9.128 21.683 1.00 97.38 343 ALA A CA 1
ATOM 2584 C C . ALA A 1 343 ? -24.795 7.646 21.555 1.00 97.38 343 ALA A C 1
ATOM 2586 O O . ALA A 1 343 ? -25.449 7.096 22.439 1.00 97.38 343 ALA A O 1
ATOM 2587 N N . SER A 1 344 ? -24.449 7.003 20.434 1.00 97.88 344 SER A N 1
ATOM 2588 C CA . SER A 1 344 ? -24.678 5.574 20.200 1.00 97.88 344 SER A CA 1
ATOM 2589 C C . SER A 1 344 ? -23.784 5.037 19.072 1.00 97.88 344 SER A C 1
ATOM 2591 O O . SER A 1 344 ? -23.372 5.824 18.212 1.00 97.88 344 SER A O 1
ATOM 2593 N N . PRO A 1 345 ? -23.569 3.708 18.982 1.00 97.75 345 PRO A N 1
ATOM 2594 C CA . PRO A 1 345 ? -22.855 3.078 17.864 1.00 97.75 345 PRO A CA 1
ATOM 2595 C C . PRO A 1 345 ? -23.406 3.419 16.471 1.00 97.75 345 PRO A C 1
ATOM 2597 O O . PRO A 1 345 ? -22.675 3.396 15.486 1.00 97.75 345 PRO A O 1
ATOM 2600 N N . ALA A 1 346 ? -24.692 3.776 16.371 1.00 96.44 346 ALA A N 1
ATOM 2601 C CA . ALA A 1 346 ? -25.331 4.117 15.102 1.00 96.44 346 ALA A CA 1
ATOM 2602 C C . ALA A 1 346 ? -24.789 5.407 14.456 1.00 96.44 346 ALA A C 1
ATOM 2604 O O . ALA A 1 346 ? -24.956 5.592 13.250 1.00 96.44 346 ALA A O 1
ATOM 2605 N N . GLN A 1 347 ? -24.157 6.279 15.248 1.00 97.25 347 GLN A N 1
ATOM 2606 C CA . GLN A 1 347 ? -23.597 7.562 14.809 1.00 97.25 347 GLN A CA 1
ATOM 2607 C C . GLN A 1 347 ? -22.091 7.512 14.536 1.00 97.25 347 GLN A C 1
ATOM 2609 O O . GLN A 1 347 ? -21.537 8.510 14.089 1.00 97.25 347 GLN A O 1
ATOM 2614 N N . VAL A 1 348 ? -21.431 6.389 14.827 1.00 98.56 348 VAL A N 1
ATOM 2615 C CA . VAL A 1 348 ? -19.978 6.265 14.685 1.00 98.56 348 VAL A CA 1
ATOM 2616 C C . VAL A 1 348 ? -19.593 6.392 13.209 1.00 98.56 348 VAL A C 1
ATOM 2618 O O . VAL A 1 348 ? -20.158 5.700 12.354 1.00 98.56 348 VAL A O 1
ATOM 2621 N N . ASP A 1 349 ? -18.641 7.281 12.910 1.00 98.69 349 ASP A N 1
ATOM 2622 C CA . ASP A 1 349 ? -18.050 7.412 11.576 1.00 98.69 349 ASP A CA 1
ATOM 2623 C C . ASP A 1 349 ? -17.416 6.071 11.157 1.00 98.69 349 ASP A C 1
ATOM 2625 O O . ASP A 1 349 ? -16.780 5.394 11.968 1.00 98.69 349 ASP A O 1
ATOM 2629 N N . LEU A 1 350 ? -17.566 5.679 9.885 1.00 98.69 350 LEU A N 1
ATOM 2630 C CA . LEU A 1 350 ? -17.148 4.356 9.401 1.00 98.69 350 LEU A CA 1
ATOM 2631 C C . LEU A 1 350 ? -15.689 4.018 9.742 1.00 98.69 350 LEU A C 1
ATOM 2633 O O . LEU A 1 350 ? -15.416 2.908 10.195 1.00 98.69 350 LEU A O 1
ATOM 2637 N N . ILE A 1 351 ? -14.763 4.967 9.554 1.00 98.31 351 ILE A N 1
ATOM 2638 C CA . ILE A 1 351 ? -13.344 4.716 9.828 1.00 98.31 351 ILE A CA 1
ATOM 2639 C C . ILE A 1 351 ? -13.078 4.446 11.312 1.00 98.31 351 ILE A C 1
ATOM 2641 O O . ILE A 1 351 ? -12.336 3.528 11.640 1.00 98.31 351 ILE A O 1
ATOM 2645 N N . VAL A 1 352 ? -13.735 5.194 12.202 1.00 98.31 352 VAL A N 1
ATOM 2646 C CA . VAL A 1 352 ? -13.580 5.045 13.654 1.00 98.31 352 VAL A CA 1
ATOM 2647 C C . VAL A 1 352 ? -14.122 3.694 14.100 1.00 98.31 352 VAL A C 1
ATOM 2649 O O . VAL A 1 352 ? -13.452 2.970 14.827 1.00 98.31 352 VAL A O 1
ATOM 2652 N N . GLY A 1 353 ? -15.320 3.334 13.634 1.00 98.25 353 GLY A N 1
ATOM 2653 C CA . GLY A 1 353 ? -15.940 2.064 13.990 1.00 98.25 353 GLY A CA 1
ATOM 2654 C C . GLY A 1 353 ? -15.143 0.867 13.482 1.00 98.25 353 GLY A C 1
ATOM 2655 O O . GLY A 1 353 ? -14.916 -0.062 14.243 1.00 98.25 353 GLY A O 1
ATOM 2656 N N . GLY A 1 354 ? -14.678 0.902 12.229 1.00 98.12 354 GLY A N 1
ATOM 2657 C CA . GLY A 1 354 ? -13.920 -0.205 11.645 1.00 98.12 354 GLY A CA 1
ATOM 2658 C C . GLY A 1 354 ? -12.507 -0.385 12.210 1.00 98.12 354 GLY A C 1
ATOM 2659 O O . GLY A 1 354 ? -12.067 -1.524 12.321 1.00 98.12 354 GLY A O 1
ATOM 2660 N N . LEU A 1 355 ? -11.823 0.696 12.610 1.00 97.88 355 LEU A N 1
ATOM 2661 C CA . LEU A 1 355 ? -10.542 0.617 13.333 1.00 97.88 355 LEU A CA 1
ATOM 2662 C C . LEU A 1 355 ? -10.712 0.134 14.779 1.00 97.88 355 LEU A C 1
ATOM 2664 O O . LEU A 1 355 ? -9.826 -0.518 15.317 1.00 97.88 355 LEU A O 1
ATOM 2668 N N . ALA A 1 356 ? -11.843 0.451 15.411 1.00 97.88 356 ALA A N 1
ATOM 2669 C CA . ALA A 1 356 ? -12.126 0.023 16.775 1.00 97.88 356 ALA A CA 1
ATOM 2670 C C . ALA A 1 356 ? -12.576 -1.444 16.871 1.00 97.88 356 ALA A C 1
ATOM 2672 O O . ALA A 1 356 ? -12.626 -1.972 17.977 1.00 97.88 356 ALA A O 1
ATOM 2673 N N . GLU A 1 357 ? -12.951 -2.097 15.767 1.00 97.06 357 GLU A N 1
ATOM 2674 C CA . GLU A 1 357 ? -13.413 -3.485 15.812 1.00 97.06 357 GLU A CA 1
ATOM 2675 C C . GLU A 1 357 ? -12.325 -4.452 16.291 1.00 97.06 357 GLU A C 1
ATOM 2677 O O . GLU A 1 357 ? -11.193 -4.436 15.811 1.00 97.06 357 GLU A O 1
ATOM 2682 N N . GLU A 1 358 ? -12.717 -5.380 17.165 1.00 87.94 358 GLU A N 1
ATOM 2683 C CA . GLU A 1 358 ? -11.876 -6.520 17.537 1.00 87.94 358 GLU A CA 1
ATOM 2684 C C . GLU A 1 358 ? -11.444 -7.307 16.287 1.00 87.94 358 GLU A C 1
ATOM 2686 O O . GLU A 1 358 ? -12.272 -7.660 15.434 1.00 87.94 358 GLU A O 1
ATOM 2691 N N . HIS A 1 359 ? -10.151 -7.619 16.184 1.00 84.31 359 HIS A N 1
ATOM 2692 C CA . HIS A 1 359 ? -9.613 -8.322 15.022 1.00 84.31 359 HIS A CA 1
ATOM 2693 C C . HIS A 1 359 ? -10.192 -9.726 14.889 1.00 84.31 359 HIS A C 1
ATOM 2695 O O . HIS A 1 359 ? -10.373 -10.470 15.858 1.00 84.31 359 HIS A O 1
ATOM 2701 N N . MET A 1 360 ? -10.426 -10.143 13.646 1.00 79.25 360 MET A N 1
ATOM 2702 C CA . MET A 1 360 ? -10.752 -11.537 13.380 1.00 79.25 360 MET A CA 1
ATOM 2703 C C . MET A 1 360 ? -9.527 -12.428 13.607 1.00 79.25 360 MET A C 1
ATOM 2705 O O . MET A 1 360 ? -8.403 -12.075 13.265 1.00 79.25 360 MET A O 1
ATOM 2709 N N . ALA A 1 361 ? -9.743 -13.632 14.140 1.00 68.81 361 ALA A N 1
ATOM 2710 C CA . ALA A 1 361 ? -8.659 -14.580 14.372 1.00 68.81 361 ALA A CA 1
ATOM 2711 C C . ALA A 1 361 ? -7.866 -14.860 13.081 1.00 68.81 361 ALA A C 1
ATOM 2713 O O . ALA A 1 361 ? -8.423 -15.352 12.100 1.00 68.81 361 ALA A O 1
ATOM 2714 N N . GLY A 1 362 ? -6.560 -14.580 13.114 1.00 62.47 362 GLY A N 1
ATOM 2715 C CA . GLY A 1 362 ? -5.659 -14.769 11.974 1.00 62.47 362 GLY A CA 1
ATOM 2716 C C . GLY A 1 362 ? -5.678 -13.638 10.944 1.00 62.47 362 GLY A C 1
ATOM 2717 O O . GLY A 1 362 ? -4.943 -13.739 9.975 1.00 62.47 362 GLY A O 1
ATOM 2718 N N . ALA A 1 363 ? -6.473 -12.588 11.151 1.00 74.56 363 ALA A N 1
ATOM 2719 C CA . ALA A 1 363 ? -6.459 -11.358 10.366 1.00 74.56 363 ALA A CA 1
ATOM 2720 C C . ALA A 1 363 ? -5.909 -10.201 11.212 1.00 74.56 363 ALA A C 1
ATOM 2722 O O . ALA A 1 363 ? -5.828 -10.306 12.437 1.00 74.56 363 ALA A O 1
ATOM 2723 N N . MET A 1 364 ? -5.573 -9.091 10.560 1.00 82.62 364 MET A N 1
ATOM 2724 C CA . MET A 1 364 ? -5.153 -7.850 11.225 1.00 82.62 364 MET A CA 1
ATOM 2725 C C . MET A 1 364 ? -6.295 -6.830 11.346 1.00 82.62 364 MET A C 1
ATOM 2727 O O . MET A 1 364 ? -6.078 -5.707 11.775 1.00 82.62 364 MET A O 1
ATOM 2731 N N . VAL A 1 365 ? -7.504 -7.186 10.904 1.00 90.00 365 VAL A N 1
ATOM 2732 C CA . VAL A 1 365 ? -8.659 -6.282 10.840 1.00 90.00 365 VAL A CA 1
ATOM 2733 C C . VAL A 1 365 ? -9.918 -6.939 11.400 1.00 90.00 365 VAL A C 1
ATOM 2735 O O . VAL A 1 365 ? -10.060 -8.169 11.403 1.00 90.00 365 VAL A O 1
ATOM 2738 N N . GLY A 1 366 ? -10.852 -6.103 11.850 1.00 92.38 366 GLY A N 1
ATOM 2739 C CA . GLY A 1 366 ? -12.174 -6.524 12.301 1.00 92.38 366 GLY A CA 1
ATOM 2740 C C . GLY A 1 366 ? -13.117 -6.983 11.176 1.00 92.38 366 GLY A C 1
ATOM 2741 O O . GLY A 1 366 ? -12.805 -6.838 9.985 1.00 92.38 366 GLY A O 1
ATOM 2742 N N . PRO A 1 367 ? -14.278 -7.574 11.525 1.00 96.94 367 PRO A N 1
ATOM 2743 C CA . PRO A 1 367 ? -15.233 -8.134 10.569 1.00 96.94 367 PRO A CA 1
ATOM 2744 C C . PRO A 1 367 ? -15.669 -7.204 9.430 1.00 96.94 367 PRO A C 1
ATOM 2746 O O . PRO A 1 367 ? -15.772 -7.661 8.289 1.00 96.94 367 PRO A O 1
ATOM 2749 N N . LEU A 1 368 ? -15.933 -5.925 9.705 1.00 98.69 368 LEU A N 1
ATOM 2750 C CA . LEU A 1 368 ? -16.428 -4.968 8.717 1.00 98.69 368 LEU A CA 1
ATOM 2751 C C . LEU A 1 368 ? -15.347 -4.588 7.712 1.00 98.69 368 LEU A C 1
ATOM 2753 O O . LEU A 1 368 ? -15.566 -4.694 6.507 1.00 98.69 368 LEU A O 1
ATOM 2757 N N . PHE A 1 369 ? -14.168 -4.182 8.184 1.00 98.69 369 PHE A N 1
ATOM 2758 C CA . PHE A 1 369 ? -13.060 -3.853 7.287 1.00 98.69 369 PHE A CA 1
ATOM 2759 C C . PHE A 1 369 ? -12.602 -5.072 6.497 1.00 98.69 369 PHE A C 1
ATOM 2761 O O . PHE A 1 369 ? -12.386 -4.959 5.290 1.00 98.69 369 PHE A O 1
ATOM 2768 N N . ARG A 1 370 ? -12.585 -6.263 7.108 1.00 97.62 370 ARG A N 1
ATOM 2769 C CA . ARG A 1 370 ? -12.349 -7.503 6.364 1.00 97.62 370 ARG A CA 1
ATOM 2770 C C . ARG A 1 370 ? -13.373 -7.698 5.245 1.00 97.62 370 ARG A C 1
ATOM 2772 O O . ARG A 1 370 ? -12.985 -8.082 4.145 1.00 97.62 370 ARG A O 1
ATOM 2779 N N . ALA A 1 371 ? -14.659 -7.454 5.505 1.00 98.69 371 ALA A N 1
ATOM 2780 C CA . ALA A 1 371 ? -15.719 -7.604 4.509 1.00 98.69 371 ALA A CA 1
ATOM 2781 C C . ALA A 1 371 ? -15.570 -6.608 3.346 1.00 98.69 371 ALA A C 1
ATOM 2783 O O . ALA A 1 371 ? -15.622 -7.030 2.192 1.00 98.69 371 ALA A O 1
ATOM 2784 N N . ILE A 1 372 ? -15.315 -5.328 3.640 1.00 98.88 372 ILE A N 1
ATOM 2785 C CA . ILE A 1 372 ? -15.139 -4.269 2.630 1.00 98.88 372 ILE A CA 1
ATOM 2786 C C . ILE A 1 372 ? -13.900 -4.527 1.769 1.00 98.88 372 ILE A C 1
ATOM 2788 O O . ILE A 1 372 ? -13.977 -4.483 0.541 1.00 98.88 372 ILE A O 1
ATOM 2792 N N . ILE A 1 373 ? -12.756 -4.807 2.402 1.00 98.81 373 ILE A N 1
ATOM 2793 C CA . ILE A 1 373 ? -11.490 -5.030 1.695 1.00 98.81 373 ILE A CA 1
ATOM 2794 C C . ILE A 1 373 ? -11.609 -6.282 0.820 1.00 98.81 373 ILE A C 1
ATOM 2796 O O . ILE A 1 373 ? -11.311 -6.233 -0.372 1.00 98.81 373 ILE A O 1
ATOM 2800 N N . ARG A 1 374 ? -12.127 -7.385 1.374 1.00 98.38 374 ARG A N 1
ATOM 2801 C CA . ARG A 1 374 ? -12.355 -8.624 0.622 1.00 98.38 374 ARG A CA 1
ATOM 2802 C C . ARG A 1 374 ? -13.287 -8.418 -0.572 1.00 98.38 374 ARG A C 1
ATOM 2804 O O . ARG A 1 374 ? -12.978 -8.916 -1.647 1.00 98.38 374 ARG A O 1
ATOM 2811 N N . ASP A 1 375 ? -14.419 -7.737 -0.390 1.00 98.75 375 ASP A N 1
ATOM 2812 C CA . ASP A 1 375 ? -15.351 -7.440 -1.486 1.00 98.75 375 ASP A CA 1
ATOM 2813 C C . ASP A 1 375 ? -14.654 -6.682 -2.619 1.00 98.75 375 ASP A C 1
ATOM 2815 O O . ASP A 1 375 ? -14.713 -7.102 -3.775 1.00 98.75 375 ASP A O 1
ATOM 2819 N N . GLN A 1 376 ? -13.942 -5.602 -2.284 1.00 98.81 376 GLN A N 1
ATOM 2820 C CA . GLN A 1 376 ? -13.294 -4.767 -3.285 1.00 98.81 376 GLN A CA 1
ATOM 2821 C C . GLN A 1 376 ? -12.246 -5.537 -4.090 1.00 98.81 376 GLN A C 1
ATOM 2823 O O . GLN A 1 376 ? -12.248 -5.433 -5.317 1.00 98.81 376 GLN A O 1
ATOM 2828 N N . PHE A 1 377 ? -11.377 -6.299 -3.418 1.00 98.75 377 PHE A N 1
ATOM 2829 C CA . PHE A 1 377 ? -10.359 -7.106 -4.093 1.00 98.75 377 PHE A CA 1
ATOM 2830 C C . PHE A 1 377 ? -10.980 -8.242 -4.917 1.00 98.75 377 PHE A C 1
ATOM 2832 O O . PHE A 1 377 ? -10.501 -8.547 -6.002 1.00 98.75 377 PHE A O 1
ATOM 2839 N N . LEU A 1 378 ? -12.092 -8.844 -4.487 1.00 98.69 378 LEU A N 1
ATOM 2840 C CA . LEU A 1 378 ? -12.771 -9.827 -5.337 1.00 98.69 378 LEU A CA 1
ATOM 2841 C C . LEU A 1 378 ? -13.339 -9.190 -6.602 1.00 98.69 378 LEU A C 1
ATOM 2843 O O . LEU A 1 378 ? -13.158 -9.738 -7.685 1.00 98.69 378 LEU A O 1
ATOM 2847 N N . ARG A 1 379 ? -13.964 -8.013 -6.499 1.00 98.69 379 ARG A N 1
ATOM 2848 C CA . ARG A 1 379 ? -14.514 -7.330 -7.674 1.00 98.69 379 ARG A CA 1
ATOM 2849 C C . ARG A 1 379 ? -13.437 -6.871 -8.651 1.00 98.69 379 ARG A C 1
ATOM 2851 O O . ARG A 1 379 ? -13.627 -7.016 -9.856 1.00 98.69 379 ARG A O 1
ATOM 2858 N N . THR A 1 380 ? -12.315 -6.342 -8.161 1.00 98.12 380 THR A N 1
ATOM 2859 C CA . THR A 1 380 ? -11.212 -5.929 -9.042 1.00 98.12 380 THR A CA 1
ATOM 2860 C C . THR A 1 380 ? -10.501 -7.117 -9.671 1.00 98.12 380 THR A C 1
ATOM 2862 O O . THR A 1 380 ? -10.061 -6.982 -10.801 1.00 98.12 380 THR A O 1
ATOM 2865 N N . ARG A 1 381 ? -10.429 -8.279 -9.011 1.00 98.56 381 ARG A N 1
ATOM 2866 C CA . ARG A 1 381 ? -9.900 -9.509 -9.617 1.00 98.56 381 ARG A CA 1
ATOM 2867 C C . ARG A 1 381 ? -10.853 -10.119 -10.641 1.00 98.56 381 ARG A C 1
ATOM 2869 O O . ARG A 1 381 ? -10.474 -10.390 -11.776 1.00 98.56 381 ARG A O 1
ATOM 2876 N N . ASP A 1 382 ? -12.088 -10.372 -10.223 1.00 98.69 382 ASP A N 1
ATOM 2877 C CA . ASP A 1 382 ? -13.045 -11.160 -10.998 1.00 98.69 382 ASP A CA 1
ATOM 2878 C C . ASP A 1 382 ? -13.610 -10.341 -12.174 1.00 98.69 382 ASP A C 1
ATOM 2880 O O . ASP A 1 382 ? -13.910 -10.904 -13.225 1.00 98.69 382 ASP A O 1
ATOM 2884 N N . GLY A 1 383 ? -13.671 -9.010 -12.040 1.00 98.50 383 GLY A N 1
ATOM 2885 C CA . GLY A 1 383 ? -14.058 -8.071 -13.096 1.00 98.50 383 GLY A CA 1
ATOM 2886 C C . GLY A 1 383 ? -12.908 -7.574 -13.983 1.00 98.50 383 GLY A C 1
ATOM 2887 O O . GLY A 1 383 ? -13.149 -6.755 -14.875 1.00 98.50 383 GLY A O 1
ATOM 2888 N N . ASP A 1 384 ? -11.669 -8.038 -13.780 1.00 98.56 384 ASP A N 1
ATOM 2889 C CA . ASP A 1 384 ? -10.530 -7.666 -14.625 1.00 98.56 384 ASP A CA 1
ATOM 2890 C C . ASP A 1 384 ? -10.317 -8.668 -15.764 1.00 98.56 384 ASP A C 1
ATOM 2892 O O . ASP A 1 384 ? -9.875 -9.805 -15.583 1.00 98.56 384 ASP A O 1
ATOM 2896 N N . ARG A 1 385 ? -10.582 -8.214 -16.992 1.00 98.25 385 ARG A N 1
ATOM 2897 C CA . ARG A 1 385 ? -10.322 -9.001 -18.205 1.00 98.25 385 ARG A CA 1
ATOM 2898 C C . ARG A 1 385 ? -8.826 -9.289 -18.394 1.00 98.25 385 ARG A C 1
ATOM 2900 O O . ARG A 1 385 ? -8.490 -10.254 -19.078 1.00 98.25 385 ARG A O 1
ATOM 2907 N N . PHE A 1 386 ? -7.955 -8.471 -17.812 1.00 98.12 386 PHE A N 1
ATOM 2908 C CA . PHE A 1 386 ? -6.502 -8.605 -17.810 1.00 98.12 386 PHE A CA 1
ATOM 2909 C C . PHE A 1 386 ? -5.961 -9.090 -16.454 1.00 98.12 386 PHE A C 1
ATOM 2911 O O . PHE A 1 386 ? -4.801 -8.835 -16.131 1.00 98.12 386 PHE A O 1
ATOM 2918 N N . TRP A 1 387 ? -6.748 -9.853 -15.688 1.00 98.50 387 TRP A N 1
ATOM 2919 C CA . TRP A 1 387 ? -6.220 -10.630 -14.567 1.00 98.50 387 TRP A CA 1
ATOM 2920 C C . TRP A 1 387 ? -5.149 -11.622 -15.046 1.00 98.50 387 TRP A C 1
ATOM 2922 O O . TRP A 1 387 ? -5.326 -12.272 -16.084 1.00 98.50 387 TRP A O 1
ATOM 2932 N N . PHE A 1 388 ? -4.030 -11.760 -14.330 1.00 98.06 388 PHE A N 1
ATOM 2933 C CA . PHE A 1 388 ? -2.868 -12.532 -14.799 1.00 98.06 388 PHE A CA 1
ATOM 2934 C C . PHE A 1 388 ? -3.177 -14.004 -15.099 1.00 98.06 388 PHE A C 1
ATOM 2936 O O . PHE A 1 388 ? -2.625 -14.570 -16.041 1.00 98.06 388 PHE A O 1
ATOM 2943 N N . GLU A 1 389 ? -4.138 -14.608 -14.400 1.00 96.69 389 GLU A N 1
ATOM 2944 C CA . GLU A 1 389 ? -4.557 -15.992 -14.657 1.00 96.69 389 GLU A CA 1
ATOM 2945 C C . GLU A 1 389 ? -5.592 -16.125 -15.789 1.00 96.69 389 GLU A C 1
ATOM 2947 O O . GLU A 1 389 ? -5.955 -17.239 -16.169 1.00 96.69 389 GLU A O 1
ATOM 2952 N N . ASN A 1 390 ? -6.062 -15.016 -16.370 1.00 97.25 390 ASN A N 1
ATOM 2953 C CA . ASN A 1 390 ? -7.074 -14.997 -17.428 1.00 97.25 390 ASN A CA 1
ATOM 2954 C C . ASN A 1 390 ? -6.468 -15.079 -18.845 1.00 97.25 390 ASN A C 1
ATOM 2956 O O . ASN A 1 390 ? -6.773 -14.280 -19.729 1.00 97.25 390 ASN A O 1
ATOM 2960 N N . GLY A 1 391 ? -5.584 -16.055 -19.072 1.00 91.25 391 GLY A N 1
ATOM 2961 C CA . GLY A 1 391 ? -5.148 -16.458 -20.418 1.00 91.25 391 GLY A CA 1
ATOM 2962 C C . GLY A 1 391 ? -4.267 -15.462 -21.183 1.00 91.25 391 GLY A C 1
ATOM 2963 O O . GLY A 1 391 ? -4.176 -15.557 -22.405 1.00 91.25 391 GLY A O 1
ATOM 2964 N N . GLN A 1 392 ? -3.620 -14.514 -20.497 1.00 93.62 392 GLN A N 1
ATOM 2965 C CA . GLN A 1 392 ? -2.758 -13.506 -21.136 1.00 93.62 392 GLN A CA 1
ATOM 2966 C C . GLN A 1 392 ? -1.265 -13.890 -21.214 1.00 93.62 392 GLN A C 1
ATOM 2968 O O . GLN A 1 392 ? -0.493 -13.181 -21.870 1.00 93.62 392 GLN A O 1
ATOM 2973 N N . PHE A 1 393 ? -0.871 -14.985 -20.552 1.00 96.62 393 PHE A N 1
ATOM 2974 C CA . PHE A 1 393 ? 0.500 -15.499 -20.474 1.00 96.62 393 PHE A CA 1
ATOM 2975 C C . PHE A 1 393 ? 0.597 -16.923 -21.024 1.00 96.62 393 PHE A C 1
ATOM 2977 O O . PHE A 1 393 ? -0.362 -17.698 -20.955 1.00 96.62 393 PHE A O 1
ATOM 2984 N N . ALA A 1 394 ? 1.773 -17.272 -21.549 1.00 95.69 394 ALA A N 1
ATOM 2985 C CA . ALA A 1 394 ? 2.115 -18.662 -21.824 1.00 95.69 394 ALA A CA 1
ATOM 2986 C C . ALA A 1 394 ? 2.193 -19.459 -20.503 1.00 95.69 394 ALA A C 1
ATOM 2988 O O . ALA A 1 394 ? 2.465 -18.861 -19.461 1.00 95.69 394 ALA A O 1
ATOM 2989 N N . PRO A 1 395 ? 1.982 -20.790 -20.517 1.00 94.31 395 PRO A N 1
ATOM 2990 C CA . PRO A 1 395 ? 2.018 -21.603 -19.298 1.00 94.31 395 PRO A CA 1
ATOM 2991 C C . PRO A 1 395 ? 3.294 -21.423 -18.463 1.00 94.31 395 PRO A C 1
ATOM 2993 O O . PRO A 1 395 ? 3.194 -21.199 -17.263 1.00 94.31 395 PRO A O 1
ATOM 2996 N N . ASP A 1 396 ? 4.467 -21.419 -19.102 1.00 94.38 396 ASP A N 1
ATOM 2997 C CA . ASP A 1 396 ? 5.750 -21.277 -18.401 1.00 94.38 396 ASP A CA 1
ATOM 2998 C C . ASP A 1 396 ? 5.910 -19.889 -17.751 1.00 94.38 396 ASP A C 1
ATOM 3000 O O . ASP A 1 396 ? 6.392 -19.784 -16.625 1.00 94.38 396 ASP A O 1
ATOM 3004 N N . ASP A 1 397 ? 5.457 -18.822 -18.423 1.00 94.81 397 ASP A N 1
ATOM 3005 C CA . ASP A 1 397 ? 5.452 -17.467 -17.853 1.00 94.81 397 ASP A CA 1
ATOM 3006 C C . ASP A 1 397 ? 4.477 -17.370 -16.672 1.00 94.81 397 ASP A C 1
ATOM 3008 O O . ASP A 1 397 ? 4.789 -16.743 -15.663 1.00 94.81 397 ASP A O 1
ATOM 3012 N N . LEU A 1 398 ? 3.303 -18.001 -16.776 1.00 94.00 398 LEU A N 1
ATOM 3013 C CA . LEU A 1 398 ? 2.311 -18.018 -15.702 1.00 94.00 398 LEU A CA 1
ATOM 3014 C C . LEU A 1 398 ? 2.833 -18.757 -14.463 1.00 94.00 398 LEU A C 1
ATOM 3016 O O . LEU A 1 398 ? 2.637 -18.283 -13.343 1.00 94.00 398 LEU A O 1
ATOM 3020 N N . ASP A 1 399 ? 3.508 -19.889 -14.651 1.00 90.00 399 ASP A N 1
ATOM 3021 C CA . ASP A 1 399 ? 4.133 -20.635 -13.558 1.00 90.00 399 ASP A CA 1
ATOM 3022 C C . ASP A 1 399 ? 5.282 -19.834 -12.924 1.00 90.00 399 ASP A C 1
ATOM 3024 O O . ASP A 1 399 ? 5.398 -19.793 -11.698 1.00 90.00 399 ASP A O 1
ATOM 3028 N N . ALA A 1 400 ? 6.076 -19.121 -13.730 1.00 91.75 400 ALA A N 1
ATOM 3029 C CA . ALA A 1 400 ? 7.122 -18.229 -13.232 1.00 91.75 400 ALA A CA 1
ATOM 3030 C C . ALA A 1 400 ? 6.559 -17.036 -12.438 1.00 91.75 400 ALA A C 1
ATOM 3032 O O . ALA A 1 400 ? 7.106 -16.685 -11.391 1.00 91.75 400 ALA A O 1
ATOM 3033 N N . ILE A 1 401 ? 5.452 -16.438 -12.894 1.00 93.75 401 ILE A N 1
ATOM 3034 C CA . ILE A 1 401 ? 4.743 -15.380 -12.160 1.00 93.75 401 ILE A CA 1
ATOM 3035 C C . ILE A 1 401 ? 4.258 -15.924 -10.816 1.00 93.75 401 ILE A C 1
ATOM 3037 O O . ILE A 1 401 ? 4.582 -15.346 -9.788 1.00 93.75 401 ILE A O 1
ATOM 3041 N N . ARG A 1 402 ? 3.556 -17.066 -10.797 1.00 89.12 402 ARG A N 1
ATOM 3042 C CA . ARG A 1 402 ? 3.036 -17.685 -9.561 1.00 89.12 402 ARG A CA 1
ATOM 3043 C C . ARG A 1 402 ? 4.121 -18.044 -8.548 1.00 89.12 402 ARG A C 1
ATOM 3045 O O . ARG A 1 402 ? 3.848 -18.060 -7.352 1.00 89.12 402 ARG A O 1
ATOM 3052 N N . ALA A 1 403 ? 5.317 -18.369 -9.026 1.00 85.06 403 ALA A N 1
ATOM 3053 C CA . ALA A 1 403 ? 6.457 -18.699 -8.181 1.00 85.06 403 ALA A CA 1
ATOM 3054 C C . ALA A 1 403 ? 7.224 -17.468 -7.670 1.00 85.06 403 ALA A C 1
ATOM 3056 O O . ALA A 1 403 ? 8.076 -17.634 -6.808 1.00 85.06 403 ALA A O 1
ATOM 3057 N N . THR A 1 404 ? 6.965 -16.269 -8.205 1.00 88.75 404 THR A N 1
ATOM 3058 C CA . THR A 1 404 ? 7.703 -15.054 -7.841 1.00 88.75 404 THR A CA 1
ATOM 3059 C C . THR A 1 404 ? 7.092 -14.394 -6.604 1.00 88.75 404 THR A C 1
ATOM 3061 O O . THR A 1 404 ? 5.899 -14.084 -6.600 1.00 88.75 404 THR A O 1
ATOM 3064 N N . THR A 1 405 ? 7.923 -14.141 -5.591 1.00 89.75 405 THR A N 1
ATOM 3065 C CA . THR A 1 405 ? 7.563 -13.380 -4.380 1.00 89.75 405 THR A CA 1
ATOM 3066 C C . THR A 1 405 ? 8.066 -11.933 -4.424 1.00 89.75 405 THR A C 1
ATOM 3068 O O . THR A 1 405 ? 8.854 -11.551 -5.295 1.00 89.75 405 THR A O 1
ATOM 3071 N N . LEU A 1 406 ? 7.675 -11.095 -3.459 1.00 95.62 406 LEU A N 1
ATOM 3072 C CA . LEU A 1 406 ? 8.293 -9.772 -3.305 1.00 95.62 406 LEU A CA 1
ATOM 3073 C C . LEU A 1 406 ? 9.792 -9.874 -2.959 1.00 95.62 406 LEU A C 1
ATOM 3075 O O . LEU A 1 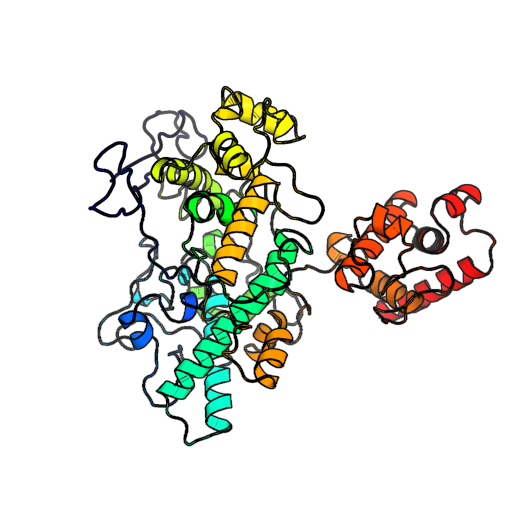406 ? 10.580 -9.060 -3.445 1.00 95.62 406 LEU A O 1
ATOM 3079 N N . ALA A 1 407 ? 10.209 -10.897 -2.203 1.00 90.56 407 ALA A N 1
ATOM 3080 C CA . ALA A 1 407 ? 11.623 -11.168 -1.925 1.00 90.56 407 ALA A CA 1
ATOM 3081 C C . ALA A 1 407 ? 12.420 -11.415 -3.216 1.00 90.56 407 ALA A C 1
ATOM 3083 O O . ALA A 1 407 ? 13.492 -10.839 -3.405 1.00 90.56 407 ALA A O 1
ATOM 3084 N N . ASP A 1 408 ? 11.869 -12.208 -4.141 1.00 94.62 408 ASP A N 1
ATOM 3085 C CA . ASP A 1 408 ? 12.459 -12.433 -5.462 1.00 94.62 408 ASP A CA 1
ATOM 3086 C C . ASP A 1 408 ? 12.654 -11.127 -6.239 1.00 94.62 408 ASP A C 1
ATOM 3088 O O . ASP A 1 408 ? 13.713 -10.905 -6.830 1.00 94.62 408 ASP A O 1
ATOM 3092 N N . VAL A 1 409 ? 11.636 -10.259 -6.256 1.00 98.25 409 VAL A N 1
ATOM 3093 C CA . VAL A 1 409 ? 11.706 -8.974 -6.967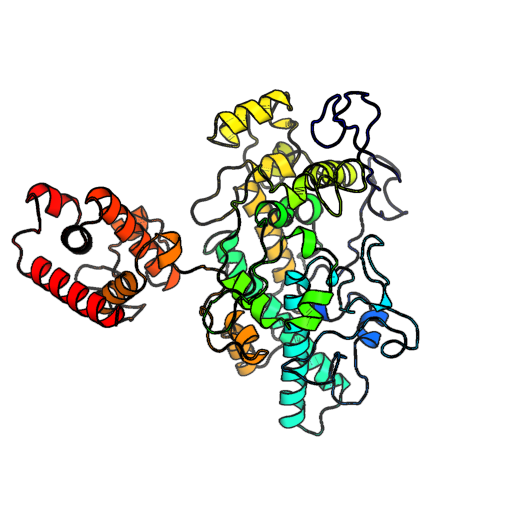 1.00 98.25 409 VAL A CA 1
ATOM 3094 C C . VAL A 1 409 ? 12.785 -8.084 -6.354 1.00 98.25 409 VAL A C 1
ATOM 3096 O O . VAL A 1 409 ? 13.558 -7.484 -7.101 1.00 98.25 409 VAL A O 1
ATOM 3099 N N . ILE A 1 410 ? 12.892 -8.038 -5.023 1.00 97.50 410 ILE A N 1
ATOM 3100 C CA . ILE A 1 410 ? 13.961 -7.313 -4.323 1.00 97.50 410 ILE A CA 1
ATOM 3101 C C . ILE A 1 410 ? 15.330 -7.858 -4.744 1.00 97.50 410 ILE A C 1
ATOM 3103 O O . ILE A 1 410 ? 16.138 -7.105 -5.286 1.00 97.50 410 ILE A O 1
ATOM 3107 N N . LEU A 1 411 ? 15.578 -9.159 -4.575 1.00 95.31 411 LEU A N 1
ATOM 3108 C CA . LEU A 1 411 ? 16.876 -9.788 -4.853 1.00 95.31 411 LEU A CA 1
ATOM 3109 C C . LEU A 1 411 ? 17.315 -9.671 -6.323 1.00 95.31 411 LEU A C 1
ATOM 3111 O O . LEU A 1 411 ? 18.506 -9.573 -6.604 1.00 95.31 411 LEU A O 1
ATOM 3115 N N . ARG A 1 412 ? 16.381 -9.665 -7.282 1.00 95.12 412 ARG A N 1
ATOM 3116 C CA . ARG A 1 412 ? 16.700 -9.534 -8.719 1.00 95.12 412 ARG A CA 1
ATOM 3117 C C . ARG A 1 412 ? 17.041 -8.102 -9.148 1.00 95.12 412 ARG A C 1
ATOM 3119 O O . ARG A 1 412 ? 17.640 -7.927 -10.207 1.00 95.12 412 ARG A O 1
ATOM 3126 N N . ASN A 1 413 ? 16.651 -7.092 -8.367 1.00 97.12 413 ASN A N 1
ATOM 3127 C CA . ASN A 1 413 ? 16.717 -5.672 -8.749 1.00 97.12 413 ASN A CA 1
ATOM 3128 C C . ASN A 1 413 ? 17.571 -4.812 -7.800 1.00 97.12 413 ASN A C 1
ATOM 3130 O O . ASN A 1 413 ? 17.565 -3.579 -7.890 1.00 97.12 413 ASN A O 1
ATOM 3134 N N . THR A 1 414 ? 18.305 -5.448 -6.892 1.00 95.94 414 THR A N 1
ATOM 3135 C CA . THR A 1 414 ? 19.129 -4.797 -5.869 1.00 95.94 414 THR A CA 1
ATOM 3136 C C . THR A 1 414 ? 20.434 -5.561 -5.662 1.00 95.94 414 THR A C 1
ATOM 3138 O O . THR A 1 414 ? 20.615 -6.650 -6.204 1.00 95.94 414 THR A O 1
ATOM 3141 N N . ASP A 1 415 ? 21.349 -4.999 -4.875 1.00 92.94 415 ASP A N 1
ATOM 3142 C CA . ASP A 1 415 ? 22.525 -5.701 -4.352 1.00 92.94 415 ASP A CA 1
ATOM 3143 C C . ASP A 1 415 ? 22.307 -6.257 -2.928 1.00 92.94 415 ASP A C 1
ATOM 3145 O O . ASP A 1 415 ? 23.269 -6.582 -2.219 1.00 92.94 415 ASP A O 1
ATOM 3149 N N . VAL A 1 416 ? 21.041 -6.412 -2.513 1.00 92.06 416 VAL A N 1
ATOM 3150 C CA . VAL A 1 416 ? 20.683 -7.089 -1.264 1.00 92.06 416 VAL A CA 1
ATOM 3151 C C . VAL A 1 416 ? 21.165 -8.541 -1.315 1.00 92.06 416 VAL A C 1
ATOM 3153 O O . VAL A 1 416 ? 20.808 -9.306 -2.207 1.00 92.06 416 VAL A O 1
ATOM 3156 N N . ALA A 1 417 ? 21.984 -8.933 -0.341 1.00 84.56 417 ALA A N 1
ATOM 3157 C CA . ALA A 1 417 ? 22.619 -10.245 -0.295 1.00 84.56 417 ALA A CA 1
ATOM 3158 C C . ALA A 1 417 ? 21.645 -11.348 0.139 1.00 84.56 417 ALA A C 1
ATOM 3160 O O . ALA A 1 417 ? 21.662 -12.449 -0.414 1.00 84.56 417 ALA A O 1
ATOM 3161 N N . THR A 1 418 ? 20.820 -11.063 1.149 1.00 78.69 418 THR A N 1
ATOM 3162 C CA . THR A 1 418 ? 19.820 -11.984 1.701 1.00 78.69 418 THR A CA 1
ATOM 3163 C C . THR A 1 418 ? 18.650 -11.204 2.282 1.00 78.69 418 THR A C 1
ATOM 3165 O O . THR A 1 418 ? 18.858 -10.163 2.900 1.00 78.69 418 THR A O 1
ATOM 3168 N N . ILE A 1 419 ? 17.445 -11.751 2.158 1.00 81.00 419 ILE A N 1
ATOM 3169 C CA . ILE A 1 419 ? 16.217 -11.245 2.777 1.00 81.00 419 ILE A CA 1
ATOM 3170 C C . ILE A 1 419 ? 15.325 -12.442 3.141 1.00 81.00 419 ILE A C 1
ATOM 3172 O O . ILE A 1 419 ? 15.582 -13.554 2.677 1.00 81.00 419 ILE A O 1
ATOM 3176 N N . ALA A 1 420 ? 14.324 -12.250 4.002 1.00 69.06 420 ALA A N 1
ATOM 3177 C CA . ALA A 1 420 ? 13.352 -13.299 4.304 1.00 69.06 420 ALA A CA 1
ATOM 3178 C C . ALA A 1 420 ? 12.587 -13.723 3.036 1.00 69.06 420 ALA A C 1
ATOM 3180 O O . ALA A 1 420 ? 12.237 -12.871 2.224 1.00 69.06 420 ALA A O 1
ATOM 3181 N N . ASP A 1 421 ? 12.310 -15.024 2.893 1.00 63.91 421 ASP A N 1
ATOM 3182 C CA . ASP A 1 421 ? 11.589 -15.569 1.729 1.00 63.91 421 ASP A CA 1
ATOM 3183 C C . ASP A 1 421 ? 10.174 -14.971 1.587 1.00 63.91 421 ASP A C 1
ATOM 3185 O O . ASP A 1 421 ? 9.708 -14.748 0.471 1.00 63.91 421 ASP A O 1
ATOM 3189 N N . ASP A 1 422 ? 9.523 -14.681 2.721 1.00 68.88 422 ASP A N 1
ATOM 3190 C CA . ASP A 1 422 ? 8.285 -13.905 2.825 1.00 68.88 422 ASP A CA 1
ATOM 3191 C C . ASP A 1 422 ? 8.578 -12.629 3.624 1.00 68.88 422 ASP A C 1
ATOM 3193 O O . ASP A 1 422 ? 8.879 -12.675 4.820 1.00 68.88 422 ASP A O 1
ATOM 3197 N N 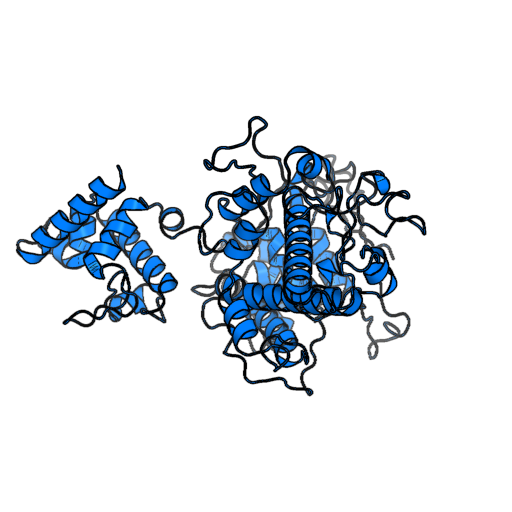. VAL A 1 423 ? 8.510 -11.486 2.944 1.00 77.69 423 VAL A N 1
ATOM 3198 C CA . VAL A 1 423 ? 8.835 -10.169 3.513 1.00 77.69 423 VAL A CA 1
ATOM 3199 C C . VAL A 1 423 ? 7.659 -9.507 4.232 1.00 77.69 423 VAL A C 1
ATOM 3201 O O . VAL A 1 423 ? 7.860 -8.516 4.928 1.00 77.69 423 VAL A O 1
ATOM 3204 N N . PHE A 1 424 ? 6.437 -10.028 4.091 1.00 73.56 424 PHE A N 1
ATOM 3205 C CA . PHE A 1 424 ? 5.266 -9.530 4.824 1.00 73.56 424 PHE A CA 1
ATOM 3206 C C . PHE A 1 424 ? 5.143 -10.174 6.202 1.00 73.56 424 PHE A C 1
ATOM 3208 O O . PHE A 1 424 ? 4.449 -9.664 7.085 1.00 73.56 424 PHE A O 1
ATOM 3215 N N . ILE A 1 425 ? 5.817 -11.307 6.393 1.00 60.81 425 ILE A N 1
ATOM 3216 C CA . ILE A 1 425 ? 5.754 -12.094 7.608 1.00 60.81 425 ILE A CA 1
ATOM 3217 C C . ILE A 1 425 ? 7.117 -12.066 8.306 1.00 60.81 425 ILE A C 1
ATOM 3219 O O . ILE A 1 425 ? 7.962 -12.944 8.141 1.00 60.81 425 ILE A O 1
ATOM 3223 N N . ALA A 1 426 ? 7.296 -11.068 9.176 1.00 53.53 426 ALA A N 1
ATOM 3224 C CA . ALA A 1 426 ? 8.400 -11.016 10.131 1.00 53.53 426 ALA A CA 1
ATOM 3225 C C . ALA A 1 426 ? 8.418 -12.316 10.966 1.00 53.53 426 ALA A C 1
ATOM 3227 O O . ALA A 1 426 ? 7.501 -12.586 11.757 1.00 53.53 426 ALA A O 1
ATOM 3228 N N . GLY A 1 427 ? 9.419 -13.166 10.702 1.00 58.62 427 GLY A N 1
ATOM 3229 C CA . GLY A 1 427 ? 9.408 -14.608 10.958 1.00 58.62 427 GLY A CA 1
ATOM 3230 C C . GLY A 1 427 ? 8.991 -15.021 12.372 1.00 58.62 427 GLY A C 1
ATOM 3231 O O . GLY A 1 427 ? 9.271 -14.346 13.362 1.00 58.62 427 GLY A O 1
ATOM 3232 N N . ALA A 1 428 ? 8.343 -16.185 12.498 1.00 62.75 428 ALA A N 1
ATOM 3233 C CA . ALA A 1 428 ? 7.737 -16.683 13.741 1.00 62.75 428 ALA A CA 1
ATOM 3234 C C . ALA A 1 428 ? 8.644 -16.606 14.992 1.00 62.75 428 ALA A C 1
ATOM 3236 O O . ALA A 1 428 ? 8.146 -16.496 16.115 1.00 62.75 428 ALA A O 1
ATOM 3237 N N . ALA A 1 429 ? 9.968 -16.644 14.812 1.00 68.00 429 ALA A N 1
ATOM 3238 C CA . ALA A 1 429 ? 10.964 -16.394 15.851 1.00 68.00 429 ALA A CA 1
ATOM 3239 C C . ALA A 1 429 ? 10.762 -15.041 16.549 1.00 68.00 429 ALA A C 1
ATOM 3241 O O . ALA A 1 429 ? 10.632 -15.000 17.772 1.00 68.00 429 ALA A O 1
ATOM 3242 N N . GLN A 1 430 ? 10.653 -13.957 15.783 1.00 61.91 430 GLN A N 1
ATOM 3243 C CA . GLN A 1 430 ? 10.461 -12.604 16.293 1.00 61.91 430 GLN A CA 1
ATOM 3244 C C . GLN A 1 430 ? 9.078 -12.462 16.932 1.00 61.91 430 GLN A C 1
ATOM 3246 O O . GLN A 1 430 ? 8.981 -12.109 18.109 1.00 61.91 430 GLN A O 1
ATOM 3251 N N . ARG A 1 431 ? 8.015 -12.879 16.223 1.00 70.44 431 ARG A N 1
ATOM 3252 C CA . ARG A 1 431 ? 6.628 -12.805 16.724 1.00 70.44 431 ARG A CA 1
ATOM 3253 C C . ARG A 1 431 ? 6.443 -13.496 18.071 1.00 70.44 431 ARG A C 1
ATOM 3255 O O . ARG A 1 431 ? 5.719 -13.010 18.936 1.00 70.44 431 ARG A O 1
ATOM 3262 N N . TYR A 1 432 ? 7.068 -14.656 18.250 1.00 78.94 432 TYR A N 1
ATOM 3263 C CA . TYR A 1 432 ? 6.958 -15.425 19.483 1.00 78.94 432 TYR A CA 1
ATOM 3264 C C . TYR A 1 432 ? 8.170 -15.250 20.400 1.00 78.94 432 TYR A C 1
ATOM 3266 O O . TYR A 1 432 ? 8.271 -15.979 21.386 1.00 78.94 432 TYR A O 1
ATOM 3274 N N . GLN A 1 433 ? 9.068 -14.295 20.131 1.00 78.75 433 GLN A N 1
ATOM 3275 C CA . GLN A 1 433 ? 10.289 -14.008 20.900 1.00 78.75 433 GLN A CA 1
ATOM 3276 C C . GLN A 1 433 ? 11.161 -15.256 21.165 1.00 78.75 433 GLN A C 1
ATOM 3278 O O . GLN A 1 433 ? 11.766 -15.404 22.230 1.00 78.75 433 GLN A O 1
ATOM 3283 N N . LEU A 1 434 ? 11.132 -16.233 20.261 1.00 83.81 434 LEU A N 1
ATOM 3284 C CA . LEU A 1 434 ? 11.875 -17.485 20.374 1.00 83.81 434 LEU A CA 1
ATOM 3285 C C . LEU A 1 434 ? 13.189 -17.373 19.598 1.00 83.81 434 LEU A C 1
ATOM 3287 O O . LEU A 1 434 ? 13.200 -16.770 18.529 1.00 83.81 434 LEU A O 1
ATOM 3291 N N . PRO A 1 435 ? 14.276 -18.015 20.058 1.00 86.19 435 PRO A N 1
ATOM 3292 C CA . PRO A 1 435 ? 15.472 -18.143 19.237 1.00 86.19 435 PRO A CA 1
ATOM 3293 C C . PRO A 1 435 ? 15.139 -18.835 17.908 1.00 86.19 435 PRO A C 1
ATOM 3295 O O . PRO A 1 435 ? 14.565 -19.926 17.904 1.00 86.19 435 PRO A O 1
ATOM 3298 N N . GLU A 1 436 ? 15.535 -18.259 16.775 1.00 76.44 436 GLU A N 1
ATOM 3299 C CA . GLU A 1 436 ? 15.299 -18.864 15.455 1.00 76.44 436 GLU A CA 1
ATOM 3300 C C . GLU A 1 436 ? 15.926 -20.268 15.357 1.00 76.44 436 GLU A C 1
ATOM 3302 O O . GLU A 1 436 ? 15.295 -21.228 14.900 1.00 76.44 436 GLU A O 1
ATOM 3307 N N . ALA A 1 437 ? 17.131 -20.424 15.917 1.00 80.56 437 ALA A N 1
ATOM 3308 C CA . ALA A 1 437 ? 17.826 -21.701 16.051 1.00 80.56 437 ALA A CA 1
ATOM 3309 C C . ALA A 1 437 ? 16.969 -22.780 16.740 1.00 80.56 437 ALA A C 1
ATOM 3311 O O . ALA A 1 437 ? 17.085 -23.967 16.419 1.00 80.56 437 ALA A O 1
ATOM 3312 N N . LEU A 1 438 ? 16.084 -22.396 17.670 1.00 91.69 438 LEU A N 1
ATOM 3313 C CA . LEU A 1 438 ? 15.176 -23.321 18.351 1.00 91.69 438 LEU A CA 1
ATOM 3314 C C . LEU A 1 438 ? 14.069 -23.800 17.415 1.00 91.69 438 LEU A C 1
ATOM 3316 O O . LEU A 1 438 ? 13.816 -25.003 17.347 1.00 91.69 438 LEU A O 1
ATOM 3320 N N . ILE A 1 439 ? 13.442 -22.887 16.673 1.00 84.25 439 ILE A N 1
ATOM 3321 C CA . ILE A 1 439 ? 12.387 -23.222 15.707 1.00 84.25 439 ILE A CA 1
ATOM 3322 C C . ILE A 1 439 ? 12.955 -24.154 14.630 1.00 84.25 439 ILE A C 1
ATOM 3324 O O . ILE A 1 439 ? 12.400 -25.227 14.385 1.00 84.25 439 ILE A O 1
ATOM 3328 N N . ARG A 1 440 ? 14.133 -23.828 14.084 1.00 74.31 440 ARG A N 1
ATOM 3329 C CA . ARG A 1 440 ? 14.859 -24.676 13.122 1.00 74.31 440 ARG A CA 1
ATOM 3330 C C . ARG A 1 440 ? 15.199 -26.056 13.696 1.00 74.31 440 ARG A C 1
ATOM 3332 O O . ARG A 1 440 ? 14.993 -27.078 13.038 1.00 74.31 440 ARG A O 1
ATOM 3339 N N . ALA A 1 441 ? 15.666 -26.121 14.945 1.00 81.94 441 ALA A N 1
ATOM 3340 C CA . ALA A 1 441 ? 15.970 -27.383 15.623 1.00 81.94 441 ALA A CA 1
ATOM 3341 C C . ALA A 1 441 ? 14.736 -28.273 15.824 1.00 81.94 441 ALA A C 1
ATOM 3343 O O . ALA A 1 441 ? 14.842 -29.501 15.682 1.00 81.94 441 ALA A O 1
ATOM 3344 N N . VAL A 1 442 ? 13.586 -27.672 16.139 1.00 95.31 442 VAL A N 1
ATOM 3345 C CA . VAL A 1 442 ? 12.306 -28.375 16.270 1.00 95.31 442 VAL A CA 1
ATOM 3346 C C . VAL A 1 442 ? 11.849 -28.886 14.906 1.00 95.31 442 VAL A C 1
ATOM 3348 O O . VAL A 1 442 ? 11.712 -30.098 14.770 1.00 95.31 442 VAL A O 1
ATOM 3351 N N . ILE A 1 443 ? 11.755 -28.037 13.874 1.00 79.06 443 ILE A N 1
ATOM 3352 C CA . ILE A 1 443 ? 11.342 -28.448 12.514 1.00 79.06 443 ILE A CA 1
ATOM 3353 C C . ILE A 1 443 ? 12.199 -29.609 11.997 1.00 79.06 443 ILE A C 1
ATOM 3355 O O . ILE A 1 443 ? 11.682 -30.632 11.543 1.00 79.06 443 ILE A O 1
ATOM 3359 N N . HIS A 1 444 ? 13.526 -29.508 12.121 1.00 85.94 444 HIS A N 1
ATOM 3360 C CA . HIS A 1 444 ? 14.417 -30.584 11.694 1.00 85.94 444 HIS A CA 1
ATOM 3361 C C . HIS A 1 444 ? 14.115 -31.883 12.452 1.00 85.94 444 HIS A C 1
ATOM 3363 O O . HIS A 1 444 ? 14.043 -32.959 11.857 1.00 85.94 444 HIS A O 1
ATOM 3369 N N . THR A 1 445 ? 13.959 -31.812 13.774 1.00 93.19 445 THR A N 1
ATOM 3370 C CA . THR A 1 445 ? 13.721 -33.011 14.587 1.00 93.19 445 THR A CA 1
ATOM 3371 C C . THR A 1 445 ? 12.369 -33.651 14.284 1.00 93.19 445 THR A C 1
ATOM 3373 O O . THR A 1 445 ? 12.293 -34.879 14.273 1.00 93.19 445 THR A O 1
ATOM 3376 N N . GLU A 1 446 ? 11.354 -32.834 14.021 1.00 94.12 446 GLU A N 1
ATOM 3377 C CA . GLU A 1 446 ? 9.975 -33.255 13.794 1.00 94.12 446 GLU A CA 1
ATOM 3378 C C . GLU A 1 446 ? 9.756 -33.837 12.394 1.00 94.12 446 GLU A C 1
ATOM 3380 O O . GLU A 1 446 ? 9.257 -34.953 12.253 1.00 94.12 446 GLU A O 1
ATOM 3385 N N . SER A 1 447 ? 10.180 -33.123 11.351 1.00 85.50 447 SER A N 1
ATOM 3386 C CA . SER A 1 447 ? 9.838 -33.463 9.961 1.00 85.50 447 SER A CA 1
ATOM 3387 C C . SER A 1 447 ? 11.038 -33.586 9.028 1.00 85.50 447 SER A C 1
ATOM 3389 O O . SER A 1 447 ? 10.882 -34.043 7.897 1.00 85.50 447 SER A O 1
ATOM 3391 N N . ARG A 1 448 ? 12.237 -33.178 9.469 1.00 81.50 448 ARG A N 1
ATOM 3392 C CA . ARG A 1 448 ? 13.396 -32.934 8.587 1.00 81.50 448 ARG A CA 1
ATOM 3393 C C . ARG A 1 448 ? 13.063 -31.965 7.446 1.00 81.50 448 ARG A C 1
ATOM 3395 O O . ARG A 1 448 ? 13.544 -32.160 6.336 1.00 81.50 448 ARG A O 1
ATOM 3402 N N . TYR A 1 449 ? 12.268 -30.936 7.745 1.00 62.66 449 TYR A N 1
ATOM 3403 C CA . TYR A 1 449 ? 11.805 -29.926 6.787 1.00 62.66 449 TYR A CA 1
ATOM 3404 C C . TYR A 1 449 ? 10.889 -30.464 5.674 1.00 62.66 449 TYR A C 1
ATOM 3406 O O . TYR A 1 449 ? 10.790 -29.858 4.616 1.00 62.66 449 TYR A O 1
ATOM 3414 N N . ASN A 1 450 ? 10.204 -31.589 5.896 1.00 71.44 450 ASN A N 1
ATOM 3415 C CA . ASN A 1 450 ? 9.184 -32.071 4.967 1.00 71.44 450 ASN A CA 1
ATOM 3416 C C . ASN A 1 450 ? 7.798 -31.495 5.341 1.00 71.44 450 ASN A C 1
ATOM 3418 O O . ASN A 1 450 ? 7.261 -31.896 6.382 1.00 71.44 450 ASN A O 1
ATOM 3422 N N . PRO A 1 451 ? 7.206 -30.589 4.537 1.00 66.06 451 PRO A N 1
ATOM 3423 C CA . PRO A 1 451 ? 5.915 -29.972 4.847 1.00 66.06 451 PRO A CA 1
ATOM 3424 C C . PRO A 1 451 ? 4.737 -30.948 4.749 1.00 66.06 451 PRO A C 1
ATOM 3426 O O . PRO A 1 451 ? 3.748 -30.768 5.449 1.00 66.06 451 PRO A O 1
ATOM 3429 N N . ASP A 1 452 ? 4.881 -32.048 4.007 1.00 84.38 452 ASP A N 1
ATOM 3430 C CA . ASP A 1 452 ? 3.846 -33.079 3.854 1.00 84.38 452 ASP A CA 1
ATOM 3431 C C . ASP A 1 452 ? 3.957 -34.204 4.900 1.00 84.38 452 ASP A C 1
ATOM 3433 O O . ASP A 1 452 ? 3.288 -35.238 4.819 1.00 84.38 452 ASP A O 1
ATOM 3437 N N . ALA A 1 453 ? 4.843 -34.054 5.890 1.00 85.50 453 ALA A N 1
ATOM 3438 C CA . ALA A 1 453 ? 5.102 -35.100 6.869 1.00 85.50 453 ALA A CA 1
ATOM 3439 C C . ALA A 1 453 ? 3.871 -35.392 7.745 1.00 85.50 453 ALA A C 1
ATOM 3441 O O . ALA A 1 453 ? 3.320 -34.506 8.403 1.00 85.50 453 ALA A O 1
ATOM 3442 N N . VAL A 1 454 ? 3.511 -36.676 7.840 1.00 96.50 454 VAL A N 1
ATOM 3443 C CA . VAL A 1 454 ? 2.518 -37.193 8.791 1.00 96.50 454 VAL A CA 1
ATOM 3444 C C . VAL A 1 454 ? 3.160 -38.268 9.659 1.00 96.50 454 VAL A C 1
ATOM 3446 O O . VAL A 1 454 ? 3.621 -39.293 9.150 1.00 96.50 454 VAL A O 1
ATOM 3449 N N . SER A 1 455 ? 3.200 -38.069 10.978 1.00 94.19 455 SER A N 1
ATOM 3450 C CA . SER A 1 455 ? 3.705 -39.103 11.889 1.00 94.19 455 SER A CA 1
ATOM 3451 C C . SER A 1 455 ? 2.737 -40.282 12.016 1.00 94.19 455 SER A C 1
ATOM 3453 O O . SER A 1 455 ? 1.542 -40.182 11.745 1.00 94.19 455 SER A O 1
ATOM 3455 N N . HIS A 1 456 ? 3.228 -41.407 12.544 1.00 92.69 456 HIS A N 1
ATOM 3456 C CA . HIS A 1 456 ? 2.406 -42.596 12.808 1.00 92.69 456 HIS A CA 1
ATOM 3457 C C . HIS A 1 456 ? 1.227 -42.343 13.772 1.00 92.69 456 HIS A C 1
ATOM 3459 O O . HIS A 1 456 ? 0.277 -43.119 13.799 1.00 92.69 456 HIS A O 1
ATOM 3465 N N . VAL A 1 457 ? 1.283 -41.265 14.563 1.00 90.00 457 VAL A N 1
ATOM 3466 C CA . VAL A 1 457 ? 0.214 -40.858 15.491 1.00 90.00 457 VAL A CA 1
ATOM 3467 C C . VAL A 1 457 ? -0.634 -39.698 14.954 1.00 90.00 457 VAL A C 1
ATOM 3469 O O . VAL A 1 457 ? -1.502 -39.201 15.665 1.00 90.00 457 VAL A O 1
ATOM 3472 N N . GLY A 1 458 ? -0.419 -39.285 13.701 1.00 95.00 458 GLY A N 1
ATOM 3473 C CA . GLY A 1 458 ? -1.239 -38.291 13.006 1.00 95.00 458 GLY A CA 1
ATOM 3474 C C . GLY A 1 458 ? -0.824 -36.835 13.218 1.00 95.00 458 GLY A C 1
ATOM 3475 O O . GLY A 1 458 ? -1.615 -35.944 12.933 1.00 95.00 458 GLY A O 1
ATOM 3476 N N . ALA A 1 459 ? 0.380 -36.576 13.728 1.00 96.44 459 ALA A N 1
ATOM 3477 C CA . ALA A 1 459 ? 0.952 -35.228 13.766 1.00 96.44 459 ALA A CA 1
ATOM 3478 C C . ALA A 1 459 ? 1.316 -34.752 12.348 1.00 96.44 459 ALA A C 1
ATOM 3480 O O . ALA A 1 459 ? 1.767 -35.572 11.552 1.00 96.44 459 ALA A O 1
ATOM 3481 N N . MET A 1 460 ? 1.106 -33.472 12.034 1.00 98.00 460 MET A N 1
ATOM 3482 C CA . MET A 1 460 ? 1.091 -32.960 10.655 1.00 98.00 460 MET A CA 1
ATOM 3483 C C . MET A 1 460 ? 2.068 -31.796 10.450 1.00 98.00 460 MET A C 1
ATOM 3485 O O . MET A 1 460 ? 2.197 -30.929 11.322 1.00 98.00 460 MET A O 1
ATOM 3489 N N . GLY A 1 461 ? 2.709 -31.757 9.283 1.00 91.69 461 GLY A N 1
ATOM 3490 C CA . GLY A 1 461 ? 3.491 -30.622 8.793 1.00 91.69 461 GLY A CA 1
ATOM 3491 C C . GLY A 1 461 ? 4.880 -30.454 9.405 1.00 91.69 461 GLY A C 1
ATOM 3492 O O . GLY A 1 461 ? 5.375 -31.311 10.142 1.00 91.69 461 GLY A O 1
ATOM 3493 N N . LEU A 1 462 ? 5.523 -29.324 9.109 1.00 75.88 462 LEU A N 1
ATOM 3494 C CA . LEU A 1 462 ? 6.928 -29.054 9.440 1.00 75.88 462 LEU A CA 1
ATOM 3495 C C . LEU A 1 462 ? 7.289 -29.226 10.926 1.00 75.88 462 LEU A C 1
ATOM 3497 O O . LEU A 1 462 ? 8.339 -29.775 11.257 1.00 75.88 462 LEU A O 1
ATOM 3501 N N . MET A 1 463 ? 6.411 -28.789 11.816 1.00 95.75 463 MET A N 1
ATOM 3502 C CA . MET A 1 463 ? 6.525 -28.827 13.272 1.00 95.75 463 MET A CA 1
ATOM 3503 C C . MET A 1 463 ? 5.646 -29.915 13.908 1.00 95.75 463 MET A C 1
ATOM 3505 O O . MET A 1 463 ? 5.505 -29.944 15.126 1.00 95.75 463 MET A O 1
ATOM 3509 N N . GLN A 1 464 ? 5.070 -30.816 13.100 1.00 97.38 464 GLN A N 1
ATOM 3510 C CA . GLN A 1 464 ? 4.320 -31.994 13.555 1.00 97.38 464 GLN A CA 1
ATOM 3511 C C . GLN A 1 464 ? 3.250 -31.651 14.609 1.00 97.38 464 GLN A C 1
ATOM 3513 O O . GLN A 1 464 ? 3.232 -32.159 15.732 1.00 97.38 464 GLN A O 1
ATOM 3518 N N . LEU A 1 465 ? 2.302 -30.792 14.236 1.00 96.12 465 LEU A N 1
ATOM 3519 C CA . LEU A 1 465 ? 1.177 -30.442 15.098 1.00 96.12 465 LEU A CA 1
ATOM 3520 C C . LEU A 1 465 ? 0.132 -31.561 15.096 1.00 96.12 465 LEU A C 1
ATOM 3522 O O . LEU A 1 465 ? -0.355 -31.979 14.046 1.00 96.12 465 LEU A O 1
ATOM 3526 N N . MET A 1 466 ? -0.267 -32.028 16.281 1.00 96.81 466 MET A N 1
ATOM 3527 C CA . MET A 1 466 ? -1.418 -32.929 16.410 1.00 96.81 466 MET A CA 1
ATOM 3528 C C . MET A 1 466 ? -2.705 -32.212 15.966 1.00 96.81 466 MET A C 1
ATOM 3530 O O . MET A 1 466 ? -2.851 -31.029 16.272 1.00 96.81 466 MET A O 1
ATOM 3534 N N . PRO A 1 467 ? -3.700 -32.894 15.364 1.00 94.69 467 PRO A N 1
ATOM 3535 C CA . PRO A 1 467 ? -4.903 -32.236 14.841 1.00 94.69 467 PRO A CA 1
ATOM 3536 C C . PRO A 1 467 ? -5.670 -31.411 15.881 1.00 94.69 467 PRO A C 1
ATOM 3538 O O . PRO A 1 467 ? -6.167 -30.327 15.590 1.00 94.69 467 PRO A O 1
ATOM 3541 N N . ALA A 1 468 ? -5.748 -31.898 17.123 1.00 91.00 468 ALA A N 1
ATOM 3542 C CA . ALA A 1 468 ? -6.373 -31.152 18.213 1.00 91.00 468 ALA A CA 1
ATOM 3543 C C . ALA A 1 468 ? -5.567 -29.901 18.602 1.00 91.00 468 ALA A C 1
ATOM 3545 O O . ALA A 1 468 ? -6.159 -28.855 18.854 1.00 91.00 468 ALA A O 1
ATOM 3546 N N . THR A 1 469 ? -4.237 -30.000 18.612 1.00 89.69 469 THR A N 1
ATOM 3547 C CA . THR A 1 469 ? -3.336 -28.882 18.909 1.00 89.69 469 THR A CA 1
ATOM 3548 C C . THR A 1 469 ? -3.368 -27.842 17.791 1.00 89.69 469 THR A C 1
ATOM 3550 O O . THR A 1 469 ? -3.495 -26.663 18.087 1.00 89.69 469 THR A O 1
ATOM 3553 N N . ALA A 1 470 ? -3.344 -28.260 16.521 1.00 88.94 470 ALA A N 1
ATOM 3554 C CA . ALA A 1 470 ? -3.499 -27.374 15.367 1.00 88.94 470 ALA A CA 1
ATOM 3555 C C . ALA A 1 470 ? -4.789 -26.544 15.482 1.00 88.94 470 ALA A C 1
ATOM 3557 O O . ALA A 1 470 ? -4.731 -25.317 15.479 1.00 88.94 470 ALA A O 1
ATOM 3558 N N . ARG A 1 471 ? -5.931 -27.200 15.749 1.00 86.38 471 ARG A N 1
ATOM 3559 C CA . ARG A 1 471 ? -7.207 -26.508 16.004 1.00 86.38 471 ARG A CA 1
ATOM 3560 C C . ARG A 1 471 ? -7.137 -25.538 17.181 1.00 86.38 471 ARG A C 1
ATOM 3562 O O . ARG A 1 471 ? -7.605 -24.415 17.062 1.00 86.38 471 ARG A O 1
ATOM 3569 N N . TYR A 1 472 ? -6.550 -25.958 18.302 1.00 78.81 472 TYR A N 1
ATOM 3570 C CA . TYR A 1 472 ? -6.390 -25.101 19.483 1.00 78.81 472 TYR A CA 1
ATOM 3571 C C . TYR A 1 472 ? -5.536 -23.855 19.198 1.00 78.81 472 TYR A C 1
ATOM 3573 O O . TYR A 1 472 ? -5.788 -22.788 19.749 1.00 78.81 472 TYR A O 1
ATOM 3581 N N . LEU A 1 473 ? -4.528 -23.979 18.335 1.00 79.44 473 LEU A N 1
ATOM 3582 C CA . LEU A 1 473 ? -3.609 -22.891 18.002 1.00 79.44 473 LEU A CA 1
ATOM 3583 C C . LEU A 1 473 ? -4.138 -21.959 16.906 1.00 79.44 473 LEU A C 1
ATOM 3585 O O . LEU A 1 473 ? -3.571 -20.876 16.744 1.00 79.44 473 LEU A O 1
ATOM 3589 N N . GLY A 1 474 ? -5.216 -22.350 16.218 1.00 76.25 474 GLY A N 1
ATOM 3590 C CA . GLY A 1 474 ? -5.790 -21.631 15.079 1.00 76.25 474 GLY A CA 1
ATOM 3591 C C . GLY A 1 474 ? -5.190 -22.020 13.723 1.00 76.25 474 GLY A C 1
ATOM 3592 O O . GLY A 1 474 ? -5.309 -21.259 12.776 1.00 76.25 474 GLY A O 1
ATOM 3593 N N . VAL A 1 475 ? -4.538 -23.181 13.618 1.00 83.19 475 VAL A N 1
ATOM 3594 C CA . VAL A 1 475 ? -3.951 -23.692 12.368 1.00 83.19 475 VAL A CA 1
ATOM 3595 C C . VAL A 1 475 ? -5.014 -24.457 11.584 1.00 83.19 475 VAL A C 1
ATOM 3597 O O . VAL A 1 475 ? -5.411 -25.556 11.986 1.00 83.19 475 VAL A O 1
ATOM 3600 N N . ALA A 1 476 ? -5.476 -23.876 10.476 1.00 74.69 476 ALA A N 1
ATOM 3601 C CA . ALA A 1 476 ? -6.521 -24.448 9.630 1.00 74.69 476 ALA A CA 1
ATOM 3602 C C . ALA A 1 476 ? -5.957 -25.452 8.613 1.00 74.69 476 ALA A C 1
ATOM 3604 O O . ALA A 1 476 ? -6.543 -26.517 8.413 1.00 74.69 476 ALA A O 1
ATOM 3605 N N . GLN A 1 477 ? -4.801 -25.141 8.020 1.00 78.06 477 GLN A N 1
ATOM 3606 C CA . GLN A 1 477 ? -4.100 -25.985 7.054 1.00 78.06 477 GLN A CA 1
ATOM 3607 C C . GLN A 1 477 ? -2.737 -26.403 7.618 1.00 78.06 477 GLN A C 1
ATOM 3609 O O . GLN A 1 477 ? -1.738 -25.722 7.440 1.00 78.06 477 GLN A O 1
ATOM 3614 N N . PRO A 1 478 ? -2.653 -27.532 8.333 1.00 85.12 478 PRO A N 1
ATOM 3615 C CA . PRO A 1 478 ? -1.425 -27.915 9.023 1.00 85.12 478 PRO A CA 1
ATOM 3616 C C . PRO A 1 478 ? -0.308 -28.417 8.095 1.00 85.12 478 PRO A C 1
ATOM 3618 O O . PRO A 1 478 ? 0.793 -28.629 8.590 1.00 85.12 478 PRO A O 1
ATOM 3621 N N . PHE A 1 479 ? -0.566 -28.621 6.802 1.00 82.44 479 PHE A N 1
ATOM 3622 C CA . PHE A 1 479 ? 0.464 -28.923 5.795 1.00 82.44 479 PHE A CA 1
ATOM 3623 C C . PHE A 1 479 ? 0.998 -27.669 5.102 1.00 82.44 479 PHE A C 1
ATOM 3625 O O . PHE A 1 479 ? 2.038 -27.739 4.456 1.00 82.44 479 PHE A O 1
ATOM 3632 N N . ASP A 1 480 ? 0.328 -26.528 5.281 1.00 79.19 480 ASP A N 1
ATOM 3633 C CA . ASP A 1 480 ? 0.879 -25.247 4.874 1.00 79.19 480 ASP A CA 1
ATOM 3634 C C . ASP A 1 480 ? 2.104 -24.920 5.758 1.00 79.19 480 ASP A C 1
ATOM 3636 O O . ASP A 1 480 ? 1.984 -24.914 6.994 1.00 79.19 480 ASP A O 1
ATOM 3640 N N . PRO A 1 481 ? 3.292 -24.694 5.165 1.00 60.03 481 PRO A N 1
ATOM 3641 C CA . PRO A 1 481 ? 4.516 -24.410 5.902 1.00 60.03 481 PRO A CA 1
ATOM 3642 C C . PRO A 1 481 ? 4.373 -23.268 6.908 1.00 60.03 481 PRO A C 1
ATOM 3644 O O . PRO A 1 481 ? 4.800 -23.410 8.056 1.00 60.03 481 PRO A O 1
ATOM 3647 N N . MET A 1 482 ? 3.737 -22.167 6.510 1.00 59.28 482 MET A N 1
ATOM 3648 C CA . MET A 1 482 ? 3.674 -20.945 7.305 1.00 59.28 482 MET A CA 1
ATOM 3649 C C . MET A 1 482 ? 2.735 -21.099 8.493 1.00 59.28 482 MET A C 1
ATOM 3651 O O . MET A 1 482 ? 3.154 -20.904 9.639 1.00 59.28 482 MET A O 1
ATOM 3655 N N . GLN A 1 483 ? 1.504 -21.564 8.274 1.00 76.69 483 GLN A N 1
ATOM 3656 C CA . GLN A 1 483 ? 0.564 -21.829 9.363 1.00 76.69 483 GLN A CA 1
ATOM 3657 C C . GLN A 1 483 ? 1.125 -22.854 10.352 1.00 76.69 483 GLN A C 1
ATOM 3659 O O . GLN A 1 483 ? 0.946 -22.723 11.569 1.00 76.69 483 GLN A O 1
ATOM 3664 N N . ASN A 1 484 ? 1.834 -23.869 9.855 1.00 90.69 484 ASN A N 1
ATOM 3665 C CA . ASN A 1 484 ? 2.437 -24.877 10.708 1.00 90.69 484 ASN A CA 1
ATOM 3666 C C . ASN A 1 484 ? 3.595 -24.312 11.551 1.00 90.69 484 ASN A C 1
ATOM 3668 O O . ASN A 1 484 ? 3.639 -24.559 12.762 1.00 90.69 484 ASN A O 1
ATOM 3672 N N . ILE A 1 485 ? 4.477 -23.505 10.947 1.00 80.12 485 ILE A N 1
ATOM 3673 C CA . ILE A 1 485 ? 5.583 -22.831 11.641 1.00 80.12 485 ILE A CA 1
ATOM 3674 C C . ILE A 1 485 ? 5.052 -21.851 12.695 1.00 80.12 485 ILE A C 1
ATOM 3676 O O . ILE A 1 485 ? 5.522 -21.853 13.837 1.00 80.12 485 ILE A O 1
ATOM 3680 N N . TYR A 1 486 ? 4.038 -21.052 12.364 1.00 80.19 486 TYR A N 1
ATOM 3681 C CA . TYR A 1 486 ? 3.438 -20.093 13.293 1.00 80.19 486 TYR A CA 1
ATOM 3682 C C . TYR A 1 486 ? 2.705 -20.791 14.434 1.00 80.19 486 TYR A C 1
ATOM 3684 O O . TYR A 1 486 ? 2.914 -20.457 15.602 1.00 80.19 486 TYR A O 1
ATOM 3692 N N . GLY A 1 487 ? 1.911 -21.819 14.135 1.00 86.69 487 GLY A N 1
ATOM 3693 C CA . GLY A 1 487 ? 1.255 -22.626 15.157 1.00 86.69 487 GLY A CA 1
ATOM 3694 C C . GLY A 1 487 ? 2.257 -23.292 16.097 1.00 86.69 487 GLY A C 1
ATOM 3695 O O . GLY A 1 487 ? 2.150 -23.170 17.320 1.00 86.69 487 GLY A O 1
ATOM 3696 N N . GLY A 1 488 ? 3.272 -23.963 15.551 1.00 93.62 488 GLY A N 1
ATOM 3697 C CA . GLY A 1 488 ? 4.287 -24.631 16.360 1.00 93.62 488 GLY A CA 1
ATOM 3698 C C . GLY A 1 488 ? 5.112 -23.662 17.201 1.00 93.62 488 GLY A C 1
ATOM 3699 O O . GLY A 1 488 ? 5.353 -23.940 18.378 1.00 93.62 488 GLY A O 1
ATOM 3700 N N . SER A 1 489 ? 5.452 -22.494 16.663 1.00 91.06 489 SER A N 1
ATOM 3701 C CA . SER A 1 489 ? 6.172 -21.447 17.394 1.00 91.06 489 SER A CA 1
ATOM 3702 C C . SER A 1 489 ? 5.307 -20.807 18.488 1.00 91.06 489 SER A C 1
ATOM 3704 O O . SER A 1 489 ? 5.758 -20.664 19.628 1.00 91.06 489 SER A O 1
ATOM 3706 N N . LYS A 1 490 ? 4.018 -20.552 18.223 1.00 89.94 490 LYS A N 1
ATOM 3707 C CA . LYS A 1 490 ? 3.035 -20.142 19.243 1.00 89.94 490 LYS A CA 1
ATOM 3708 C C . LYS A 1 490 ? 2.978 -21.146 20.389 1.00 89.94 490 LYS A C 1
ATOM 3710 O O . LYS A 1 490 ? 2.972 -20.763 21.559 1.00 89.94 490 LYS A O 1
ATOM 3715 N N . TYR A 1 491 ? 2.967 -22.439 20.069 1.00 96.31 491 TYR A N 1
ATOM 3716 C CA . TYR A 1 491 ? 2.921 -23.488 21.082 1.00 96.31 491 TYR A CA 1
ATOM 3717 C C . TYR A 1 491 ? 4.198 -23.552 21.924 1.00 96.31 491 TYR A C 1
ATOM 3719 O O . TYR A 1 491 ? 4.110 -23.645 23.150 1.00 96.31 491 TYR A O 1
ATOM 3727 N N . LEU A 1 492 ? 5.376 -23.426 21.301 1.00 96.38 492 LEU A N 1
ATOM 3728 C CA . LEU A 1 492 ? 6.652 -23.321 22.017 1.00 96.38 492 LEU A CA 1
ATOM 3729 C C . LEU A 1 492 ? 6.655 -22.142 22.996 1.00 96.38 492 LEU A C 1
ATOM 3731 O O . LEU A 1 492 ? 7.041 -22.321 24.151 1.00 96.38 492 LEU A O 1
ATOM 3735 N N . ARG A 1 493 ? 6.154 -20.969 22.590 1.00 93.44 493 ARG A N 1
ATOM 3736 C CA . ARG A 1 493 ? 6.018 -19.806 23.482 1.00 93.44 493 ARG A CA 1
ATOM 3737 C C . ARG A 1 493 ? 5.057 -20.066 24.641 1.00 93.44 493 ARG A C 1
ATOM 3739 O O . ARG A 1 493 ? 5.399 -19.787 25.787 1.00 93.44 493 ARG A O 1
ATOM 3746 N N . LEU A 1 494 ? 3.886 -20.652 24.389 1.00 88.12 494 LEU A N 1
ATOM 3747 C CA . LEU A 1 494 ? 2.942 -21.008 25.459 1.00 88.12 494 LEU A CA 1
ATOM 3748 C C . LEU A 1 494 ? 3.571 -21.960 26.488 1.00 88.12 494 LEU A C 1
ATOM 3750 O O . LEU A 1 494 ? 3.345 -21.830 27.692 1.00 88.12 494 LEU A O 1
ATOM 3754 N N . LEU A 1 495 ? 4.379 -22.917 26.032 1.00 94.12 495 LEU A N 1
ATOM 3755 C CA . LEU A 1 495 ? 5.122 -23.818 26.911 1.00 94.12 495 LEU A CA 1
ATOM 3756 C C . LEU A 1 495 ? 6.239 -23.086 27.660 1.00 94.12 495 LEU A C 1
ATOM 3758 O O . LEU A 1 495 ? 6.399 -23.319 28.856 1.00 94.12 495 LEU A O 1
ATOM 3762 N N . ALA A 1 496 ? 6.969 -22.185 26.998 1.00 92.19 496 ALA A N 1
ATOM 3763 C CA . ALA A 1 496 ? 8.004 -21.368 27.628 1.00 92.19 496 ALA A CA 1
ATOM 3764 C C . ALA A 1 496 ? 7.435 -20.536 28.778 1.00 92.19 496 ALA A C 1
ATOM 3766 O O . ALA A 1 496 ? 7.995 -20.553 29.871 1.00 92.19 496 ALA A O 1
ATOM 3767 N N . ASN A 1 497 ? 6.270 -19.918 28.584 1.00 87.12 497 ASN A N 1
ATOM 3768 C CA . ASN A 1 497 ? 5.582 -19.175 29.638 1.00 87.12 497 ASN A CA 1
ATOM 3769 C C . ASN A 1 497 ? 5.155 -20.092 30.800 1.00 87.12 497 ASN A C 1
ATOM 3771 O O . ASN A 1 497 ? 5.289 -19.728 31.962 1.00 87.12 497 ASN A O 1
ATOM 3775 N N . ASN A 1 498 ? 4.691 -21.312 30.506 1.00 86.94 498 ASN A N 1
ATOM 3776 C CA . ASN A 1 498 ? 4.276 -22.285 31.526 1.00 86.94 498 ASN A CA 1
ATOM 3777 C C . ASN A 1 498 ? 5.434 -22.878 32.345 1.00 86.94 498 ASN A C 1
ATOM 3779 O O . ASN A 1 498 ? 5.202 -23.382 33.445 1.00 86.94 498 ASN A O 1
ATOM 3783 N N . PHE A 1 499 ? 6.648 -22.881 31.796 1.00 92.69 499 PHE A N 1
ATOM 3784 C CA . PHE A 1 499 ? 7.834 -23.484 32.408 1.00 92.69 499 PHE A CA 1
ATOM 3785 C C . PHE A 1 499 ? 8.948 -22.465 32.670 1.00 92.69 499 PHE A C 1
ATOM 3787 O O . PHE A 1 499 ? 10.107 -22.851 32.803 1.00 92.69 499 PHE A O 1
ATOM 3794 N N . ASN A 1 500 ? 8.606 -21.175 32.759 1.00 90.44 500 ASN A N 1
ATOM 3795 C CA . ASN A 1 500 ? 9.529 -20.077 33.067 1.00 90.44 500 ASN A CA 1
ATOM 3796 C C . ASN A 1 500 ? 10.791 -20.066 32.183 1.00 90.44 500 ASN A C 1
ATOM 3798 O O . ASN A 1 500 ? 11.892 -19.800 32.658 1.00 90.44 500 ASN A O 1
ATOM 3802 N N . GLY A 1 501 ? 10.639 -20.405 30.902 1.00 87.75 501 GLY A N 1
ATOM 3803 C CA . GLY A 1 501 ? 11.733 -20.436 29.932 1.00 87.75 501 GLY A CA 1
ATOM 3804 C C . GLY A 1 501 ? 12.686 -21.632 30.041 1.00 87.75 501 GLY A C 1
ATOM 3805 O O . GLY A 1 501 ? 13.671 -21.667 29.308 1.00 87.75 501 GLY A O 1
ATOM 3806 N N . ASP A 1 502 ? 12.423 -22.632 30.895 1.00 96.25 502 ASP A N 1
ATOM 3807 C CA . ASP A 1 502 ? 13.254 -23.842 30.957 1.00 96.25 502 ASP A CA 1
ATOM 3808 C C . ASP A 1 502 ? 13.122 -24.652 29.656 1.00 96.25 502 ASP A C 1
ATOM 3810 O O . ASP A 1 502 ? 12.163 -25.400 29.445 1.00 96.25 502 ASP A O 1
ATOM 3814 N N . MET A 1 503 ? 14.125 -24.520 28.786 1.00 94.56 503 MET A N 1
ATOM 3815 C CA . MET A 1 503 ? 14.166 -25.145 27.463 1.00 94.56 503 MET A CA 1
ATOM 3816 C C . MET A 1 503 ? 13.970 -26.669 27.510 1.00 94.56 503 MET A C 1
ATOM 3818 O O . MET A 1 503 ? 13.346 -27.253 26.624 1.00 94.56 503 MET A O 1
ATOM 3822 N N . VAL A 1 504 ? 14.473 -27.342 28.549 1.00 97.19 504 VAL A N 1
ATOM 3823 C CA . VAL A 1 504 ? 14.346 -28.799 28.699 1.00 97.19 504 VAL A CA 1
ATOM 3824 C C . VAL A 1 504 ? 12.890 -29.178 28.966 1.00 97.19 504 VAL A C 1
ATOM 3826 O O . VAL A 1 504 ? 12.383 -30.133 28.368 1.00 97.19 504 VAL A O 1
ATOM 3829 N N . LEU A 1 505 ? 12.206 -28.431 29.834 1.00 96.69 505 LEU A N 1
ATOM 3830 C CA . LEU A 1 505 ? 10.795 -28.659 30.151 1.00 96.69 505 LEU A CA 1
ATOM 3831 C C . LEU A 1 505 ? 9.868 -28.231 29.012 1.00 96.69 505 LEU A C 1
ATOM 3833 O O . LEU A 1 505 ? 8.895 -28.936 28.737 1.00 96.69 505 LEU A O 1
ATOM 3837 N N . VAL A 1 506 ? 10.201 -27.150 28.303 1.00 97.25 506 VAL A N 1
ATOM 3838 C CA . VAL A 1 506 ? 9.499 -26.711 27.088 1.00 97.25 506 VAL A CA 1
ATOM 3839 C C . VAL A 1 506 ? 9.506 -27.814 26.041 1.00 97.25 506 VAL A C 1
ATOM 3841 O O . VAL A 1 506 ? 8.443 -28.246 25.606 1.00 97.25 506 VAL A O 1
ATOM 3844 N N . LEU A 1 507 ? 10.681 -28.342 25.691 1.00 97.94 507 LEU A N 1
ATOM 3845 C CA . LEU A 1 507 ? 10.811 -29.396 24.682 1.00 97.94 507 LEU A CA 1
ATOM 3846 C C . LEU A 1 507 ? 10.170 -30.715 25.129 1.00 97.94 507 LEU A C 1
ATOM 3848 O O . LEU A 1 507 ? 9.569 -31.425 24.321 1.00 97.94 507 LEU A O 1
ATOM 3852 N N . ALA A 1 508 ? 10.244 -31.044 26.422 1.00 97.19 508 ALA A N 1
ATOM 3853 C CA . ALA A 1 508 ? 9.527 -32.192 26.967 1.00 97.19 508 ALA A CA 1
ATOM 3854 C C . ALA A 1 508 ? 8.004 -32.010 26.848 1.00 97.19 508 ALA A C 1
ATOM 3856 O O . ALA A 1 508 ? 7.297 -32.950 26.474 1.00 97.19 508 ALA A O 1
ATOM 3857 N N . GLY A 1 509 ? 7.500 -30.808 27.132 1.00 95.75 509 GLY A N 1
ATOM 3858 C CA . GLY A 1 509 ? 6.091 -30.445 27.009 1.00 95.75 509 GLY A CA 1
ATOM 3859 C C . GLY A 1 509 ? 5.613 -30.375 25.561 1.00 95.75 509 GLY A C 1
ATOM 3860 O O . GLY A 1 509 ? 4.471 -30.738 25.292 1.00 95.75 509 GLY A O 1
ATOM 3861 N N . TYR A 1 510 ? 6.486 -29.995 24.631 1.00 96.56 510 TYR A N 1
ATOM 3862 C CA . TYR A 1 510 ? 6.188 -29.975 23.202 1.00 96.56 510 TYR A CA 1
ATOM 3863 C C . TYR A 1 510 ? 5.919 -31.391 22.690 1.00 96.56 510 TYR A C 1
ATOM 3865 O O . TYR A 1 510 ? 4.859 -31.661 22.134 1.00 96.56 510 TYR A O 1
ATOM 3873 N N . PHE A 1 511 ? 6.822 -32.324 23.005 1.00 96.06 5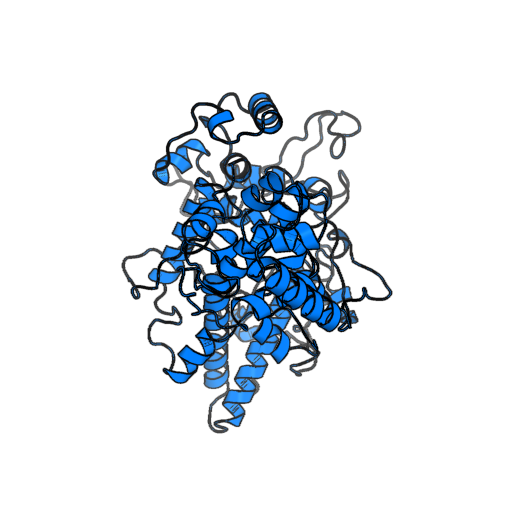11 PHE A N 1
ATOM 3874 C CA . PHE A 1 511 ? 6.738 -33.710 22.542 1.00 96.06 511 PHE A CA 1
ATOM 3875 C C . PHE A 1 511 ? 5.700 -34.566 23.288 1.00 96.06 511 PHE A C 1
ATOM 3877 O O . PHE A 1 511 ? 5.109 -35.471 22.707 1.00 96.06 511 PHE A O 1
ATOM 3884 N N . SER A 1 512 ? 5.499 -34.338 24.592 1.00 92.69 512 SER A N 1
ATOM 3885 C CA . SER A 1 512 ? 4.654 -35.207 25.440 1.00 92.69 512 SER A CA 1
ATOM 3886 C C . SER A 1 512 ? 3.439 -34.529 26.076 1.00 92.69 512 SER A C 1
ATOM 3888 O O . SER A 1 512 ? 2.671 -35.180 26.786 1.00 92.69 512 SER A O 1
ATOM 3890 N N . GLY A 1 513 ? 3.241 -33.238 25.812 1.00 91.94 513 GLY A N 1
ATOM 3891 C CA . GLY A 1 513 ? 2.189 -32.416 26.400 1.00 91.94 513 GLY A CA 1
ATOM 3892 C C . GLY A 1 513 ? 2.564 -31.843 27.772 1.00 91.94 513 GLY A C 1
ATOM 3893 O O . GLY A 1 513 ? 3.139 -32.517 28.631 1.00 91.94 513 GLY A O 1
ATOM 3894 N N . ALA A 1 514 ? 2.170 -30.591 28.026 1.00 89.56 514 ALA A N 1
ATOM 3895 C CA . ALA A 1 514 ? 2.452 -29.896 29.288 1.00 89.56 514 ALA A CA 1
ATOM 3896 C C . ALA A 1 514 ? 1.899 -30.627 30.527 1.00 89.56 514 ALA A C 1
ATOM 3898 O O . ALA A 1 514 ? 2.519 -30.616 31.592 1.00 89.56 514 ALA A O 1
ATOM 3899 N N . GLY A 1 515 ? 0.748 -31.297 30.394 1.00 90.12 515 GLY A N 1
ATOM 3900 C CA . GLY A 1 515 ? 0.144 -32.079 31.476 1.00 90.12 515 GLY A CA 1
ATOM 3901 C C . GLY A 1 515 ? 1.024 -33.245 31.939 1.00 90.12 515 GLY A C 1
ATOM 3902 O O . GLY A 1 515 ? 1.080 -33.526 33.136 1.00 90.12 515 GLY A O 1
ATOM 3903 N N . ALA A 1 516 ? 1.765 -33.881 31.024 1.00 92.38 516 ALA A N 1
ATOM 3904 C CA . ALA A 1 516 ? 2.695 -34.951 31.371 1.00 92.38 516 ALA A CA 1
ATOM 3905 C C . ALA A 1 516 ? 3.873 -34.411 32.191 1.00 92.38 516 ALA A C 1
ATOM 3907 O O . ALA A 1 516 ? 4.202 -34.973 33.234 1.00 92.38 516 ALA A O 1
ATOM 3908 N N . VAL A 1 517 ? 4.458 -33.286 31.773 1.00 94.44 517 VAL A N 1
ATOM 3909 C CA . VAL A 1 517 ? 5.552 -32.628 32.507 1.00 94.44 517 VAL A CA 1
ATOM 3910 C C . VAL A 1 517 ? 5.102 -32.225 33.917 1.00 94.44 517 VAL A C 1
ATOM 3912 O O . VAL A 1 517 ? 5.787 -32.535 34.891 1.00 94.44 517 VAL A O 1
ATOM 3915 N N . LYS A 1 518 ? 3.908 -31.625 34.049 1.00 91.00 518 LYS A N 1
ATOM 3916 C CA . LYS A 1 518 ? 3.325 -31.257 35.353 1.00 91.00 518 LYS A CA 1
ATOM 3917 C C . LYS A 1 518 ? 3.084 -32.478 36.247 1.00 91.00 518 LYS A C 1
ATOM 3919 O O . LYS A 1 518 ? 3.449 -32.451 37.417 1.00 91.00 518 LYS A O 1
ATOM 3924 N N . LYS A 1 519 ? 2.531 -33.568 35.701 1.00 92.44 519 LYS A N 1
ATOM 3925 C CA . LYS A 1 519 ? 2.264 -34.814 36.444 1.00 92.44 519 LYS A CA 1
ATOM 3926 C C . LYS A 1 519 ? 3.528 -35.427 37.051 1.00 92.44 519 LYS A C 1
ATOM 3928 O O . LYS A 1 519 ? 3.469 -35.964 38.152 1.00 92.44 519 LYS A O 1
ATOM 3933 N N . TYR A 1 520 ? 4.644 -35.388 36.326 1.00 92.44 520 TYR A N 1
ATOM 3934 C CA . TYR A 1 520 ? 5.910 -35.973 36.776 1.00 92.44 520 TYR A CA 1
ATOM 3935 C C . TYR A 1 520 ? 6.825 -34.979 37.506 1.00 92.44 520 TYR A C 1
ATOM 3937 O O . TYR A 1 520 ? 7.890 -35.386 37.964 1.00 92.44 520 TYR A O 1
ATOM 3945 N N . GLY A 1 521 ? 6.435 -33.704 37.622 1.00 89.25 521 GLY A N 1
ATOM 3946 C CA . GLY A 1 521 ? 7.255 -32.664 38.252 1.00 89.25 521 GLY A CA 1
ATOM 3947 C C . GLY A 1 521 ? 8.579 -32.402 37.523 1.00 89.25 521 GLY A C 1
ATOM 3948 O O . GLY A 1 521 ? 9.562 -32.031 38.156 1.00 89.25 521 GLY A O 1
ATOM 3949 N N . GLY A 1 522 ? 8.634 -32.654 36.212 1.00 91.62 522 GLY A N 1
ATOM 3950 C CA . GLY A 1 522 ? 9.857 -32.585 35.414 1.00 91.62 522 GLY A CA 1
ATOM 3951 C C . GLY A 1 522 ? 9.755 -33.406 34.130 1.00 91.62 522 GLY A C 1
ATOM 3952 O O . GLY A 1 522 ? 8.666 -33.808 33.722 1.00 91.62 522 GLY A O 1
ATOM 3953 N N . VAL A 1 523 ? 10.892 -33.681 33.481 1.00 94.06 523 VAL A N 1
ATOM 3954 C CA . VAL A 1 523 ? 10.926 -34.480 32.242 1.00 94.06 523 VAL A CA 1
ATOM 3955 C C . VAL A 1 523 ? 10.336 -35.876 32.499 1.00 94.06 523 VAL A C 1
ATOM 3957 O O . VAL A 1 523 ? 10.929 -36.640 33.272 1.00 94.06 523 VAL A O 1
ATOM 3960 N N . PRO A 1 524 ? 9.225 -36.257 31.832 1.00 92.69 524 PRO A N 1
ATOM 3961 C CA . PRO A 1 524 ? 8.599 -37.559 32.030 1.00 92.69 524 PRO A CA 1
ATOM 3962 C C . PRO A 1 524 ? 9.604 -38.717 31.896 1.00 92.69 524 PRO A C 1
ATOM 3964 O O . PRO A 1 524 ? 10.474 -38.687 31.014 1.00 92.69 524 PRO A O 1
ATOM 3967 N N . PRO A 1 525 ? 9.508 -39.776 32.725 1.00 90.88 525 PRO A N 1
ATOM 3968 C CA . PRO A 1 525 ? 10.452 -40.896 32.736 1.00 90.88 525 PRO A CA 1
ATOM 3969 C C . PRO A 1 525 ? 10.247 -41.863 31.553 1.00 90.88 525 PRO A C 1
ATOM 3971 O O . PRO A 1 525 ? 10.457 -43.065 31.675 1.00 90.88 525 PRO A O 1
ATOM 3974 N N . HIS A 1 526 ? 9.847 -41.345 30.392 1.00 89.38 526 HIS A N 1
ATOM 3975 C CA . HIS A 1 526 ? 9.681 -42.106 29.164 1.00 89.38 526 HIS A CA 1
ATOM 3976 C C . HIS A 1 526 ? 10.930 -41.945 28.273 1.00 89.38 526 HIS A C 1
ATOM 3978 O O . HIS A 1 526 ? 11.308 -40.810 27.951 1.00 89.38 526 HIS A O 1
ATOM 3984 N N . PRO A 1 527 ? 11.584 -43.039 27.829 1.00 88.50 527 PRO A N 1
ATOM 3985 C CA . PRO A 1 527 ? 12.830 -42.967 27.058 1.00 88.50 527 PRO A CA 1
ATOM 3986 C C . PRO A 1 527 ? 12.739 -42.119 25.781 1.00 88.50 527 PRO A C 1
ATOM 3988 O O . PRO A 1 527 ? 13.718 -41.471 25.406 1.00 88.50 527 PRO A O 1
ATOM 3991 N N . GLY A 1 528 ? 11.566 -42.093 25.135 1.00 91.06 528 GLY A N 1
ATOM 3992 C CA . GLY A 1 528 ? 11.315 -41.290 23.934 1.00 91.06 528 GLY A CA 1
ATOM 3993 C C . GLY A 1 528 ? 11.435 -39.783 24.177 1.00 91.06 528 GLY A C 1
ATOM 3994 O O . GLY A 1 528 ? 12.107 -39.103 23.409 1.00 91.06 528 GLY A O 1
ATOM 3995 N N . VAL A 1 529 ? 10.899 -39.281 25.296 1.00 93.31 529 VAL A N 1
ATOM 3996 C CA . VAL A 1 529 ? 10.917 -37.843 25.627 1.00 93.31 529 VAL A CA 1
ATOM 3997 C C . VAL A 1 529 ? 12.351 -37.371 25.851 1.00 93.31 529 VAL A C 1
ATOM 3999 O O . VAL A 1 529 ? 12.795 -36.380 25.283 1.00 93.31 529 VAL A O 1
ATOM 4002 N N . ARG A 1 530 ? 13.134 -38.143 26.615 1.00 94.06 530 ARG A N 1
ATOM 4003 C CA . ARG A 1 530 ? 14.547 -37.829 26.875 1.00 94.06 530 ARG A CA 1
ATOM 4004 C C . ARG A 1 530 ? 15.391 -37.850 25.602 1.00 94.06 530 ARG A C 1
ATOM 4006 O O . ARG A 1 530 ? 16.335 -37.072 25.485 1.00 94.06 530 ARG A O 1
ATOM 4013 N N . ARG A 1 531 ? 15.084 -38.753 24.666 1.00 95.62 531 ARG A N 1
ATOM 4014 C CA . ARG A 1 531 ? 15.768 -38.829 23.370 1.00 95.62 531 ARG A CA 1
ATOM 4015 C C . ARG A 1 531 ? 15.430 -37.623 22.499 1.00 95.62 531 ARG A C 1
ATOM 4017 O O . ARG A 1 531 ? 16.350 -37.040 21.936 1.00 95.62 531 ARG A O 1
ATOM 4024 N N . TYR A 1 532 ? 14.152 -37.252 22.438 1.00 96.56 532 TYR A N 1
ATOM 4025 C CA . TYR A 1 532 ? 13.680 -36.088 21.699 1.00 96.56 532 TYR A CA 1
ATOM 4026 C C . TYR A 1 532 ? 14.353 -34.802 22.190 1.00 96.56 532 TYR A C 1
ATOM 4028 O O . TYR A 1 532 ? 15.041 -34.145 21.414 1.00 96.56 532 TYR A O 1
ATOM 4036 N N . VAL A 1 533 ? 14.282 -34.513 23.496 1.00 97.50 533 VAL A N 1
ATOM 4037 C CA . VAL A 1 533 ? 14.883 -33.300 24.083 1.00 97.50 533 VAL A CA 1
ATOM 4038 C C . VAL A 1 533 ? 16.380 -33.213 23.774 1.00 97.50 533 VAL A C 1
ATOM 4040 O O . VAL A 1 533 ? 16.864 -32.182 23.315 1.00 97.50 533 VAL A O 1
ATOM 4043 N N . LYS A 1 534 ? 17.126 -34.315 23.949 1.00 96.62 534 LYS A N 1
ATOM 4044 C CA . LYS A 1 534 ? 18.561 -34.360 23.617 1.00 96.62 534 LYS A CA 1
ATOM 4045 C C . LYS A 1 534 ? 18.835 -34.122 22.130 1.00 96.62 534 LYS A C 1
ATOM 4047 O O . LYS A 1 534 ? 19.867 -33.544 21.799 1.00 96.62 534 LYS A O 1
ATOM 4052 N N . ALA A 1 535 ? 17.963 -34.603 21.244 1.00 93.75 535 ALA A N 1
ATOM 4053 C CA . ALA A 1 535 ? 18.117 -34.439 19.804 1.00 93.75 535 ALA A CA 1
ATOM 4054 C C . ALA A 1 535 ? 17.876 -32.986 19.374 1.00 93.75 535 ALA A C 1
ATOM 4056 O O . ALA A 1 535 ? 18.689 -32.451 18.624 1.00 93.75 535 ALA A O 1
ATOM 4057 N N . VAL A 1 536 ? 16.823 -32.344 19.892 1.00 96.06 536 VAL A N 1
ATOM 4058 C CA . VAL A 1 536 ? 16.543 -30.928 19.615 1.00 96.06 536 VAL A CA 1
ATOM 4059 C C . VAL A 1 536 ? 17.655 -30.043 20.174 1.00 96.06 536 VAL A C 1
ATOM 4061 O O . VAL A 1 536 ? 18.220 -29.265 19.418 1.00 96.06 536 VAL A O 1
ATOM 4064 N N . LEU A 1 537 ? 18.064 -30.214 21.439 1.00 97.19 537 LEU A N 1
ATOM 4065 C CA . LEU A 1 537 ? 19.137 -29.400 22.034 1.00 97.19 537 LEU A CA 1
ATOM 4066 C C . LEU A 1 537 ? 20.470 -29.539 21.292 1.00 97.19 537 LEU A C 1
ATOM 4068 O O . LEU A 1 537 ? 21.181 -28.558 21.105 1.00 97.19 537 LEU A O 1
ATOM 4072 N N . ARG A 1 538 ? 20.813 -30.747 20.824 1.00 94.38 538 ARG A N 1
ATOM 4073 C CA . ARG A 1 538 ? 22.019 -30.941 20.006 1.00 94.38 538 ARG A CA 1
ATOM 4074 C C . ARG A 1 538 ? 21.963 -30.125 18.714 1.00 94.38 538 ARG A C 1
ATOM 4076 O O . ARG A 1 538 ? 22.989 -29.585 18.321 1.00 94.38 538 ARG A O 1
ATOM 4083 N N . ARG A 1 539 ? 20.803 -30.075 18.052 1.00 85.94 539 ARG A N 1
ATOM 4084 C CA . ARG A 1 539 ? 20.606 -29.280 16.831 1.00 85.94 539 ARG A CA 1
ATOM 4085 C C . ARG A 1 539 ? 20.581 -27.789 17.133 1.00 85.94 539 ARG A C 1
ATOM 4087 O O . ARG A 1 539 ? 21.236 -27.043 16.429 1.00 85.94 539 ARG A O 1
ATOM 4094 N N . TYR A 1 540 ? 19.910 -27.384 18.205 1.00 89.31 540 TYR A N 1
ATOM 4095 C CA . TYR A 1 540 ? 19.862 -26.002 18.673 1.00 89.31 540 TYR A CA 1
ATOM 4096 C C . TYR A 1 540 ? 21.270 -25.417 18.841 1.00 89.31 540 TYR A C 1
ATOM 4098 O O . TYR A 1 540 ? 21.624 -24.477 18.145 1.00 89.31 540 TYR A O 1
ATOM 4106 N N . TYR A 1 541 ? 22.129 -26.067 19.634 1.00 90.44 541 TYR A N 1
ATOM 4107 C CA . TYR A 1 541 ? 23.518 -25.626 19.825 1.00 90.44 541 TYR A CA 1
ATOM 4108 C C . TYR A 1 541 ? 24.419 -25.794 18.593 1.00 90.44 541 TYR A C 1
ATOM 4110 O O . TYR A 1 541 ? 25.568 -25.352 18.616 1.00 90.44 541 TYR A O 1
ATOM 4118 N N . ALA A 1 542 ? 23.957 -26.502 17.560 1.00 71.62 542 ALA A N 1
ATOM 4119 C CA . ALA A 1 542 ? 24.630 -26.554 16.267 1.00 71.62 542 ALA A CA 1
ATOM 4120 C C . ALA A 1 542 ? 24.166 -25.424 15.337 1.00 71.62 542 ALA A C 1
ATOM 4122 O O . ALA A 1 542 ? 24.933 -25.044 14.468 1.00 71.62 542 ALA A O 1
ATOM 4123 N N . TYR A 1 543 ? 22.947 -24.911 15.523 1.00 59.59 543 TYR A N 1
ATOM 4124 C CA . TYR A 1 543 ? 22.392 -23.766 14.799 1.00 59.59 543 TYR A CA 1
ATOM 4125 C C . TYR A 1 543 ? 22.722 -22.413 15.445 1.00 59.59 543 TYR A C 1
ATOM 4127 O O . TYR A 1 543 ? 22.597 -21.398 14.778 1.00 59.59 543 TYR A O 1
ATOM 4135 N N . GLU A 1 544 ? 23.138 -22.387 16.716 1.00 69.06 544 GLU A N 1
ATOM 4136 C CA . GLU A 1 544 ? 23.685 -21.187 17.378 1.00 69.06 544 GLU A CA 1
ATOM 4137 C C . GLU A 1 544 ? 25.161 -20.900 17.036 1.00 69.06 544 GLU A C 1
ATOM 4139 O O . GLU A 1 544 ? 25.699 -19.884 17.470 1.00 69.06 544 GLU A O 1
ATOM 4144 N N . ARG A 1 545 ? 25.837 -21.811 16.329 1.00 53.12 545 ARG A N 1
ATOM 4145 C CA . ARG A 1 545 ? 27.228 -21.654 15.875 1.00 53.12 545 ARG A CA 1
ATOM 4146 C C . ARG A 1 545 ? 27.247 -21.329 14.399 1.00 53.12 545 ARG A C 1
ATOM 4148 O O . ARG A 1 545 ? 28.196 -20.619 14.010 1.00 53.12 545 ARG A O 1
#

Secondary structure (DSSP, 8-state):
-B-PEEPPTT-TTT-TT--S--EE--BPPP--TTS-SBTTB------SS-SS-SSHHHH-SSHHHHHHTB--SSS-PBP-SSS-SSSPPPPBSSTTT-TT-PPP---TTSS-GGGSB--SSTTTTSBHHHHHHHHHHHHHHHHHHHHHHHH-TTS-HHHHHHHHHHHHHHHHHHHIIIIIHHHHH-TTSSPPP----TTS--PPPHHHHHTGGGTHHHH--SEE--B-TTSPBPTT-PEEHHHHBT--HHHHHH-SHHHHHHHHHSPPPPSSS---HHHHT-BTS-TTTT-B-HHHHHHHHHHHTTPPBHHHHHHHTTPPPPSSGGGT-S-HHHHHHHHHH-SSGGG-BHHHHHHHSPPPTTSSS-HHHHHHHHHHHHHHHHT-TT-TTSS-S-HHHHHHHHH--HHHHHHHHS------SSSSS--HHHHTT--HHHHHHHHHHHHTT-TT-B-TT--BTTTTB-HHHHHHHT-S-TTSHHHHHHHHHHHHHHHHHHTTT-HHHHHHHHHH-HHHHHHHTSS-S-HHHHHHHHHHHHHHHHH--

pLDDT: mean 91.24, std 9.13, range [53.12, 98.88]

Sequence (545 aa):
EAFDMPVPTGDPQFDPFGDGMQTIGLFRAGFDPATGTDTENPRQHPNLITSFLDASVVYGSDAARATALRTLDGTGRLKTSDGGVVGALLPRNDLATFPDGMLENENNGQHDPADLFAAGDVRANDNVQLLALHTLMVREHNRRADELAAADPTTTGDELYEAARRWVGALLQQITYNEFLPVLLGEGAIPQYAGYDPSVDPRISGVFSGAAFRIGHSMANEDVPRLDNAGQSLADGPLTLREAFFNPEPIGADGIEPYLLGMADQQVQEIDAQLIDALRNFLFGPPGAGGLDLISMNIQRGRDLGLPSYNQTRIDFGLAPAATFADITSDVDVQNQLASVYASPAQVDLIVGGLAEEHMAGAMVGPLFRAIIRDQFLRTRDGDRFWFENGQFAPDDLDAIRATTLADVILRNTDVATIADDVFIAGAAQRYQLPEALIRAVIHTESRYNPDAVSHVGAMGLMQLMPATARYLGVAQPFDPMQNIYGGSKYLRLLANNFNGDMVLVLAGYFSGAGAVKKYGGVPPHPGVRRYVKAVLRRYYAYER